Protein AF-A0AAV8ZJM1-F1 (afdb_monomer)

Secondary structure (DSSP, 8-state):
--HHHHHHHHHHS----S----TTTT-EEEETTEEEEEEEEEEE-SSEEEEEEEETTT--EEEEEEEEESSHHHHHHHHHT--S-EEEEE-TTS-EEEEEEEE--TT-BHHHHHHH-SSPPPHHHHHHHHHHHHHHHHHHHTSSSPPB-S---GGGEEEETTEEEE---TT-B---B---TT--HHHHHHHHHHHHHHS-GGG--HHHH-GGG---BSTHHHHHHHHHHHHHHHHSS-TTTT--HHHHHTT-------GGGGGGHHHHHHHS-SSGGGSPPHHHHHHHHHHHHHHHT--TTS---------------S---------PPPPPPPPPPP--------PPPPPPPP------------------------------SSTTHHHHHHHHHHHTTT--S-----EEEETTEEEEEPPB-GGGGGT-S-BHHHHHHHHHHHSTTT-EEEEE-SSS--SS--TT-EEEE-GGGS-TT-SS--HHHHHHHHHHHHHHHHH-TT-EEEEEE-

Sequence (514 aa):
MSDLFKSAFEYFSGPTNGQSDNSFVGQIVEISNVKLRIKRVIAEGGFAVVFAAQDINAGKDYALKRLLAADEEAKNNIMKEITSFIDKAQTTHGQSEFLLVTDLCPGGSLVEILQARTTALDADTITRIFYQTCKAVSHLHSQDPPIIHRDLKIENLLISGDSIKLCDFGSATVDIFRPDLSWSANQHSTLEENMARFTTPMYRAPEMVDTWNNYYVGAPVDIWALGCILYMLCYMKHPFEDSAKLRIINANYTLPADPRYSCFHDIIKGCLQANPEQRLTISGVLERIAAIAESNGYNLRAPLVFQHKISEPDSNYLDGNCNNGVKAPPPRPAPPPQESTRQLMPQRPAPPPQRPSVPPPQQKQPDVKQSGLFSSLKGGAGSFLKNLKDTSTKVMATMQQSIARTDLDINYITSRIIVMPFPSEGFESTYKTNHIEDVRLFLDSRHPNFKYSVYNLSRKPYHAKFGQARIVDCSFAYPEHFKAPLLNSLYQLCEDIFQYLAGDSRNTVVIHCT

Solvent-accessible surface area (backbone atoms only — not comparable to full-atom values): 31329 Å² total; per-residue (Å²): 137,69,62,67,69,46,56,65,38,52,75,60,39,68,86,84,65,79,85,73,81,55,83,64,48,72,38,76,47,75,40,86,90,44,47,29,36,27,69,40,81,74,47,65,51,99,59,37,40,30,25,38,25,28,30,74,86,79,66,50,62,26,29,36,39,40,35,65,20,85,47,72,63,51,41,52,44,55,60,70,49,63,86,59,60,59,38,78,48,78,45,99,81,78,31,43,35,38,38,42,50,44,79,50,45,88,59,39,37,48,47,60,55,59,68,74,44,93,65,80,68,53,56,61,58,46,49,36,52,52,50,42,50,49,51,54,50,44,55,34,53,68,38,90,75,39,40,29,50,61,48,58,50,58,74,34,30,29,20,45,78,49,40,66,41,82,54,76,52,70,42,41,41,69,78,67,46,71,48,51,96,83,59,49,74,66,56,47,50,53,50,40,52,53,40,62,73,51,32,56,74,62,47,52,29,26,44,53,76,46,52,85,80,37,48,63,41,48,64,53,41,44,36,25,14,49,18,41,41,55,44,24,60,68,65,79,42,60,69,44,74,84,48,47,64,69,37,45,48,64,46,59,62,82,81,78,93,47,77,81,50,53,86,49,48,65,55,36,53,31,19,48,36,48,55,59,89,71,26,47,50,66,66,57,48,51,51,53,53,49,49,54,27,61,78,70,72,44,63,73,84,54,70,51,84,71,91,77,82,76,78,74,77,82,86,82,81,85,89,84,83,86,83,90,82,91,85,85,83,86,86,79,87,84,83,86,88,88,88,87,82,88,84,90,87,86,86,88,88,83,87,88,88,90,84,88,90,92,86,90,86,81,90,82,87,86,88,87,87,87,86,89,82,90,87,80,89,85,88,82,89,90,86,83,78,72,76,61,60,64,59,52,53,54,54,51,62,58,49,67,72,72,59,80,82,76,79,62,70,71,42,69,83,44,101,43,33,36,40,29,62,59,55,26,64,74,87,48,38,83,83,41,70,36,34,45,68,58,53,43,54,51,48,54,71,74,31,63,90,50,32,36,35,39,36,31,64,22,91,63,83,79,90,73,78,64,82,85,37,51,73,44,78,40,47,84,27,42,56,97,89,48,96,62,60,43,69,70,44,52,52,54,50,51,51,52,53,49,52,52,45,68,75,34,91,73,32,28,40,35,37,26,33,114

Nearest PDB structures (foldseek):
  4c57-assembly2_B  TM=9.225E-01  e=9.868E-35  Homo sapiens
  5y80-assembly1_A  TM=9.257E-01  e=1.413E-33  Homo sapiens
  7lvi-assembly1_A  TM=9.154E-01  e=4.359E-24  Mus musculus
  7lvh-assembly1_A  TM=8.501E-01  e=4.477E-23  Mus musculus
  4bid-assembly1_A  TM=7.355E-01  e=4.555E-14  Homo sapiens

pLDDT: mean 74.38, std 23.96, range [25.48, 98.81]

Organism: NCBI:txid1586634

Mean predicted aligned error: 19.4 Å

Radius of gyration: 32.31 Å; Cα contacts (8 Å, |Δi|>4): 661; chains: 1; bounding box: 84×74×90 Å

Foldseek 3Di:
DQVLLVVVVCVFPPDCPDDPPPVQAQDWDAFPNFTWHFHAWQGDGPFWTWTWIAGPVPRAIKIKIKGKAPDVVSVVLVVVLDDATWDWDQDPVRIIIIIGIGHDAPQAAPVVLVSVDPDADFPLLLLLQLLLVLVQLVVQCPDVLRKAQLADDSRQWGHHFQGTDGDDSSLIDSDKDQDDPPDDPVNQVVQLVNSVVRYDLLLAALCSLGVPVRAMDDNLSVLSSSLQRSLCSGPVDGQRNVSPSVCRLCLPGDDDPDPSCPLCVVSSVLSSDNHSVSHDDSVRSSVSSVVVCVVVVRDSPDGNDRPDPPPDDDPPDDDDDDDDDDDDDDDDDDDDDDDDDDDDDDDDDDDDDDDDDDDDDDDDDDDDDDDDDDDDDDDDPDDDPPVVVPVVVVVVVVVVVVPDDADAAWDPPDPFEIEHADADDDPRVVPDRHHPVVVLVVCCVVQPPLLEEEEEPACDDDPDDSPPHHYHDLNVQDDPPDPGGDPVSVVVVVVVVVVSCVVDVSRHYYYHYD

Structure (mmCIF, N/CA/C/O backbone):
data_AF-A0AAV8ZJM1-F1
#
_entry.id   AF-A0AAV8ZJM1-F1
#
loop_
_atom_site.group_PDB
_atom_site.id
_atom_site.type_symbol
_atom_site.label_atom_id
_atom_site.label_alt_id
_atom_site.label_comp_id
_atom_site.label_asym_id
_atom_site.label_entity_id
_atom_site.label_seq_id
_atom_site.pdbx_PDB_ins_code
_atom_site.Cartn_x
_atom_site.Cartn_y
_atom_site.Cartn_z
_atom_site.occupancy
_atom_site.B_iso_or_equiv
_atom_site.auth_seq_id
_atom_site.auth_comp_id
_atom_site.auth_asym_id
_atom_site.auth_atom_id
_atom_site.pdbx_PDB_model_num
ATOM 1 N N . MET A 1 1 ? -0.855 -24.191 7.235 1.00 34.00 1 MET A N 1
ATOM 2 C CA . MET A 1 1 ? -1.980 -23.259 6.992 1.00 34.00 1 MET A CA 1
ATOM 3 C C . MET A 1 1 ? -2.151 -22.228 8.112 1.00 34.00 1 MET A C 1
ATOM 5 O O . MET A 1 1 ? -2.658 -21.165 7.813 1.00 34.00 1 MET A O 1
ATOM 9 N N . SER A 1 2 ? -1.662 -22.467 9.338 1.00 31.88 2 SER A N 1
ATOM 10 C CA . SER A 1 2 ? -1.652 -21.501 10.459 1.00 31.88 2 SER A CA 1
ATOM 11 C C . SER A 1 2 ? -0.334 -20.734 10.653 1.00 31.88 2 SER A C 1
ATOM 13 O O . SER A 1 2 ? -0.327 -19.666 11.250 1.00 31.88 2 SER A O 1
ATOM 15 N N . ASP A 1 3 ? 0.788 -21.281 10.177 1.00 30.39 3 ASP A N 1
ATOM 16 C CA . ASP A 1 3 ? 2.115 -20.848 10.650 1.00 30.39 3 ASP A CA 1
ATOM 17 C C . ASP A 1 3 ? 2.702 -19.659 9.871 1.00 30.39 3 ASP A C 1
ATOM 19 O O . ASP A 1 3 ? 3.534 -18.934 10.403 1.00 30.39 3 ASP A O 1
ATOM 23 N N . LEU A 1 4 ? 2.238 -19.427 8.636 1.00 38.56 4 LEU A N 1
ATOM 24 C CA . LEU A 1 4 ? 2.743 -18.365 7.752 1.00 38.56 4 LEU A CA 1
ATOM 25 C C . LEU A 1 4 ? 2.136 -16.991 8.086 1.00 38.56 4 LEU A C 1
ATOM 27 O O . LEU A 1 4 ? 2.845 -15.990 8.118 1.00 38.56 4 LEU A O 1
ATOM 31 N N . PHE A 1 5 ? 0.839 -16.955 8.422 1.00 34.16 5 PHE A N 1
ATOM 32 C CA . PHE A 1 5 ? 0.202 -15.757 8.983 1.00 34.16 5 PHE A CA 1
ATOM 33 C C . PHE A 1 5 ? 0.750 -15.433 10.375 1.00 34.16 5 PHE A C 1
ATOM 35 O O . PHE A 1 5 ? 0.855 -14.265 10.722 1.00 34.16 5 PHE A O 1
ATOM 42 N N . LYS A 1 6 ? 1.181 -16.454 11.129 1.00 34.25 6 LYS A N 1
ATOM 43 C CA . LYS A 1 6 ? 1.856 -16.284 12.419 1.00 34.25 6 LYS A CA 1
ATOM 44 C C . LYS A 1 6 ? 3.238 -15.647 12.298 1.00 34.25 6 LYS A C 1
ATOM 46 O O . LYS A 1 6 ? 3.551 -14.808 13.123 1.00 34.25 6 LYS A O 1
ATOM 51 N N . SER A 1 7 ? 4.053 -15.997 11.299 1.00 33.69 7 SER A N 1
ATOM 52 C CA . SER A 1 7 ? 5.444 -15.514 11.222 1.00 33.69 7 SER A CA 1
ATOM 53 C C . SER A 1 7 ? 5.584 -14.069 10.738 1.00 33.69 7 SER A C 1
ATOM 55 O O . SER A 1 7 ? 6.484 -13.369 11.188 1.00 33.69 7 SER A O 1
ATOM 57 N N . ALA A 1 8 ? 4.707 -13.609 9.837 1.00 33.50 8 ALA A N 1
ATOM 58 C CA . ALA A 1 8 ? 4.671 -12.199 9.438 1.00 33.50 8 ALA A CA 1
ATOM 59 C C . ALA A 1 8 ? 4.071 -11.319 10.550 1.00 33.50 8 ALA A C 1
ATOM 61 O O . ALA A 1 8 ? 4.536 -10.203 10.765 1.00 33.50 8 ALA A O 1
ATOM 62 N N . PHE A 1 9 ? 3.103 -11.850 11.310 1.00 36.97 9 PHE A N 1
ATOM 63 C CA . PHE A 1 9 ? 2.565 -11.176 12.490 1.00 36.97 9 PHE A CA 1
ATOM 64 C C . PHE A 1 9 ? 3.510 -11.211 13.687 1.00 36.97 9 PHE A C 1
ATOM 66 O O . PHE A 1 9 ? 3.604 -10.194 14.336 1.00 36.97 9 PHE A O 1
ATOM 73 N N . GLU A 1 10 ? 4.265 -12.275 13.973 1.00 33.91 10 GLU A N 1
ATOM 74 C CA . GLU A 1 10 ? 5.232 -12.290 15.094 1.00 33.91 10 GLU A CA 1
ATOM 75 C C . GLU A 1 10 ? 6.335 -11.224 14.943 1.00 33.91 10 GLU A C 1
ATOM 77 O O . GLU A 1 10 ? 6.946 -10.814 15.928 1.00 33.91 10 GLU A O 1
ATOM 82 N N . TYR A 1 11 ? 6.562 -10.735 13.719 1.00 35.41 11 TYR A N 1
ATOM 83 C CA . TYR A 1 11 ? 7.463 -9.615 13.447 1.00 35.41 11 TYR A CA 1
ATOM 84 C C . TYR A 1 11 ? 6.861 -8.244 13.819 1.00 35.41 11 TYR A C 1
ATOM 86 O O . TYR A 1 11 ? 7.596 -7.347 14.225 1.00 35.41 11 TYR A O 1
ATOM 94 N N . PHE A 1 12 ? 5.535 -8.078 13.721 1.00 34.66 12 PHE A N 1
ATOM 95 C CA . PHE A 1 12 ? 4.816 -6.827 14.033 1.00 34.66 12 PHE A CA 1
ATOM 96 C C . PHE A 1 12 ? 4.006 -6.874 15.338 1.00 34.66 12 PHE A C 1
ATOM 98 O O . PHE A 1 12 ? 3.600 -5.847 15.868 1.00 34.66 12 PHE A O 1
ATOM 105 N N . SER A 1 13 ? 3.783 -8.065 15.870 1.00 34.31 13 SER A N 1
ATOM 106 C CA . SER A 1 13 ? 3.042 -8.397 17.074 1.00 34.31 13 SER A CA 1
ATOM 107 C C . SER A 1 13 ? 3.959 -9.295 17.888 1.00 34.31 13 SER A C 1
ATOM 109 O O . SER A 1 13 ? 4.077 -10.489 17.622 1.00 34.31 13 SER A O 1
ATOM 111 N N . GLY A 1 14 ? 4.648 -8.713 18.870 1.00 30.02 14 GLY A N 1
ATOM 112 C CA . GLY A 1 14 ? 5.391 -9.499 19.852 1.00 30.02 14 GLY A CA 1
ATOM 113 C C . GLY A 1 14 ? 4.501 -10.583 20.485 1.00 30.02 14 GLY A C 1
ATOM 114 O O . GLY A 1 14 ? 3.272 -10.507 20.400 1.00 30.02 14 GLY A O 1
ATOM 115 N N . PRO A 1 15 ? 5.090 -11.612 21.117 1.00 28.20 15 PRO A N 1
ATOM 116 C CA . PRO A 1 15 ? 4.329 -12.738 21.639 1.00 28.20 15 PRO A CA 1
ATOM 117 C C . PRO A 1 15 ? 3.251 -12.237 22.604 1.00 28.20 15 PRO A C 1
ATOM 119 O O . PRO A 1 15 ? 3.562 -11.703 23.669 1.00 28.20 15 PRO A O 1
ATOM 122 N N . THR A 1 16 ? 1.982 -12.439 22.242 1.00 39.50 16 THR A N 1
ATOM 123 C CA . THR A 1 16 ? 0.837 -12.234 23.130 1.00 39.50 16 THR A CA 1
ATOM 124 C C . THR A 1 16 ? 0.866 -13.313 24.210 1.00 39.50 16 THR A C 1
ATOM 126 O O . THR A 1 16 ? 0.174 -14.330 24.125 1.00 39.50 16 THR A O 1
ATOM 129 N N . ASN A 1 17 ? 1.705 -13.116 25.223 1.00 30.73 17 ASN A N 1
ATOM 130 C CA . ASN A 1 17 ? 1.462 -13.712 26.525 1.00 30.73 17 ASN A CA 1
ATOM 131 C C . ASN A 1 17 ? 0.299 -12.947 27.159 1.00 30.73 17 ASN A C 1
ATOM 133 O O . ASN A 1 17 ? 0.269 -11.720 27.142 1.00 30.73 17 ASN A O 1
ATOM 137 N N . GLY A 1 18 ? -0.693 -13.699 27.635 1.00 33.59 18 GLY A N 1
ATOM 138 C CA . GLY A 1 18 ? -1.957 -13.168 28.125 1.00 33.59 18 GLY A CA 1
ATOM 139 C C . GLY A 1 18 ? -1.804 -12.072 29.178 1.00 33.59 18 GLY A C 1
ATOM 140 O O . GLY A 1 18 ? -0.872 -12.090 29.976 1.00 33.59 18 GLY A O 1
ATOM 141 N N . GLN A 1 19 ? -2.776 -11.156 29.170 1.00 37.12 19 GLN A N 1
ATOM 142 C CA . GLN A 1 19 ? -3.042 -10.192 30.240 1.00 37.12 19 GLN A CA 1
ATOM 143 C C . GLN A 1 19 ? -1.797 -9.435 30.728 1.00 37.12 19 GLN A C 1
ATOM 145 O O . GLN A 1 19 ? -1.427 -9.495 31.897 1.00 37.12 19 GLN A O 1
ATOM 150 N N . SER A 1 20 ? -1.180 -8.644 29.853 1.00 36.66 20 SER A N 1
ATOM 151 C CA . SER A 1 20 ? -0.597 -7.394 30.330 1.00 36.66 20 SER A CA 1
ATOM 152 C C . SER A 1 20 ? -1.750 -6.408 30.494 1.00 36.66 20 SER A C 1
ATOM 154 O O . SER A 1 20 ? -2.249 -5.878 29.500 1.00 36.66 20 SER A O 1
ATOM 156 N N . ASP A 1 21 ? -2.211 -6.195 31.728 1.00 47.78 21 ASP A N 1
ATOM 157 C CA . ASP A 1 21 ? -3.043 -5.040 32.070 1.00 47.78 21 ASP A CA 1
ATOM 158 C C . ASP A 1 21 ? -2.250 -3.784 31.690 1.00 47.78 21 ASP A C 1
ATOM 160 O O . ASP A 1 21 ? -1.415 -3.285 32.448 1.00 47.78 21 ASP A O 1
ATOM 164 N N . ASN A 1 22 ? -2.435 -3.315 30.455 1.00 70.38 22 ASN A N 1
ATOM 165 C CA . ASN A 1 22 ? -1.884 -2.051 30.008 1.00 70.38 22 ASN A CA 1
ATOM 166 C C . ASN A 1 22 ? -2.498 -0.998 30.933 1.00 70.38 22 ASN A C 1
ATOM 168 O O . ASN A 1 22 ? -3.718 -0.846 30.955 1.00 70.38 22 ASN A O 1
ATOM 172 N N . SER A 1 23 ? -1.669 -0.319 31.731 1.00 75.50 23 SER A N 1
ATOM 173 C CA . SER A 1 23 ? -2.111 0.541 32.841 1.00 75.50 23 SER A CA 1
ATOM 174 C C . SER A 1 23 ? -3.063 1.661 32.414 1.00 75.50 23 SER A C 1
ATOM 176 O O . SER A 1 23 ? -3.724 2.263 33.258 1.00 75.50 23 SER A O 1
ATOM 178 N N . PHE A 1 24 ? -3.131 1.931 31.110 1.00 81.31 24 PHE A N 1
ATOM 179 C CA . PHE A 1 24 ? -4.028 2.884 30.472 1.00 81.31 24 PHE A CA 1
ATOM 180 C C . PHE A 1 24 ? -5.482 2.388 30.353 1.00 81.31 24 PHE A C 1
ATOM 182 O O . PHE A 1 24 ? -6.406 3.195 30.288 1.00 81.31 24 PHE A O 1
ATOM 189 N N . VAL A 1 25 ? -5.711 1.072 30.329 1.00 88.25 25 VAL A N 1
ATOM 190 C CA . VAL A 1 25 ? -7.052 0.474 30.268 1.00 88.25 25 VAL A CA 1
ATOM 191 C C . VAL A 1 25 ? -7.798 0.732 31.580 1.00 88.25 25 VAL A C 1
ATOM 193 O O . VAL A 1 25 ? -7.237 0.631 32.666 1.00 88.25 25 VAL A O 1
ATOM 196 N N . GLY A 1 26 ? -9.073 1.107 31.481 1.00 87.38 26 GLY A N 1
ATOM 197 C CA . GLY A 1 26 ? -9.910 1.507 32.614 1.00 87.38 26 GLY A CA 1
ATOM 198 C C . GLY A 1 26 ? -9.792 2.985 32.998 1.00 87.38 26 GLY A C 1
ATOM 199 O O . GLY A 1 26 ? -10.671 3.494 33.696 1.00 87.38 26 GLY A O 1
ATOM 200 N N . GLN A 1 27 ? -8.770 3.700 32.514 1.00 91.88 27 GLN A N 1
ATOM 201 C CA . GLN A 1 27 ? -8.639 5.139 32.743 1.00 91.88 27 GLN A CA 1
ATOM 202 C C . GLN A 1 27 ? -9.687 5.938 31.956 1.00 91.88 27 GLN A C 1
ATOM 204 O O . GLN A 1 27 ? -10.254 5.467 30.964 1.00 91.88 27 GLN A O 1
ATOM 209 N N . ILE A 1 28 ? -9.941 7.167 32.409 1.00 91.25 28 ILE A N 1
ATOM 210 C CA . ILE A 1 28 ? -10.735 8.158 31.680 1.00 91.25 28 ILE A CA 1
ATOM 211 C C . ILE A 1 28 ? -9.786 9.256 31.223 1.00 91.25 28 ILE A C 1
ATOM 213 O O . ILE A 1 28 ? -9.104 9.860 32.047 1.00 91.25 28 ILE A O 1
ATOM 217 N N . VAL A 1 29 ? -9.774 9.513 29.921 1.00 89.56 29 VAL A N 1
ATOM 218 C CA . VAL A 1 29 ? -8.977 10.570 29.303 1.00 89.56 29 VAL A CA 1
ATOM 219 C C . VAL A 1 29 ? -9.915 11.630 28.748 1.00 89.56 29 VAL A C 1
ATOM 221 O O . VAL A 1 29 ? -10.954 11.303 28.177 1.00 89.56 29 VAL A O 1
ATOM 224 N N . GLU A 1 30 ? -9.577 12.900 28.934 1.00 87.62 30 GLU A N 1
ATOM 225 C CA . GLU A 1 30 ? -10.371 14.025 28.449 1.00 87.62 30 GLU A CA 1
ATOM 226 C C . GLU A 1 30 ? -9.674 14.663 27.247 1.00 87.62 30 GLU A C 1
ATOM 228 O O . GLU A 1 30 ? -8.572 15.174 27.379 1.00 87.62 30 GLU A O 1
ATOM 233 N N . ILE A 1 31 ? -10.303 14.611 26.070 1.00 83.56 31 ILE A N 1
ATOM 234 C CA . ILE A 1 31 ? -9.736 15.120 24.814 1.00 83.56 31 ILE A CA 1
ATOM 235 C C . ILE A 1 31 ? -10.746 16.068 24.183 1.00 83.56 31 ILE A C 1
ATOM 237 O O . ILE A 1 31 ? -11.837 15.643 23.810 1.00 83.56 31 ILE A O 1
ATOM 241 N N . SER A 1 32 ? -10.391 17.351 24.042 1.00 74.44 32 SER A N 1
ATOM 242 C CA . SER A 1 32 ? -11.240 18.362 23.385 1.00 74.44 32 SER A CA 1
ATOM 243 C C . SER A 1 32 ? -12.704 18.358 23.878 1.00 74.44 32 SER A C 1
ATOM 245 O O . SER A 1 32 ? -13.636 18.483 23.085 1.00 74.44 32 SER A O 1
ATOM 247 N N . ASN A 1 33 ? -12.897 18.212 25.198 1.00 78.06 33 ASN A N 1
ATOM 248 C CA . ASN A 1 33 ? -14.181 18.121 25.922 1.00 78.06 33 ASN A CA 1
ATOM 249 C C . ASN A 1 33 ? -14.937 16.780 25.829 1.00 78.06 33 ASN A C 1
ATOM 251 O O . ASN A 1 33 ? -16.060 16.676 26.327 1.00 78.06 33 ASN A O 1
ATOM 255 N N . VAL A 1 34 ? -14.346 15.739 25.237 1.00 84.38 34 VAL A N 1
ATOM 256 C CA . VAL A 1 34 ? -14.895 14.375 25.256 1.00 84.38 34 VAL A CA 1
ATOM 257 C C . VAL A 1 34 ? -14.176 13.561 26.325 1.00 84.38 34 VAL A C 1
ATOM 259 O O . VAL A 1 34 ? -12.951 13.452 26.309 1.00 84.38 34 VAL A O 1
ATOM 262 N N . LYS A 1 35 ? -14.934 12.964 27.250 1.00 91.62 35 LYS A N 1
ATOM 263 C CA . LYS A 1 35 ? -14.393 12.071 28.281 1.00 91.62 35 LYS A CA 1
ATOM 264 C C . LYS A 1 35 ? -14.492 10.628 27.812 1.00 91.62 35 LYS A C 1
ATOM 266 O O . LYS A 1 35 ? -15.578 10.057 27.742 1.00 91.62 35 LYS A O 1
ATOM 271 N N . LEU A 1 36 ? -13.347 10.047 27.496 1.00 93.38 36 LEU A N 1
ATOM 272 C CA . LEU A 1 36 ? -13.219 8.722 26.918 1.00 93.38 36 LEU A CA 1
ATOM 273 C C . LEU A 1 36 ? -12.750 7.726 27.976 1.00 93.38 36 LEU A C 1
ATOM 275 O O . LEU A 1 36 ? -11.645 7.841 28.499 1.00 93.38 36 LEU A O 1
ATOM 279 N N . ARG A 1 37 ? -13.572 6.715 28.268 1.00 95.00 37 ARG A N 1
ATOM 280 C CA . ARG A 1 37 ? -13.158 5.548 29.052 1.00 95.00 37 ARG A CA 1
ATOM 281 C C . ARG A 1 37 ? -12.417 4.569 28.150 1.00 95.00 37 ARG A C 1
ATOM 283 O O . ARG A 1 37 ? -12.996 4.068 27.187 1.00 95.00 37 ARG A O 1
ATOM 290 N N . ILE A 1 38 ? -11.173 4.253 28.487 1.00 94.88 38 ILE A N 1
ATOM 291 C CA . ILE A 1 38 ? -10.357 3.287 27.749 1.00 94.88 38 ILE A CA 1
ATOM 292 C C . ILE A 1 38 ? -10.841 1.872 28.079 1.00 94.88 38 ILE A C 1
ATOM 294 O O . ILE A 1 38 ? -10.762 1.440 29.226 1.00 94.88 38 ILE A O 1
ATOM 298 N N . LYS A 1 39 ? -11.366 1.148 27.087 1.00 93.56 39 LYS A N 1
ATOM 299 C CA . LYS A 1 39 ? -11.963 -0.185 27.270 1.00 93.56 39 LYS A CA 1
ATOM 300 C C . LYS A 1 39 ? -10.941 -1.309 27.151 1.00 93.56 39 LYS A C 1
ATOM 302 O O . LYS A 1 39 ? -10.907 -2.192 27.997 1.00 93.56 39 LYS A O 1
ATOM 307 N N . ARG A 1 40 ? -10.151 -1.313 26.075 1.00 92.50 40 ARG A N 1
ATOM 308 C CA . ARG A 1 40 ? -9.170 -2.370 25.779 1.00 92.50 40 ARG A CA 1
ATOM 309 C C . ARG A 1 40 ? -8.159 -1.908 24.743 1.00 92.50 40 ARG A C 1
ATOM 311 O O . ARG A 1 40 ? -8.445 -1.005 23.963 1.00 92.50 40 ARG A O 1
ATOM 318 N N . VAL A 1 41 ? -7.020 -2.581 24.685 1.00 91.50 41 VAL A N 1
ATOM 319 C CA . VAL A 1 41 ? -6.078 -2.469 23.567 1.00 91.50 41 VAL A CA 1
ATOM 320 C C . VAL A 1 41 ? -6.686 -3.142 22.323 1.00 91.50 41 VAL A C 1
ATOM 322 O O . VAL A 1 41 ? -7.351 -4.176 22.432 1.00 91.50 41 VAL A O 1
ATOM 325 N N . ILE A 1 42 ? -6.515 -2.529 21.150 1.00 88.75 42 ILE A N 1
ATOM 326 C CA . ILE A 1 42 ? -6.877 -3.099 19.839 1.00 88.75 42 ILE A CA 1
ATOM 327 C C . ILE A 1 42 ? -5.614 -3.464 19.054 1.00 88.75 42 ILE A C 1
ATOM 329 O O . ILE A 1 42 ? -5.586 -4.517 18.429 1.00 88.75 42 ILE A O 1
ATOM 333 N N . ALA A 1 43 ? -4.580 -2.619 19.094 1.00 84.06 43 ALA A N 1
ATOM 334 C CA . ALA A 1 43 ? -3.319 -2.862 18.400 1.00 84.06 43 ALA A CA 1
ATOM 335 C C . ALA A 1 43 ? -2.140 -2.242 19.159 1.00 84.06 43 ALA A C 1
ATOM 337 O O . ALA A 1 43 ? -2.275 -1.178 19.763 1.00 84.06 43 ALA A O 1
ATOM 338 N N . GLU A 1 44 ? -0.979 -2.886 19.087 1.00 79.94 44 GLU A N 1
ATOM 339 C CA . GLU A 1 44 ? 0.288 -2.385 19.624 1.00 79.94 44 GLU A CA 1
ATOM 340 C C . GLU A 1 44 ? 1.337 -2.412 18.516 1.00 79.94 44 GLU A C 1
ATOM 342 O O . GLU A 1 44 ? 1.497 -3.415 17.825 1.00 79.94 44 GLU A O 1
ATOM 347 N N . GLY A 1 45 ? 2.038 -1.297 18.341 1.00 70.06 45 GLY A N 1
ATOM 348 C CA . GLY A 1 45 ? 3.185 -1.169 17.453 1.00 70.06 45 GLY A CA 1
ATOM 349 C C . GLY A 1 45 ? 4.345 -0.489 18.173 1.00 70.06 45 GLY A C 1
ATOM 350 O O . GLY A 1 45 ? 4.199 0.017 19.284 1.00 70.06 45 GLY A O 1
ATOM 351 N N . GLY A 1 46 ? 5.513 -0.439 17.529 1.00 66.69 46 GLY A N 1
ATOM 352 C CA . GLY A 1 46 ? 6.739 0.066 18.164 1.00 66.69 46 GLY A CA 1
ATOM 353 C C . GLY A 1 46 ? 6.672 1.520 18.654 1.00 66.69 46 GLY A C 1
ATOM 354 O O . GLY A 1 46 ? 7.369 1.872 19.600 1.00 66.69 46 GLY A O 1
ATOM 355 N N . PHE A 1 47 ? 5.822 2.354 18.046 1.00 69.00 47 PHE A N 1
ATOM 356 C CA . PHE A 1 47 ? 5.723 3.792 18.342 1.00 69.00 47 PHE A CA 1
ATOM 357 C C . PHE A 1 47 ? 4.316 4.248 18.750 1.00 69.00 47 PHE A C 1
ATOM 359 O O . PHE A 1 47 ? 4.115 5.418 19.081 1.00 69.00 47 PHE A O 1
ATOM 366 N N . ALA A 1 48 ? 3.335 3.342 18.709 1.00 82.19 48 ALA A N 1
ATOM 367 C CA . ALA A 1 48 ? 1.942 3.669 18.967 1.00 82.19 48 ALA A CA 1
ATOM 368 C C . ALA A 1 48 ? 1.189 2.495 19.588 1.00 82.19 48 ALA A C 1
ATOM 370 O O . ALA A 1 48 ? 1.403 1.341 19.220 1.00 82.19 48 ALA A O 1
ATOM 371 N N . VAL A 1 49 ? 0.240 2.808 20.465 1.00 88.25 49 VAL A N 1
ATOM 372 C CA . VAL A 1 49 ? -0.749 1.846 20.962 1.00 88.25 49 VAL A CA 1
ATOM 373 C C . VAL A 1 49 ? -2.138 2.365 20.632 1.00 88.25 49 VAL A C 1
ATOM 375 O O . VAL A 1 49 ? -2.442 3.530 20.880 1.00 88.25 49 VAL A O 1
ATOM 378 N N . VAL A 1 50 ? -2.986 1.514 20.065 1.00 90.94 50 VAL A N 1
ATOM 379 C CA . VAL A 1 50 ? -4.366 1.844 19.703 1.00 90.94 50 VAL A CA 1
ATOM 380 C C . VAL A 1 50 ? -5.317 1.160 20.671 1.00 90.94 50 VAL A C 1
ATOM 382 O O . VAL A 1 50 ? -5.262 -0.055 20.861 1.00 90.94 50 VAL A O 1
ATOM 385 N N . PHE A 1 51 ? -6.228 1.934 21.251 1.00 93.06 51 PHE A N 1
ATOM 386 C CA . PHE A 1 51 ? -7.225 1.472 22.208 1.00 93.06 51 PHE A CA 1
ATOM 387 C C . PHE A 1 51 ? -8.644 1.629 21.663 1.00 93.06 51 PHE A C 1
ATOM 389 O O . PHE A 1 51 ? -8.948 2.588 20.958 1.00 93.06 51 PHE A O 1
ATOM 396 N N . ALA A 1 52 ? -9.542 0.729 22.062 1.00 93.50 52 ALA A N 1
ATOM 397 C CA . ALA A 1 52 ? -10.975 0.982 22.027 1.00 93.50 52 ALA A CA 1
ATOM 398 C C . ALA A 1 52 ? -11.311 1.890 23.208 1.00 93.50 52 ALA A C 1
ATOM 400 O O . ALA A 1 52 ? -10.974 1.562 24.350 1.00 93.50 52 ALA A O 1
ATOM 401 N N . ALA A 1 53 ? -11.994 2.997 22.957 1.00 94.62 53 ALA A N 1
ATOM 402 C CA . ALA A 1 53 ? -12.437 3.922 23.988 1.00 94.62 53 ALA A CA 1
ATOM 403 C C . ALA A 1 53 ? -13.915 4.269 23.797 1.00 94.62 53 ALA A C 1
ATOM 405 O O . ALA A 1 53 ? -14.415 4.226 22.681 1.00 94.62 53 ALA A O 1
ATOM 406 N N . GLN A 1 54 ? -14.622 4.607 24.871 1.00 95.19 54 GLN A N 1
ATOM 407 C CA . GLN A 1 54 ? -16.037 4.978 24.815 1.00 95.19 54 GLN A CA 1
ATOM 408 C C . GLN A 1 54 ? -16.258 6.337 25.456 1.00 95.19 54 GLN A C 1
ATOM 410 O O . GLN A 1 54 ? -15.817 6.567 26.582 1.00 95.19 54 GLN A O 1
ATOM 415 N N . ASP A 1 55 ? -16.978 7.211 24.765 1.00 94.44 55 ASP A N 1
ATOM 416 C CA . ASP A 1 55 ? -17.484 8.446 25.353 1.00 94.44 55 ASP A CA 1
ATOM 417 C C . ASP A 1 55 ? -18.467 8.112 26.477 1.00 94.44 55 ASP A C 1
ATOM 419 O O . ASP A 1 55 ? -19.493 7.469 26.254 1.00 94.44 55 ASP A O 1
ATOM 423 N N . ILE A 1 56 ? -18.148 8.541 27.697 1.00 93.12 56 ILE A N 1
ATOM 424 C CA . ILE A 1 56 ? -18.960 8.252 28.883 1.00 93.12 56 ILE A CA 1
ATOM 425 C C . ILE A 1 56 ? -20.317 8.963 28.869 1.00 93.12 56 ILE A C 1
ATOM 427 O O . ILE A 1 56 ? -21.230 8.517 29.557 1.00 93.12 56 ILE A O 1
ATOM 431 N N . ASN A 1 57 ? -20.443 10.061 28.120 1.00 91.56 57 ASN A N 1
ATOM 432 C CA . ASN A 1 57 ? -21.664 10.854 28.047 1.00 91.56 57 ASN A CA 1
ATOM 433 C C . ASN A 1 57 ? -22.557 10.360 26.906 1.00 91.56 57 ASN A C 1
ATOM 435 O O . ASN A 1 57 ? -23.747 10.135 27.105 1.00 91.56 57 ASN A O 1
ATOM 439 N N . ALA A 1 58 ? -21.983 10.187 25.712 1.00 91.31 58 ALA A N 1
ATOM 440 C CA . ALA A 1 58 ? -22.736 9.797 24.520 1.00 91.31 58 ALA A CA 1
ATOM 441 C C . ALA A 1 58 ? -22.850 8.275 24.325 1.00 91.31 58 ALA A C 1
ATOM 443 O O . ALA A 1 58 ? -23.651 7.820 23.513 1.00 91.31 58 ALA A O 1
ATOM 444 N N . GLY A 1 59 ? -22.018 7.477 25.002 1.00 91.44 59 GLY A N 1
ATOM 445 C CA . GLY A 1 59 ? -21.937 6.024 24.820 1.00 91.44 59 GLY A CA 1
ATOM 446 C C . GLY A 1 59 ? -21.291 5.576 23.501 1.00 91.44 59 GLY A C 1
ATOM 447 O O . GLY A 1 59 ? -21.173 4.371 23.271 1.00 91.44 59 GLY A O 1
ATOM 448 N N . LYS A 1 60 ? -20.861 6.510 22.641 1.00 92.50 60 LYS A N 1
ATOM 449 C CA . LYS A 1 60 ? -20.241 6.224 21.340 1.00 92.50 60 LYS A CA 1
ATOM 450 C C . LYS A 1 60 ? -18.823 5.671 21.511 1.00 92.50 60 LYS A C 1
ATOM 452 O O . LYS A 1 60 ? -18.034 6.213 22.284 1.00 92.50 60 LYS A O 1
ATOM 457 N N . ASP A 1 61 ? -18.506 4.623 20.755 1.00 92.81 61 ASP A N 1
ATOM 458 C CA . ASP A 1 61 ? -17.174 4.022 20.718 1.00 92.81 61 ASP A CA 1
ATOM 459 C C . ASP A 1 61 ? -16.248 4.702 19.692 1.00 92.81 61 ASP A C 1
ATOM 461 O O . ASP A 1 61 ? -16.664 5.105 18.603 1.00 92.81 61 ASP A O 1
ATOM 465 N N . TYR A 1 62 ? -14.970 4.783 20.051 1.00 92.88 62 TYR A N 1
ATOM 466 C CA . TYR A 1 62 ? -13.878 5.413 19.320 1.00 92.88 62 TYR A CA 1
ATOM 467 C C . TYR A 1 62 ? -12.627 4.528 19.336 1.00 92.88 62 TYR A C 1
ATOM 469 O O . TYR A 1 62 ? -12.442 3.689 20.221 1.00 92.88 62 TYR A O 1
ATOM 477 N N . ALA A 1 63 ? -11.749 4.742 18.362 1.00 92.25 63 AL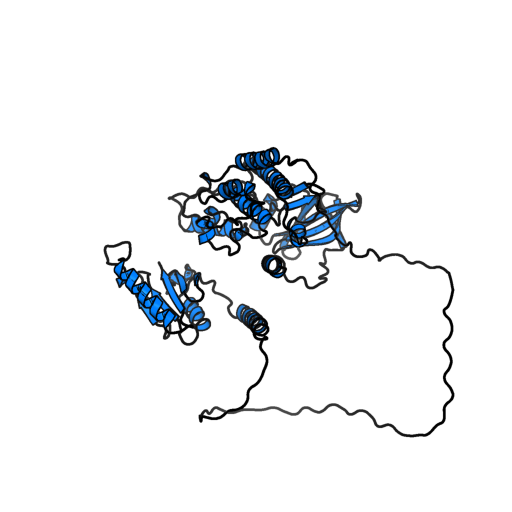A A N 1
ATOM 478 C CA . ALA A 1 63 ? -10.374 4.272 18.392 1.00 92.25 63 ALA A CA 1
ATOM 479 C C . ALA A 1 63 ? -9.464 5.423 18.846 1.00 92.25 63 ALA A C 1
ATOM 481 O O . ALA A 1 63 ? -9.475 6.506 18.258 1.00 92.25 63 ALA A O 1
ATOM 482 N N . LEU A 1 64 ? -8.683 5.186 19.899 1.00 91.00 64 LEU A N 1
ATOM 483 C CA . LEU A 1 64 ? -7.722 6.131 20.458 1.00 91.00 64 LEU A CA 1
ATOM 484 C C . LEU A 1 64 ? -6.302 5.648 20.160 1.00 91.00 64 LEU A C 1
ATOM 486 O O . LEU A 1 64 ? -5.852 4.672 20.757 1.00 91.00 64 LEU A O 1
ATOM 490 N N . LYS A 1 65 ? -5.587 6.334 19.269 1.00 89.06 65 LYS A N 1
ATOM 491 C CA . LYS A 1 65 ? -4.174 6.069 18.970 1.00 89.06 65 LYS A CA 1
ATOM 492 C C . LYS A 1 65 ? -3.306 6.949 19.870 1.00 89.06 65 LYS A C 1
ATOM 494 O O . LYS A 1 65 ? -3.347 8.173 19.784 1.00 89.06 65 LYS A O 1
ATOM 499 N N . ARG A 1 66 ? -2.540 6.313 20.750 1.00 87.19 66 ARG A N 1
ATOM 500 C CA . ARG A 1 66 ? -1.574 6.939 21.654 1.00 87.19 66 ARG A CA 1
ATOM 501 C C . ARG A 1 66 ? -0.190 6.878 21.025 1.00 87.19 66 ARG A C 1
ATOM 503 O O . ARG A 1 66 ? 0.301 5.787 20.748 1.00 87.19 66 ARG A O 1
ATOM 510 N N . LEU A 1 67 ? 0.418 8.038 20.819 1.00 84.38 67 LEU A N 1
ATOM 511 C CA . LEU A 1 67 ? 1.692 8.231 20.132 1.00 84.38 67 LEU A CA 1
ATOM 512 C C . LEU A 1 67 ? 2.704 8.868 21.085 1.00 84.38 67 LEU A C 1
ATOM 514 O O . LEU A 1 67 ? 2.393 9.847 21.767 1.00 84.38 67 LEU A O 1
ATOM 518 N N . LEU A 1 68 ? 3.922 8.327 21.110 1.00 80.81 68 LEU A N 1
ATOM 519 C CA . LEU A 1 68 ? 5.025 8.859 21.909 1.00 80.81 68 LEU A CA 1
ATOM 520 C C . LEU A 1 68 ? 6.080 9.470 20.986 1.00 80.81 68 LEU A C 1
ATOM 522 O O . LEU A 1 68 ? 6.667 8.781 20.155 1.00 80.81 68 LEU A O 1
ATOM 526 N N . ALA A 1 69 ? 6.336 10.766 21.146 1.00 77.31 69 ALA A N 1
ATOM 527 C CA . ALA A 1 69 ? 7.385 11.477 20.431 1.00 77.31 69 ALA A CA 1
ATOM 528 C C . ALA A 1 69 ? 8.633 11.595 21.313 1.00 77.31 69 ALA A C 1
ATOM 530 O O . ALA A 1 69 ? 8.619 12.275 22.345 1.00 77.31 69 ALA A O 1
ATOM 531 N N . ALA A 1 70 ? 9.712 10.936 20.889 1.00 74.56 70 ALA A N 1
ATOM 532 C CA . ALA A 1 70 ? 11.007 10.988 21.567 1.00 74.56 70 ALA A CA 1
ATOM 533 C C . ALA A 1 70 ? 11.823 12.246 21.214 1.00 74.56 70 ALA A C 1
ATOM 535 O O . ALA A 1 70 ? 12.650 12.674 22.015 1.00 74.56 70 ALA A O 1
ATOM 536 N N . ASP A 1 71 ? 11.580 12.839 20.042 1.00 75.94 71 ASP A N 1
ATOM 537 C CA . ASP A 1 71 ? 12.292 14.007 19.523 1.00 75.94 71 ASP A CA 1
ATOM 538 C C . ASP A 1 71 ? 11.355 14.951 18.735 1.00 75.94 71 ASP A C 1
ATOM 540 O O . ASP A 1 71 ? 10.169 14.672 18.520 1.00 75.94 71 ASP A O 1
ATOM 544 N N . GLU A 1 72 ? 11.883 16.110 18.326 1.00 77.38 72 GLU A N 1
ATOM 545 C CA . GLU A 1 72 ? 11.131 17.108 17.551 1.00 77.38 72 GLU A CA 1
ATOM 546 C C . GLU A 1 72 ? 10.781 16.626 16.130 1.00 77.38 72 GLU A C 1
ATOM 548 O O . GLU A 1 72 ? 9.797 17.091 15.556 1.00 77.38 72 GLU A O 1
ATOM 553 N N . GLU A 1 73 ? 11.523 15.674 15.558 1.00 76.12 73 GLU A N 1
ATOM 554 C CA . GLU A 1 73 ? 11.219 15.111 14.237 1.00 76.12 73 GLU A CA 1
ATOM 555 C C . GLU A 1 73 ? 9.974 14.214 14.301 1.00 76.12 73 GLU A C 1
ATOM 557 O O . GLU A 1 73 ? 9.021 14.414 13.549 1.00 76.12 73 GLU A O 1
ATOM 562 N N . ALA A 1 74 ? 9.937 13.274 15.249 1.00 71.62 74 ALA A N 1
ATOM 563 C CA . ALA A 1 74 ? 8.796 12.411 15.529 1.00 71.62 74 ALA A CA 1
ATOM 564 C C . ALA A 1 74 ? 7.553 13.238 15.858 1.00 71.62 74 ALA A C 1
ATOM 566 O O . ALA A 1 74 ? 6.465 12.960 15.359 1.00 71.62 74 ALA A O 1
ATOM 567 N N . LYS A 1 75 ? 7.728 14.309 16.635 1.00 75.38 75 LYS A N 1
ATOM 568 C CA . LYS A 1 75 ? 6.675 15.282 16.917 1.00 75.38 75 LYS A CA 1
ATOM 569 C C . LYS A 1 75 ? 6.146 15.934 15.640 1.00 75.38 75 LYS A C 1
ATOM 571 O O . LYS A 1 75 ? 4.936 15.967 15.450 1.00 75.38 75 LYS A O 1
ATOM 576 N N . ASN A 1 76 ? 7.014 16.424 14.755 1.00 74.44 76 ASN A N 1
ATOM 577 C CA . ASN A 1 76 ? 6.589 17.032 13.491 1.00 74.44 76 ASN A CA 1
ATOM 578 C C . ASN A 1 76 ? 5.886 16.026 12.567 1.00 74.44 76 ASN A C 1
ATOM 580 O O . ASN A 1 76 ? 4.909 16.388 11.917 1.00 74.44 76 ASN A O 1
ATOM 584 N N . ASN A 1 77 ? 6.333 14.770 12.540 1.00 72.75 77 ASN A N 1
ATOM 585 C CA . ASN A 1 77 ? 5.692 13.707 11.763 1.00 72.75 77 ASN A CA 1
ATOM 586 C C . ASN A 1 77 ? 4.294 13.382 12.299 1.00 72.75 77 ASN A C 1
ATOM 588 O O . ASN A 1 77 ? 3.342 13.347 11.526 1.00 72.75 77 ASN A O 1
ATOM 592 N N . ILE A 1 78 ? 4.147 13.256 13.622 1.00 73.50 78 ILE A N 1
ATOM 593 C CA . ILE A 1 78 ? 2.834 13.095 14.258 1.00 73.50 78 ILE A CA 1
ATOM 594 C C . ILE A 1 78 ? 1.944 14.293 13.934 1.00 73.50 78 ILE A C 1
ATOM 596 O O . ILE A 1 78 ? 0.784 14.098 13.602 1.00 73.50 78 ILE A O 1
ATOM 600 N N . MET A 1 79 ? 2.489 15.518 13.960 1.00 70.62 79 MET A N 1
ATOM 601 C CA . MET A 1 79 ? 1.740 16.733 13.630 1.00 70.62 79 MET A CA 1
ATOM 602 C C . MET A 1 79 ? 1.229 16.778 12.182 1.00 70.62 79 MET A C 1
ATOM 604 O O . MET A 1 79 ? 0.205 17.410 11.931 1.00 70.62 79 MET A O 1
ATOM 608 N N . LYS A 1 80 ? 1.898 16.097 11.242 1.00 67.19 80 LYS A N 1
ATOM 609 C CA . LYS A 1 80 ? 1.438 15.960 9.849 1.00 67.19 80 LYS A CA 1
ATOM 610 C C . LYS A 1 80 ? 0.277 14.968 9.692 1.00 67.19 80 LYS A C 1
ATOM 612 O O . LYS A 1 80 ? -0.513 15.127 8.771 1.00 67.19 80 LYS A O 1
ATOM 617 N N . GLU A 1 81 ? 0.143 13.986 10.586 1.00 68.06 81 GLU A N 1
ATOM 618 C CA . GLU A 1 81 ? -0.949 12.990 10.583 1.00 68.06 81 GLU A CA 1
ATOM 619 C C . GLU A 1 81 ? -2.292 13.582 11.084 1.00 68.06 81 GLU A C 1
ATOM 621 O O . GLU A 1 81 ? -3.342 12.943 11.023 1.00 68.06 81 GLU A O 1
ATOM 626 N N . ILE A 1 82 ? -2.285 14.817 11.595 1.00 63.22 82 ILE A N 1
ATOM 627 C CA . ILE A 1 82 ? -3.391 15.386 12.369 1.00 63.22 82 ILE A CA 1
ATOM 628 C C . ILE A 1 82 ? -4.494 15.960 11.481 1.00 63.22 82 ILE A C 1
ATOM 630 O O . ILE A 1 82 ? -4.353 17.036 10.903 1.00 63.22 82 ILE A O 1
ATOM 634 N N . THR A 1 83 ? -5.661 15.318 11.508 1.00 54.72 83 THR A N 1
ATOM 635 C CA . THR A 1 83 ? -6.928 15.914 11.040 1.00 54.72 83 THR A CA 1
ATOM 636 C C . THR A 1 83 ? -8.068 15.834 12.064 1.00 54.72 83 THR A C 1
ATOM 638 O O . THR A 1 83 ? -9.152 16.348 11.800 1.00 54.72 83 THR A O 1
ATOM 641 N N . SER A 1 84 ? -7.853 15.199 13.224 1.00 59.84 84 SER A N 1
ATOM 642 C CA . SER A 1 84 ? -8.897 14.896 14.223 1.00 59.84 84 SER A CA 1
ATOM 643 C C . SER A 1 84 ? -8.568 15.452 15.616 1.00 59.84 84 SER A C 1
ATOM 645 O O . SER A 1 84 ? -7.500 16.025 15.823 1.00 59.84 84 SER A O 1
ATOM 647 N N . PHE A 1 85 ? -9.493 15.294 16.576 1.00 60.19 85 PHE A N 1
ATOM 648 C CA . PHE A 1 85 ? -9.338 15.761 17.960 1.00 60.19 85 PHE A CA 1
ATOM 649 C C . PHE A 1 85 ? -8.064 15.218 18.602 1.00 60.19 85 PHE A C 1
ATOM 651 O O . PHE A 1 85 ? -7.865 13.999 18.649 1.00 60.19 85 PHE A O 1
ATOM 658 N N . ILE A 1 86 ? -7.238 16.131 19.115 1.00 67.69 86 ILE A N 1
ATOM 659 C CA . ILE A 1 86 ? -5.977 15.798 19.768 1.00 67.69 86 ILE A CA 1
ATOM 660 C C . ILE A 1 86 ? -5.877 16.472 21.115 1.00 67.69 86 ILE A C 1
ATOM 662 O O . ILE A 1 86 ? -6.257 17.630 21.280 1.00 67.69 86 ILE A O 1
ATOM 666 N N . ASP A 1 87 ? -5.321 15.717 22.054 1.00 63.81 87 ASP A N 1
ATOM 667 C CA . ASP A 1 87 ? -4.757 16.257 23.275 1.00 63.81 87 ASP A CA 1
ATOM 668 C C . ASP A 1 87 ? -3.247 16.003 23.298 1.00 63.81 87 ASP A C 1
ATOM 670 O O . ASP A 1 87 ? -2.758 14.980 22.797 1.00 63.81 87 ASP A O 1
ATOM 674 N N . LYS A 1 88 ? -2.512 16.973 23.840 1.00 68.00 88 LYS A N 1
ATOM 675 C CA . LYS A 1 88 ? -1.056 16.949 23.939 1.00 68.00 88 LYS A CA 1
ATOM 676 C C . LYS A 1 88 ? -0.669 17.034 25.405 1.00 68.00 88 LYS A C 1
ATOM 678 O O . LYS A 1 88 ? -0.803 18.088 26.025 1.00 68.00 88 LYS A O 1
ATOM 683 N N . ALA A 1 89 ? -0.083 15.959 25.914 1.00 62.91 89 ALA A N 1
ATOM 684 C CA . ALA A 1 89 ? 0.447 15.904 27.267 1.00 62.91 89 ALA A CA 1
ATOM 685 C C . ALA A 1 89 ? 1.983 15.857 27.248 1.00 62.91 89 ALA A C 1
ATOM 687 O O . ALA A 1 89 ? 2.608 15.326 26.327 1.00 62.91 89 ALA A O 1
ATOM 688 N N . GLN A 1 90 ? 2.619 16.435 28.269 1.00 57.94 90 GLN A N 1
ATOM 689 C CA . GLN A 1 90 ? 4.037 16.192 28.535 1.00 57.94 90 GLN A CA 1
ATOM 690 C C . GLN A 1 90 ? 4.164 15.026 29.509 1.00 57.94 90 GLN A C 1
ATOM 692 O O . GLN A 1 90 ? 3.562 15.040 30.582 1.00 57.94 90 GLN A O 1
ATOM 697 N N . THR A 1 91 ? 4.965 14.028 29.146 1.00 62.00 91 THR A N 1
ATOM 698 C CA . THR A 1 91 ? 5.278 12.922 30.056 1.00 62.00 91 THR A CA 1
ATOM 699 C C . THR A 1 91 ? 6.356 13.336 31.060 1.00 62.00 91 THR A C 1
ATOM 701 O O . THR A 1 91 ? 7.169 14.229 30.809 1.00 62.00 91 THR A O 1
ATOM 704 N N . THR A 1 92 ? 6.422 12.629 32.189 1.00 53.78 92 THR A N 1
ATOM 705 C CA . THR A 1 92 ? 7.417 12.836 33.258 1.00 53.78 92 THR A CA 1
ATOM 706 C C . THR A 1 92 ? 8.871 12.642 32.812 1.00 53.78 92 THR A C 1
ATOM 708 O O . THR A 1 92 ? 9.783 13.045 33.528 1.00 53.78 92 THR A O 1
ATOM 711 N N . HIS A 1 93 ? 9.101 12.050 31.636 1.00 57.88 93 HIS A N 1
ATOM 712 C CA . HIS A 1 93 ? 10.425 11.751 31.082 1.00 57.88 93 HIS A CA 1
ATOM 713 C C . HIS A 1 93 ? 10.844 12.688 29.935 1.00 57.88 93 HIS A C 1
ATOM 715 O O . HIS A 1 93 ? 11.798 12.390 29.223 1.00 57.88 93 HIS A O 1
ATOM 721 N N . GLY A 1 94 ? 10.147 13.813 29.733 1.00 62.75 94 GLY A N 1
ATOM 722 C CA . GLY A 1 94 ? 10.481 14.791 28.688 1.00 62.75 94 GLY A CA 1
ATOM 723 C C . GLY A 1 94 ? 10.048 14.394 27.271 1.00 62.75 94 GLY A C 1
ATOM 724 O O . GLY A 1 94 ? 10.286 15.150 26.333 1.00 62.75 94 GLY A O 1
ATOM 725 N N . GLN A 1 95 ? 9.377 13.250 27.104 1.00 67.88 95 GLN A N 1
ATOM 726 C CA . GLN A 1 95 ? 8.746 12.857 25.842 1.00 67.88 95 GLN A CA 1
ATOM 727 C C . GLN A 1 95 ? 7.388 13.552 25.694 1.00 67.88 95 GLN A C 1
ATOM 729 O O . GLN A 1 95 ? 6.652 13.708 26.678 1.00 67.88 95 GLN A O 1
ATOM 734 N N . SER A 1 96 ? 7.047 13.960 24.470 1.00 76.94 96 SER A N 1
ATOM 735 C CA . SER A 1 96 ? 5.714 14.498 24.168 1.00 76.94 96 SER A CA 1
ATOM 736 C C . SER A 1 96 ? 4.763 13.356 23.829 1.00 76.94 96 SER A C 1
ATOM 738 O O . SER A 1 96 ? 5.091 12.488 23.025 1.00 76.94 96 SER A O 1
ATOM 740 N N . GLU A 1 97 ? 3.580 13.370 24.426 1.00 82.50 97 GLU A N 1
ATOM 741 C CA . GLU A 1 97 ? 2.521 12.400 24.180 1.00 82.50 97 GLU A CA 1
ATOM 742 C C . GLU A 1 97 ? 1.409 13.041 23.351 1.00 82.50 97 GLU A C 1
ATOM 744 O O . GLU A 1 97 ? 0.988 14.170 23.619 1.00 82.50 97 GLU A O 1
ATOM 749 N N . PHE A 1 98 ? 0.941 12.304 22.345 1.00 83.94 98 PHE A N 1
ATOM 750 C CA . PHE A 1 98 ? -0.149 12.705 21.466 1.00 83.94 98 PHE A CA 1
ATOM 751 C C . PHE A 1 98 ? -1.240 11.643 21.466 1.00 83.94 98 PHE A C 1
ATOM 753 O O . PHE A 1 98 ? -0.967 10.444 21.381 1.00 83.94 98 PHE A O 1
ATOM 760 N N . LEU A 1 99 ? -2.486 12.098 21.534 1.00 86.12 99 LEU A N 1
ATOM 761 C CA . LEU A 1 99 ? -3.664 11.245 21.544 1.00 86.12 99 LEU A CA 1
ATOM 762 C C . LEU A 1 99 ? -4.556 11.583 20.356 1.00 86.12 99 LEU A C 1
ATOM 764 O O . LEU A 1 99 ? -5.131 12.663 20.324 1.00 86.12 99 LEU A O 1
ATOM 768 N N . LEU A 1 100 ? -4.682 10.668 19.396 1.00 86.38 100 LEU A N 1
ATOM 769 C CA . LEU A 1 100 ? -5.508 10.836 18.202 1.00 86.38 100 LEU A CA 1
ATOM 770 C C . LEU A 1 100 ? -6.798 10.021 18.332 1.00 86.38 100 LEU A C 1
ATOM 772 O O . LEU A 1 100 ? -6.757 8.793 18.440 1.00 86.38 100 LEU A O 1
ATOM 776 N N . VAL A 1 101 ? -7.945 10.701 18.291 1.00 87.75 101 VAL A N 1
ATOM 777 C CA . VAL A 1 101 ? -9.272 10.069 18.356 1.00 87.75 101 VAL A CA 1
ATOM 778 C C . VAL A 1 101 ? -9.866 9.932 16.957 1.00 87.75 101 VAL A C 1
ATOM 780 O O . VAL A 1 101 ? -9.967 10.908 16.215 1.00 87.75 101 VAL A O 1
ATOM 783 N N . THR A 1 102 ? -10.306 8.724 16.606 1.00 89.12 102 THR A N 1
ATOM 784 C CA . THR A 1 102 ? -10.999 8.414 15.344 1.00 89.12 102 THR A CA 1
ATOM 785 C C . THR A 1 102 ? -12.210 7.517 15.594 1.00 89.12 102 THR A C 1
ATOM 787 O O . THR A 1 102 ? -12.353 6.939 16.674 1.00 89.12 102 THR A O 1
ATOM 790 N N . ASP A 1 103 ? -13.112 7.403 14.620 1.00 90.06 103 ASP A N 1
ATOM 791 C CA . ASP A 1 103 ? -14.243 6.478 14.724 1.00 90.06 103 ASP A CA 1
ATOM 792 C C . ASP A 1 103 ? -13.755 5.023 14.816 1.00 90.06 103 ASP A C 1
ATOM 794 O O . ASP A 1 103 ? -12.904 4.585 14.037 1.00 90.06 103 ASP A O 1
ATOM 798 N N . LEU A 1 104 ? -14.329 4.248 15.741 1.00 91.12 104 LEU A N 1
ATOM 799 C CA . LEU A 1 104 ? -14.043 2.819 15.827 1.00 91.12 104 LEU A CA 1
ATOM 800 C C . LEU A 1 104 ? -14.668 2.080 14.635 1.00 91.12 104 LEU A C 1
ATOM 802 O O . LEU A 1 104 ? -15.851 2.246 14.339 1.00 91.12 104 LEU A O 1
ATOM 806 N N . CYS A 1 105 ? -13.891 1.213 13.986 1.00 91.75 105 CYS A N 1
ATOM 807 C CA . CYS A 1 105 ? -14.387 0.281 12.975 1.00 91.75 105 CYS A CA 1
ATOM 808 C C . CYS A 1 105 ? -14.701 -1.075 13.636 1.00 91.75 105 CYS A C 1
ATOM 810 O O . CYS A 1 105 ? -13.775 -1.836 13.919 1.00 91.75 105 CYS A O 1
ATOM 812 N N . PRO A 1 106 ? -15.980 -1.398 13.920 1.00 87.00 106 PRO A N 1
ATOM 813 C CA . PRO A 1 106 ? -16.333 -2.580 14.711 1.00 87.00 106 PRO A CA 1
ATOM 814 C C . PRO A 1 106 ? -16.069 -3.907 13.988 1.00 87.00 106 PRO A C 1
ATOM 816 O O . PRO A 1 106 ? -15.965 -4.937 14.645 1.00 87.00 106 PRO A O 1
ATOM 819 N N . GLY A 1 107 ? -15.932 -3.893 12.658 1.00 85.94 107 GLY A N 1
ATOM 820 C CA . GLY A 1 107 ? -15.583 -5.074 11.868 1.00 85.94 107 GLY A CA 1
ATOM 821 C C . GLY A 1 107 ? -14.099 -5.451 11.919 1.00 85.94 107 GLY A C 1
ATOM 822 O O . GLY A 1 107 ? -13.721 -6.424 11.272 1.00 85.94 107 GLY A O 1
ATOM 823 N N . GLY A 1 108 ? -13.270 -4.712 12.666 1.00 89.31 108 GLY A N 1
ATOM 824 C CA . GLY A 1 108 ? -11.840 -4.991 12.804 1.00 89.31 108 GLY A CA 1
ATOM 825 C C . GLY A 1 108 ? -11.055 -4.764 11.512 1.00 89.31 108 GLY A C 1
ATOM 826 O O . GLY A 1 108 ? -11.519 -4.075 10.594 1.00 89.31 108 GLY A O 1
ATOM 827 N N . SER A 1 109 ? -9.848 -5.325 11.452 1.00 90.44 109 SER A N 1
ATOM 828 C CA . SER A 1 109 ? -9.031 -5.303 10.237 1.00 90.44 109 SER A CA 1
ATOM 829 C C . SER A 1 109 ? -9.493 -6.361 9.230 1.00 90.44 109 SER A C 1
ATOM 831 O O . SER A 1 109 ? -9.945 -7.451 9.587 1.00 90.44 109 SER A O 1
ATOM 833 N N . LEU A 1 110 ? -9.331 -6.082 7.936 1.00 90.56 110 LEU A N 1
ATOM 834 C CA . LEU A 1 110 ? -9.608 -7.053 6.876 1.00 90.56 110 LEU A CA 1
ATOM 835 C C . LEU A 1 110 ? -8.755 -8.320 7.031 1.00 90.56 110 LEU A C 1
ATOM 837 O O . LEU A 1 110 ? -9.188 -9.418 6.682 1.00 90.56 110 LEU A O 1
ATOM 841 N N . VAL A 1 111 ? -7.555 -8.178 7.589 1.00 89.25 111 VAL A N 1
ATOM 842 C CA . VAL A 1 111 ? -6.645 -9.292 7.849 1.00 89.25 111 VAL A CA 1
ATOM 843 C C . VAL A 1 111 ? -7.222 -10.283 8.849 1.00 89.25 111 VAL A C 1
ATOM 845 O O . VAL A 1 111 ? -7.169 -11.482 8.582 1.00 89.25 111 VAL A O 1
ATOM 848 N N . GLU A 1 112 ? -7.819 -9.817 9.948 1.00 87.50 112 GLU A N 1
ATOM 849 C CA . GLU A 1 112 ? -8.487 -10.696 10.921 1.00 87.50 112 GLU A CA 1
ATOM 850 C C . GLU A 1 112 ? -9.554 -11.559 10.241 1.00 87.50 112 GLU A C 1
ATOM 852 O O . GLU A 1 112 ? -9.644 -12.765 10.481 1.00 87.50 112 GLU A O 1
ATOM 857 N N . ILE A 1 113 ? -10.320 -10.964 9.323 1.00 84.38 113 ILE A N 1
ATOM 858 C CA . ILE A 1 113 ? -11.344 -11.688 8.566 1.00 84.38 113 ILE A CA 1
ATOM 859 C C . ILE A 1 113 ? -10.706 -12.721 7.649 1.00 84.38 113 ILE A C 1
ATOM 861 O O . ILE A 1 113 ? -11.142 -13.869 7.615 1.00 84.38 113 ILE A O 1
ATOM 865 N N . LEU A 1 114 ? -9.672 -12.342 6.905 1.00 86.06 114 LEU A N 1
ATOM 866 C CA . LEU A 1 114 ? -8.977 -13.257 6.006 1.00 86.06 114 LEU A CA 1
ATOM 867 C C . LEU A 1 114 ? -8.334 -14.434 6.751 1.00 86.06 114 LEU A C 1
ATOM 869 O O . LEU A 1 114 ? -8.376 -15.556 6.253 1.00 86.06 114 LEU A O 1
ATOM 873 N N . GLN A 1 115 ? -7.803 -14.205 7.952 1.00 84.81 115 GLN A N 1
ATOM 874 C CA . GLN A 1 115 ? -7.222 -15.243 8.807 1.00 84.81 115 GLN A CA 1
ATOM 875 C C . GLN A 1 115 ? -8.275 -16.184 9.403 1.00 84.81 115 GLN A C 1
ATOM 877 O O . GLN A 1 115 ? -8.028 -17.383 9.531 1.00 84.81 115 GLN A O 1
ATOM 882 N N . ALA A 1 116 ? -9.454 -15.664 9.753 1.00 83.94 116 ALA A N 1
ATOM 883 C CA . ALA A 1 116 ? -10.554 -16.467 10.285 1.00 83.94 116 ALA A CA 1
ATOM 884 C C . ALA A 1 116 ? -11.205 -17.375 9.224 1.00 83.94 116 ALA A C 1
ATOM 886 O O . ALA A 1 116 ? -11.962 -18.293 9.556 1.00 83.94 116 ALA A O 1
ATOM 887 N N . ARG A 1 117 ? -10.931 -17.136 7.937 1.00 82.12 117 ARG A N 1
ATOM 888 C CA . ARG A 1 117 ? -11.514 -17.895 6.832 1.00 82.12 117 ARG A CA 1
ATOM 889 C C . ARG A 1 117 ? -10.724 -19.157 6.518 1.00 82.12 117 ARG A C 1
ATOM 891 O O . ARG A 1 117 ? -9.504 -19.171 6.414 1.00 82.12 117 ARG A O 1
ATOM 898 N N . THR A 1 118 ? -11.467 -20.220 6.237 1.00 74.69 118 THR A N 1
ATOM 899 C CA . THR A 1 118 ? -10.940 -21.468 5.665 1.00 74.69 118 THR A CA 1
ATOM 900 C C . THR A 1 118 ? -11.022 -21.496 4.139 1.00 74.69 118 THR A C 1
ATOM 902 O O . THR A 1 118 ? -10.451 -22.380 3.504 1.00 74.69 118 THR A O 1
ATOM 905 N N . THR A 1 119 ? -11.738 -20.540 3.542 1.00 80.94 119 THR A N 1
ATOM 906 C CA . THR A 1 119 ? -11.994 -20.451 2.103 1.00 80.94 119 THR A CA 1
ATOM 907 C C . THR A 1 119 ? -11.522 -19.114 1.546 1.00 80.94 119 THR A C 1
ATOM 909 O O . THR A 1 119 ? -11.679 -18.063 2.177 1.00 80.94 119 THR A O 1
ATOM 912 N N . ALA A 1 120 ? -10.965 -19.160 0.336 1.00 85.94 120 ALA A N 1
ATOM 913 C CA . ALA A 1 120 ? -10.587 -17.963 -0.402 1.00 85.94 120 ALA A CA 1
ATOM 914 C C . ALA A 1 120 ? -11.811 -17.067 -0.671 1.00 85.94 120 ALA A C 1
ATOM 916 O O . ALA A 1 120 ? -12.954 -17.538 -0.662 1.00 85.94 120 ALA A O 1
ATOM 917 N N . LEU A 1 121 ? -11.576 -15.773 -0.886 1.00 90.88 121 LEU A N 1
ATOM 918 C CA . LEU A 1 121 ? -12.635 -14.842 -1.265 1.00 90.88 121 LEU A CA 1
ATOM 919 C C . LEU A 1 121 ? -13.107 -15.123 -2.696 1.00 90.88 121 LEU A C 1
ATOM 921 O O . LEU A 1 121 ? -12.310 -15.472 -3.570 1.00 90.88 121 LEU A O 1
ATOM 925 N N . ASP A 1 122 ? -14.404 -14.964 -2.940 1.00 92.88 122 ASP A N 1
ATOM 926 C CA . ASP A 1 122 ? -14.943 -14.928 -4.296 1.00 92.88 122 ASP A CA 1
ATOM 927 C C . ASP A 1 122 ? -14.568 -13.615 -5.006 1.00 92.88 122 ASP A C 1
ATOM 929 O O . ASP A 1 122 ? -14.272 -12.597 -4.374 1.00 92.88 122 ASP A O 1
ATOM 933 N N . ALA A 1 123 ? -14.570 -13.651 -6.341 1.00 95.62 123 ALA A N 1
ATOM 934 C CA . ALA A 1 123 ? -14.178 -12.512 -7.166 1.00 95.62 123 ALA A CA 1
ATOM 935 C C . ALA A 1 123 ? -15.068 -11.278 -6.934 1.00 95.62 123 ALA A C 1
ATOM 937 O O . ALA A 1 123 ? -14.564 -10.163 -6.920 1.00 95.62 123 ALA A O 1
ATOM 938 N N . ASP A 1 124 ? -16.363 -11.463 -6.684 1.00 95.12 124 ASP A N 1
ATOM 939 C CA . ASP A 1 124 ? -17.306 -10.375 -6.407 1.00 95.12 124 ASP A CA 1
ATOM 940 C C . ASP A 1 124 ? -16.931 -9.599 -5.127 1.00 95.12 124 ASP A C 1
ATOM 942 O O . ASP A 1 124 ? -16.814 -8.370 -5.118 1.00 95.12 124 ASP A O 1
ATOM 946 N N . THR A 1 125 ? -16.628 -10.321 -4.050 1.00 94.06 125 THR A N 1
ATOM 947 C CA . THR A 1 125 ? -16.174 -9.749 -2.779 1.00 94.06 125 THR A CA 1
ATOM 948 C C . THR A 1 125 ? -14.820 -9.061 -2.922 1.00 94.06 125 THR A C 1
ATOM 950 O O . THR A 1 125 ? -14.665 -7.942 -2.432 1.00 94.06 125 THR A O 1
ATOM 953 N N . ILE A 1 126 ? -13.865 -9.670 -3.638 1.00 96.12 126 ILE A N 1
ATOM 954 C CA . ILE A 1 126 ? -12.572 -9.035 -3.949 1.00 96.12 126 ILE A CA 1
ATOM 955 C C . ILE A 1 126 ? -12.794 -7.731 -4.720 1.00 96.12 126 ILE A C 1
ATOM 957 O O . ILE A 1 126 ? -12.235 -6.702 -4.345 1.00 96.12 126 ILE A O 1
ATOM 961 N N . THR A 1 127 ? -13.647 -7.751 -5.747 1.00 97.38 127 THR A N 1
ATOM 962 C CA . THR A 1 127 ? -13.971 -6.580 -6.566 1.00 97.38 127 THR A CA 1
ATOM 963 C C . THR A 1 127 ? -14.535 -5.443 -5.723 1.00 97.38 127 THR A C 1
ATOM 965 O O . THR A 1 127 ? -14.075 -4.309 -5.852 1.00 97.38 127 THR A O 1
ATOM 968 N N . ARG A 1 128 ? -15.474 -5.722 -4.812 1.00 95.44 128 ARG A N 1
ATOM 969 C CA . ARG A 1 128 ? -16.031 -4.701 -3.911 1.00 95.44 128 ARG A CA 1
ATOM 970 C C . ARG A 1 128 ? -15.001 -4.138 -2.934 1.00 95.44 128 ARG A C 1
ATOM 972 O O . ARG A 1 128 ? -14.929 -2.918 -2.795 1.00 95.44 128 ARG A O 1
ATOM 979 N N . ILE A 1 129 ? -14.223 -4.998 -2.269 1.00 96.00 129 ILE A N 1
ATOM 980 C CA . ILE A 1 129 ? -13.166 -4.571 -1.335 1.00 96.00 129 ILE A CA 1
ATOM 981 C C . ILE A 1 129 ? -12.187 -3.661 -2.073 1.00 96.00 129 ILE A C 1
ATOM 983 O O . ILE A 1 129 ? -11.972 -2.517 -1.675 1.00 96.00 129 ILE A O 1
ATOM 987 N N . PHE A 1 130 ? -11.645 -4.153 -3.186 1.00 97.94 130 PHE A N 1
ATOM 988 C CA . PHE A 1 130 ? -10.616 -3.457 -3.940 1.00 97.94 130 PHE A CA 1
ATOM 989 C C . PHE A 1 130 ? -11.133 -2.147 -4.540 1.00 97.94 130 PHE A C 1
ATOM 991 O O . PHE A 1 130 ? -10.458 -1.128 -4.444 1.00 97.94 130 PHE A O 1
ATOM 998 N N . TYR A 1 131 ? -12.361 -2.124 -5.069 1.00 97.50 131 TYR A N 1
ATOM 999 C CA . TYR A 1 131 ? -12.987 -0.898 -5.567 1.00 97.50 131 TYR A CA 1
ATOM 1000 C C . TYR A 1 131 ? -13.109 0.179 -4.481 1.00 97.50 131 TYR A C 1
ATOM 1002 O O . TYR A 1 131 ? -12.773 1.339 -4.724 1.00 97.50 131 TYR A O 1
ATOM 1010 N N . GLN A 1 132 ? -13.558 -0.185 -3.274 1.00 96.31 132 GLN A N 1
ATOM 1011 C CA . GLN A 1 132 ? -13.667 0.763 -2.162 1.00 96.31 132 GLN A CA 1
ATOM 1012 C C . GLN A 1 132 ? -12.291 1.276 -1.715 1.00 96.31 132 GLN A C 1
ATOM 1014 O O . GLN A 1 132 ? -12.134 2.483 -1.516 1.00 96.31 132 GLN A O 1
ATOM 1019 N N . THR A 1 133 ? -11.277 0.406 -1.657 1.00 97.94 133 THR A N 1
ATOM 1020 C CA . THR A 1 133 ? -9.888 0.810 -1.397 1.00 97.94 133 THR A CA 1
ATOM 1021 C C . THR A 1 133 ? -9.375 1.777 -2.467 1.00 97.94 133 THR A C 1
ATOM 1023 O O . THR A 1 133 ? -8.869 2.848 -2.135 1.00 97.94 133 THR A O 1
ATOM 1026 N N . CYS A 1 134 ? -9.566 1.472 -3.755 1.00 98.25 134 CYS A N 1
ATOM 1027 C CA . CYS A 1 134 ? -9.165 2.353 -4.852 1.00 98.25 134 CYS A CA 1
ATOM 1028 C C . CYS A 1 134 ? -9.886 3.704 -4.811 1.00 98.25 134 CYS A C 1
ATOM 1030 O O . CYS A 1 134 ? -9.278 4.724 -5.121 1.00 98.25 134 CYS A O 1
ATOM 1032 N N . LYS A 1 135 ? -11.157 3.750 -4.394 1.00 97.12 135 LYS A N 1
ATOM 1033 C CA . LYS A 1 135 ? -11.869 5.019 -4.194 1.00 97.12 135 LYS A CA 1
ATOM 1034 C C . LYS A 1 135 ? -11.247 5.870 -3.089 1.00 97.12 135 LYS A C 1
ATOM 1036 O O . LYS A 1 135 ? -11.144 7.081 -3.269 1.00 97.12 135 LYS A O 1
ATOM 1041 N N . ALA A 1 136 ? -10.837 5.262 -1.975 1.00 96.19 136 ALA A N 1
ATOM 1042 C CA . ALA A 1 136 ? -10.148 5.977 -0.903 1.00 96.19 136 ALA A CA 1
ATOM 1043 C C . ALA A 1 136 ? -8.810 6.551 -1.396 1.00 96.19 136 ALA A C 1
ATOM 1045 O O . ALA A 1 136 ? -8.552 7.737 -1.220 1.00 96.19 136 ALA A O 1
ATOM 1046 N N . VAL A 1 137 ? -8.008 5.751 -2.106 1.00 98.00 137 VAL A N 1
ATOM 1047 C CA . VAL A 1 137 ? -6.733 6.207 -2.690 1.00 98.00 137 VAL A CA 1
ATOM 1048 C C . VAL A 1 137 ? -6.950 7.296 -3.743 1.00 98.00 137 VAL A C 1
ATOM 1050 O O . VAL A 1 137 ? -6.259 8.308 -3.734 1.00 98.00 137 VAL A O 1
ATOM 1053 N N . SER A 1 138 ? -7.961 7.150 -4.603 1.00 98.06 138 SER A N 1
ATOM 1054 C CA . SER A 1 138 ? -8.320 8.171 -5.593 1.00 98.06 138 SER A CA 1
ATOM 1055 C C . SER A 1 138 ? -8.680 9.499 -4.944 1.00 98.06 138 SER A C 1
ATOM 1057 O O . SER A 1 138 ? -8.374 10.539 -5.516 1.00 98.06 138 SER A O 1
ATOM 1059 N N . HIS A 1 139 ? -9.327 9.469 -3.777 1.00 96.56 139 HIS A N 1
ATOM 1060 C CA . HIS A 1 139 ? -9.629 10.675 -3.021 1.00 96.56 139 HIS A CA 1
ATOM 1061 C C . HIS A 1 139 ? -8.358 11.336 -2.474 1.00 96.56 139 HIS A C 1
ATOM 1063 O O . HIS A 1 139 ? -8.239 12.553 -2.555 1.00 96.56 139 HIS A O 1
ATOM 1069 N N . LEU A 1 140 ? -7.389 10.567 -1.966 1.00 95.25 140 LEU A N 1
ATOM 1070 C CA . LEU A 1 140 ? -6.099 11.113 -1.517 1.00 95.25 140 LEU A CA 1
ATOM 1071 C C . LEU A 1 140 ? -5.322 11.752 -2.674 1.00 95.25 140 LEU A C 1
ATOM 1073 O O . LEU A 1 140 ? -4.841 12.879 -2.570 1.00 95.25 140 LEU A O 1
ATOM 1077 N N . HIS A 1 141 ? -5.262 11.058 -3.811 1.00 96.69 141 HIS A N 1
ATOM 1078 C CA . HIS A 1 141 ? -4.545 11.525 -4.999 1.00 96.69 141 HIS A CA 1
ATOM 1079 C C . HIS A 1 141 ? -5.228 12.720 -5.680 1.00 96.69 141 HIS A C 1
ATOM 1081 O O . HIS A 1 141 ? -4.576 13.415 -6.452 1.00 96.69 141 HIS A O 1
ATOM 1087 N N . SER A 1 142 ? -6.514 12.974 -5.405 1.00 96.00 142 SER A N 1
ATOM 1088 C CA . SER A 1 142 ? -7.249 14.131 -5.937 1.00 96.00 142 SER A CA 1
ATOM 1089 C C . SER A 1 142 ? -7.143 15.394 -5.079 1.00 96.00 142 SER A C 1
ATOM 1091 O O . SER A 1 142 ? -7.758 16.398 -5.431 1.00 96.00 142 SER A O 1
ATOM 1093 N N . GLN A 1 143 ? -6.464 15.341 -3.931 1.00 94.38 143 GLN A N 1
ATOM 1094 C CA . GLN A 1 143 ? -6.228 16.533 -3.113 1.00 94.38 143 GLN A CA 1
ATOM 1095 C C . GLN A 1 143 ? -5.252 17.492 -3.811 1.00 94.38 143 GLN A C 1
ATOM 1097 O O . GLN A 1 143 ? -4.537 17.095 -4.733 1.00 94.38 143 GLN A O 1
ATOM 1102 N N . ASP A 1 144 ? -5.216 18.749 -3.364 1.00 90.31 144 ASP A N 1
ATOM 1103 C CA . ASP A 1 144 ? -4.279 19.760 -3.858 1.00 90.31 144 ASP A CA 1
ATOM 1104 C C . ASP A 1 144 ? -3.463 20.355 -2.691 1.00 90.31 144 ASP A C 1
ATOM 1106 O O . ASP A 1 144 ? -4.020 21.112 -1.888 1.00 90.31 144 ASP A O 1
ATOM 1110 N N . PRO A 1 145 ? -2.169 20.002 -2.548 1.00 92.62 145 PRO A N 1
ATOM 1111 C CA . PRO A 1 145 ? -1.420 19.040 -3.370 1.00 92.62 145 PRO A CA 1
ATOM 1112 C C . PRO A 1 145 ? -1.851 17.570 -3.134 1.00 92.62 145 PRO A C 1
ATOM 1114 O O . PRO A 1 145 ? -2.398 17.259 -2.072 1.00 92.62 145 PRO A O 1
ATOM 1117 N N . PRO A 1 146 ? -1.582 16.643 -4.083 1.00 94.31 146 PRO A N 1
ATOM 1118 C CA . PRO A 1 146 ? -1.922 15.226 -3.932 1.00 94.31 146 PRO A CA 1
ATOM 1119 C C . PRO A 1 146 ? -1.293 14.593 -2.689 1.00 94.31 146 PRO A C 1
ATOM 1121 O O . PRO A 1 146 ? -0.095 14.745 -2.446 1.00 94.31 146 PRO A O 1
ATOM 1124 N N . ILE A 1 147 ? -2.087 13.828 -1.937 1.00 94.44 147 ILE A N 1
ATOM 1125 C CA . ILE A 1 147 ? -1.619 13.093 -0.758 1.00 94.44 147 ILE A CA 1
ATOM 1126 C C . ILE A 1 147 ? -1.245 11.672 -1.174 1.00 94.44 147 ILE A C 1
ATOM 1128 O O . ILE A 1 147 ? -2.071 10.937 -1.708 1.00 94.44 147 ILE A O 1
ATOM 1132 N N . ILE A 1 148 ? -0.013 11.269 -0.887 1.00 95.81 148 ILE A N 1
ATOM 1133 C CA . ILE A 1 148 ? 0.518 9.923 -1.105 1.00 95.81 148 ILE A CA 1
ATOM 1134 C C . ILE A 1 148 ? 0.465 9.188 0.230 1.00 95.81 148 ILE A C 1
ATOM 1136 O O . ILE A 1 148 ? 1.027 9.669 1.213 1.00 95.81 148 ILE A O 1
ATOM 1140 N N . HIS A 1 149 ? -0.177 8.024 0.284 1.00 95.25 149 HIS A N 1
ATOM 1141 C CA . HIS A 1 149 ? -0.322 7.277 1.534 1.00 95.25 149 HIS A CA 1
ATOM 1142 C C . HIS A 1 149 ? 1.003 6.637 1.983 1.00 95.25 149 HIS A C 1
ATOM 1144 O O . HIS A 1 149 ? 1.310 6.624 3.174 1.00 95.25 149 HIS A O 1
ATOM 1150 N N . ARG A 1 150 ? 1.802 6.121 1.035 1.00 93.62 150 ARG A N 1
ATOM 1151 C CA . ARG A 1 150 ? 3.127 5.475 1.205 1.00 93.62 150 ARG A CA 1
ATOM 1152 C C . ARG A 1 150 ? 3.175 4.181 2.022 1.00 93.62 150 ARG A C 1
ATOM 1154 O O . ARG A 1 150 ? 4.119 3.419 1.848 1.00 93.62 150 ARG A O 1
ATOM 1161 N N . ASP A 1 151 ? 2.182 3.901 2.860 1.00 93.19 151 ASP A N 1
ATOM 1162 C CA . ASP A 1 151 ? 2.082 2.635 3.605 1.00 93.19 151 ASP A CA 1
ATOM 1163 C C . ASP A 1 151 ? 0.742 1.921 3.359 1.00 93.19 151 ASP A C 1
ATOM 1165 O O . ASP A 1 151 ? 0.042 1.506 4.281 1.00 93.19 151 ASP A O 1
ATOM 1169 N N . LEU A 1 152 ? 0.320 1.836 2.092 1.00 96.62 152 LEU A N 1
ATOM 1170 C CA . LEU A 1 152 ? -0.835 1.010 1.733 1.00 96.62 152 LEU A CA 1
ATOM 1171 C C . LEU A 1 152 ? -0.487 -0.465 1.907 1.00 96.62 152 LEU A C 1
ATOM 1173 O O . LEU A 1 152 ? 0.432 -0.984 1.276 1.00 96.62 152 LEU A O 1
ATOM 1177 N N . LYS A 1 153 ? -1.273 -1.143 2.734 1.00 94.12 153 LYS A N 1
ATOM 1178 C CA . LYS A 1 153 ? -1.154 -2.570 3.012 1.00 94.12 153 LYS A CA 1
ATOM 1179 C C . LYS A 1 153 ? -2.490 -3.118 3.489 1.00 94.12 153 LYS A C 1
ATOM 1181 O O . LYS A 1 153 ? -3.376 -2.351 3.873 1.00 94.12 153 LYS A O 1
ATOM 1186 N N . ILE A 1 154 ? -2.658 -4.434 3.447 1.00 93.00 154 ILE A N 1
ATOM 1187 C CA . ILE A 1 154 ? -3.939 -5.060 3.788 1.00 93.00 154 ILE A CA 1
ATOM 1188 C C . ILE A 1 154 ? -4.328 -4.851 5.261 1.00 93.00 154 ILE A C 1
ATOM 1190 O O . ILE A 1 154 ? -5.510 -4.792 5.588 1.00 93.00 154 ILE A O 1
ATOM 1194 N N . GLU A 1 155 ? -3.333 -4.685 6.132 1.00 90.44 155 GLU A N 1
ATOM 1195 C CA . GLU A 1 155 ? -3.466 -4.413 7.563 1.00 90.44 155 GLU A CA 1
ATOM 1196 C C . GLU A 1 155 ? -4.113 -3.046 7.823 1.00 90.44 155 GLU A C 1
ATOM 1198 O O . GLU A 1 155 ? -4.814 -2.879 8.817 1.00 90.44 155 GLU A O 1
ATOM 1203 N N . ASN A 1 156 ? -3.940 -2.097 6.897 1.00 94.19 156 ASN A N 1
ATOM 1204 C CA . ASN A 1 156 ? -4.486 -0.742 6.988 1.00 94.19 156 ASN A CA 1
ATOM 1205 C C . ASN A 1 156 ? -5.910 -0.629 6.404 1.00 94.19 156 ASN A C 1
ATOM 1207 O O . ASN A 1 156 ? -6.445 0.471 6.263 1.00 94.19 156 ASN A O 1
ATOM 1211 N N . LEU A 1 157 ? -6.544 -1.755 6.054 1.00 94.88 157 LEU A N 1
ATOM 1212 C CA . LEU A 1 157 ? -7.932 -1.809 5.595 1.00 94.88 157 LEU A CA 1
ATOM 1213 C C . LEU A 1 157 ? -8.835 -2.279 6.737 1.00 94.88 157 LEU A C 1
ATOM 1215 O O . LEU A 1 157 ? -8.786 -3.438 7.148 1.00 94.88 157 LEU A O 1
ATOM 1219 N N . LEU A 1 158 ? -9.682 -1.382 7.232 1.00 92.81 158 LEU A N 1
ATOM 1220 C CA . LEU A 1 158 ? -10.640 -1.642 8.301 1.00 92.81 158 LEU A CA 1
ATOM 1221 C C . LEU A 1 158 ? -12.049 -1.839 7.756 1.00 92.81 158 LEU A C 1
ATOM 1223 O O . LEU A 1 158 ? -12.412 -1.307 6.705 1.00 92.81 158 LEU A O 1
ATOM 1227 N N . ILE A 1 159 ? -12.868 -2.559 8.516 1.00 90.50 159 ILE A N 1
ATOM 1228 C CA . ILE A 1 159 ? -14.253 -2.856 8.159 1.00 90.50 159 ILE A CA 1
ATOM 1229 C C . ILE A 1 159 ? -15.192 -2.084 9.080 1.00 90.50 159 ILE A C 1
ATOM 1231 O O . ILE A 1 159 ? -15.200 -2.246 10.303 1.00 90.50 159 ILE A O 1
ATOM 1235 N N . SER A 1 160 ? -16.009 -1.228 8.477 1.00 85.62 160 SER A N 1
ATOM 1236 C CA . SER A 1 160 ? -16.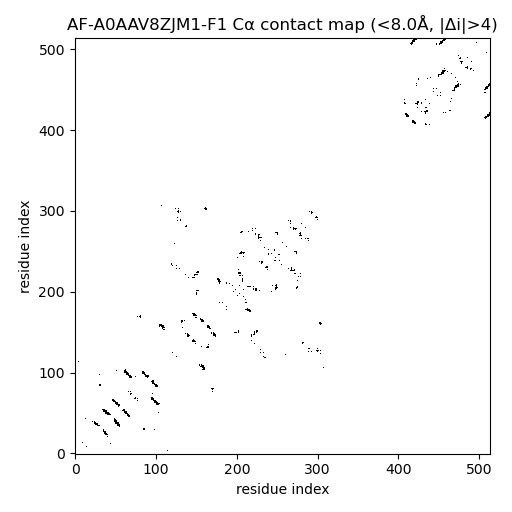995 -0.406 9.170 1.00 85.62 160 SER A CA 1
ATOM 1237 C C . SER A 1 160 ? -18.372 -0.684 8.586 1.00 85.62 160 SER A C 1
ATOM 1239 O O . SER A 1 160 ? -18.705 -0.206 7.497 1.00 85.62 160 SER A O 1
ATOM 1241 N N . GLY A 1 161 ? -19.139 -1.513 9.302 1.00 81.50 161 GLY A N 1
ATOM 1242 C CA . GLY A 1 161 ? -20.374 -2.096 8.786 1.00 81.50 161 GLY A CA 1
ATOM 1243 C C . GLY A 1 161 ? -20.085 -2.833 7.484 1.00 81.50 161 GLY A C 1
ATOM 1244 O O . GLY A 1 161 ? -19.302 -3.777 7.458 1.00 81.50 161 GLY A O 1
ATOM 1245 N N . ASP A 1 162 ? -20.643 -2.308 6.403 1.00 80.19 162 ASP A N 1
ATOM 1246 C CA . ASP A 1 162 ? -20.583 -2.921 5.082 1.00 80.19 162 ASP A CA 1
ATOM 1247 C C . ASP A 1 162 ? -19.533 -2.288 4.149 1.00 80.19 162 ASP A C 1
ATOM 1249 O O . ASP A 1 162 ? -19.569 -2.487 2.929 1.00 80.19 162 ASP A O 1
ATOM 1253 N N . SER A 1 163 ? -18.621 -1.482 4.704 1.00 87.81 163 SER A N 1
ATOM 1254 C CA . SER A 1 163 ? -17.652 -0.684 3.947 1.00 87.81 163 SER A CA 1
ATOM 1255 C C . SER A 1 163 ? -16.205 -0.890 4.394 1.00 87.81 163 SER A C 1
ATOM 1257 O O . SER A 1 163 ? -15.936 -1.176 5.562 1.00 87.81 163 SER A O 1
ATOM 1259 N N . ILE A 1 164 ? -15.274 -0.698 3.457 1.00 92.69 164 ILE A N 1
ATOM 1260 C CA . ILE A 1 164 ? -13.838 -0.616 3.722 1.00 92.69 164 ILE A CA 1
ATOM 1261 C C . ILE A 1 164 ? -13.464 0.831 4.018 1.00 92.69 164 ILE A C 1
ATOM 1263 O O . ILE A 1 164 ? -13.800 1.746 3.262 1.00 92.69 164 ILE A O 1
ATOM 1267 N N . LYS A 1 165 ? -12.719 1.028 5.102 1.00 92.00 165 LYS A N 1
ATOM 1268 C CA . LYS A 1 165 ? -12.084 2.297 5.450 1.00 92.00 165 LYS A CA 1
ATOM 1269 C C . LYS A 1 165 ? -10.576 2.110 5.495 1.00 92.00 165 LYS A C 1
ATOM 1271 O O . LYS A 1 165 ? -10.085 1.142 6.063 1.00 92.00 165 LYS A O 1
ATOM 1276 N N . LEU A 1 166 ? -9.859 3.050 4.896 1.00 93.19 166 LEU A N 1
ATOM 1277 C CA . LEU A 1 166 ? -8.409 3.128 5.002 1.00 93.19 166 LEU A CA 1
ATOM 1278 C C . LEU A 1 166 ? -8.038 3.801 6.328 1.00 93.19 166 LEU A C 1
ATOM 1280 O O . LEU A 1 166 ? -8.674 4.788 6.711 1.00 93.19 166 LEU A O 1
ATOM 1284 N N . CYS A 1 167 ? -7.036 3.271 7.020 1.00 90.31 167 CYS A N 1
ATOM 1285 C CA . CYS A 1 167 ? -6.488 3.858 8.238 1.00 90.31 167 CYS A CA 1
ATOM 1286 C C . CYS A 1 167 ? -4.968 4.039 8.150 1.00 90.31 167 CYS A C 1
ATOM 1288 O O . CYS A 1 167 ? -4.334 3.557 7.220 1.00 90.31 167 CYS A O 1
ATOM 1290 N N . ASP A 1 168 ? -4.415 4.675 9.184 1.00 86.38 168 ASP A N 1
ATOM 1291 C CA . ASP A 1 168 ? -2.980 4.887 9.406 1.00 86.38 168 ASP A CA 1
ATOM 1292 C C . ASP A 1 168 ? -2.288 5.790 8.372 1.00 86.38 168 ASP A C 1
ATOM 1294 O O . ASP A 1 168 ? -1.587 5.351 7.465 1.00 86.38 168 ASP A O 1
ATOM 1298 N N . PHE A 1 169 ? -2.458 7.099 8.565 1.00 86.75 169 PHE A N 1
ATOM 1299 C CA . PHE A 1 169 ? -1.879 8.139 7.712 1.00 86.75 169 PHE A CA 1
ATOM 1300 C C . PHE A 1 169 ? -0.522 8.644 8.229 1.00 86.75 169 PHE A C 1
ATOM 1302 O O . PHE A 1 169 ? -0.020 9.649 7.731 1.00 86.75 169 PHE A O 1
ATOM 1309 N N . GLY A 1 170 ? 0.095 7.969 9.207 1.00 83.31 170 GLY A N 1
ATOM 1310 C CA . GLY A 1 170 ? 1.356 8.410 9.824 1.00 83.31 170 GLY A CA 1
ATOM 1311 C C . GLY A 1 170 ? 2.545 8.455 8.865 1.00 83.31 170 GLY A C 1
ATOM 1312 O O . GLY A 1 170 ? 3.498 9.202 9.083 1.00 83.31 170 GLY A O 1
ATOM 1313 N N . SER A 1 171 ? 2.463 7.705 7.767 1.00 87.50 171 SER A N 1
ATOM 1314 C CA . SER A 1 171 ? 3.444 7.735 6.681 1.00 87.50 171 SER A CA 1
ATOM 1315 C C . SER A 1 171 ? 3.015 8.594 5.496 1.00 87.50 171 SER A C 1
ATOM 1317 O O . SER A 1 171 ? 3.803 8.754 4.561 1.00 87.50 171 SER A O 1
ATOM 1319 N N . ALA A 1 172 ? 1.810 9.163 5.502 1.00 90.50 172 ALA A N 1
ATOM 1320 C CA . ALA A 1 172 ? 1.319 9.937 4.373 1.00 90.50 172 ALA A CA 1
ATOM 1321 C C . ALA A 1 172 ? 2.164 11.203 4.153 1.00 90.50 172 ALA A C 1
ATOM 1323 O O . ALA A 1 172 ? 2.747 11.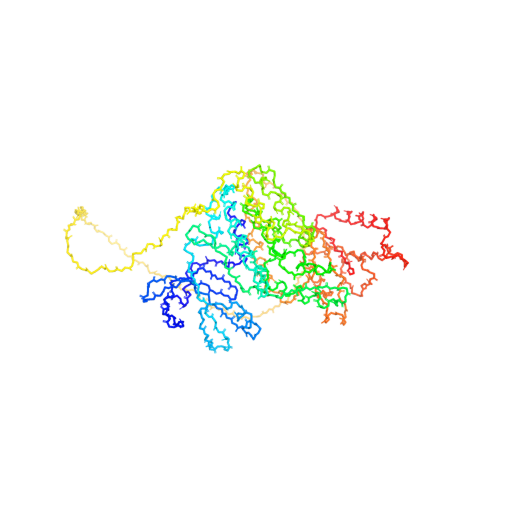766 5.081 1.00 90.50 172 ALA A O 1
ATOM 1324 N N . THR A 1 173 ? 2.275 11.643 2.903 1.00 90.12 173 THR A N 1
ATOM 1325 C CA . THR A 1 173 ? 3.013 12.860 2.553 1.00 90.12 173 THR A CA 1
ATOM 1326 C C . THR A 1 173 ? 2.452 13.526 1.305 1.00 90.12 173 THR A C 1
ATOM 1328 O O . THR A 1 173 ? 1.782 12.891 0.497 1.00 90.12 173 THR A O 1
ATOM 1331 N N . VAL A 1 174 ? 2.774 14.803 1.137 1.00 91.69 174 VAL A N 1
ATOM 1332 C CA . VAL A 1 174 ? 2.600 15.560 -0.112 1.00 91.69 174 VAL A CA 1
ATOM 1333 C C . VAL A 1 174 ? 3.935 15.752 -0.846 1.00 91.69 174 VAL A C 1
ATOM 1335 O O . VAL A 1 174 ? 3.975 16.310 -1.941 1.00 91.69 174 VAL A O 1
ATOM 1338 N N . ASP A 1 175 ? 5.036 15.296 -0.238 1.00 91.06 175 ASP A N 1
ATOM 1339 C CA . ASP A 1 175 ? 6.384 15.416 -0.781 1.00 91.06 175 ASP A CA 1
ATOM 1340 C C . ASP A 1 175 ? 6.568 14.465 -1.969 1.00 91.06 175 ASP A C 1
ATOM 1342 O O . ASP A 1 175 ? 6.269 13.270 -1.895 1.00 91.06 175 ASP A O 1
ATOM 1346 N N . ILE A 1 176 ? 7.110 14.999 -3.062 1.00 93.31 176 ILE A N 1
ATOM 1347 C CA . ILE A 1 176 ? 7.467 14.242 -4.263 1.00 93.31 176 ILE A CA 1
ATOM 1348 C C . ILE A 1 176 ? 8.975 14.350 -4.447 1.00 93.31 176 ILE A C 1
ATOM 1350 O O . ILE A 1 176 ? 9.533 15.447 -4.400 1.00 93.31 176 ILE A O 1
ATOM 1354 N N . PHE A 1 177 ? 9.627 13.222 -4.717 1.00 93.50 177 PHE A N 1
ATOM 1355 C CA . PHE A 1 177 ? 11.064 13.180 -4.968 1.00 93.50 177 PHE A CA 1
ATOM 1356 C C . PHE A 1 177 ? 11.321 12.921 -6.447 1.00 93.50 177 PHE A C 1
ATOM 1358 O O . PHE A 1 177 ? 10.696 12.058 -7.063 1.00 93.50 177 PHE A O 1
ATOM 1365 N N . ARG A 1 178 ? 12.248 13.680 -7.028 1.00 93.25 178 ARG A N 1
ATOM 1366 C CA . ARG A 1 178 ? 12.688 13.532 -8.418 1.00 93.25 178 ARG A CA 1
ATOM 1367 C C . ARG A 1 178 ? 14.208 13.393 -8.423 1.00 93.25 178 ARG A C 1
ATOM 1369 O O . ARG A 1 178 ? 14.885 14.401 -8.625 1.00 93.25 178 ARG A O 1
ATOM 1376 N N . PRO A 1 179 ? 14.739 12.198 -8.111 1.00 89.50 179 PRO A N 1
ATOM 1377 C CA . PRO A 1 179 ? 16.158 11.943 -8.276 1.00 89.50 179 PRO A CA 1
ATOM 1378 C C . PRO A 1 179 ? 16.539 12.154 -9.740 1.00 89.50 179 PRO A C 1
ATOM 1380 O O . PRO A 1 179 ? 15.769 11.833 -10.645 1.00 89.50 179 PRO A O 1
ATOM 1383 N N . ASP A 1 180 ? 17.705 12.737 -9.969 1.00 89.62 180 ASP A N 1
ATOM 1384 C CA . ASP A 1 180 ? 18.241 12.967 -11.302 1.00 89.62 180 ASP A CA 1
ATOM 1385 C C . ASP A 1 180 ? 19.751 12.708 -11.315 1.00 89.62 180 ASP A C 1
ATOM 1387 O O . ASP A 1 180 ? 20.369 12.443 -10.287 1.00 89.62 180 ASP A O 1
ATOM 1391 N N . LEU A 1 181 ? 20.369 12.812 -12.492 1.00 86.00 181 LEU A N 1
ATOM 1392 C CA . LEU A 1 181 ? 21.799 12.541 -12.670 1.00 86.00 181 LEU A CA 1
ATOM 1393 C C . LEU A 1 181 ? 22.726 13.483 -11.876 1.00 86.00 181 LEU A C 1
ATOM 1395 O O . LEU A 1 181 ? 23.929 13.233 -11.826 1.00 86.00 181 LEU A O 1
ATOM 1399 N N . SER A 1 182 ? 22.206 14.572 -11.302 1.00 89.12 182 SER A N 1
ATOM 1400 C CA . SER A 1 182 ? 22.968 15.491 -10.452 1.00 89.12 182 SER A CA 1
ATOM 1401 C C . SER A 1 182 ? 22.983 15.081 -8.978 1.00 89.12 182 SER A C 1
ATOM 1403 O O . SER A 1 182 ? 23.775 15.629 -8.208 1.00 89.12 182 SER A O 1
ATOM 1405 N N . TRP A 1 183 ? 22.145 14.120 -8.576 1.00 85.88 183 TRP A N 1
ATOM 1406 C CA . TRP A 1 183 ? 22.109 13.636 -7.203 1.00 85.88 183 TRP A CA 1
ATOM 1407 C C . TRP A 1 183 ? 23.404 12.908 -6.838 1.00 85.88 183 TRP A C 1
ATOM 1409 O O . TRP A 1 183 ? 23.907 12.032 -7.539 1.00 85.88 183 TRP A O 1
ATOM 1419 N N . SER A 1 184 ? 23.956 13.280 -5.689 1.00 84.69 184 SER A N 1
ATOM 1420 C CA . SER A 1 184 ? 25.077 12.580 -5.074 1.00 84.69 184 SER A CA 1
ATOM 1421 C C . SER A 1 184 ? 24.634 11.249 -4.467 1.00 84.69 184 SER A C 1
ATOM 1423 O O . SER A 1 184 ? 23.480 11.082 -4.068 1.00 84.69 184 SER A O 1
ATOM 1425 N N . ALA A 1 185 ? 25.585 10.328 -4.290 1.00 78.25 185 ALA A N 1
ATOM 1426 C CA . ALA A 1 185 ? 25.346 9.062 -3.594 1.00 78.25 185 ALA A CA 1
ATOM 1427 C C . ALA A 1 185 ? 24.703 9.264 -2.208 1.00 78.25 185 ALA A C 1
ATOM 1429 O O . ALA A 1 185 ? 23.793 8.530 -1.847 1.00 78.25 185 ALA A O 1
ATOM 1430 N N . ASN A 1 186 ? 25.106 10.305 -1.466 1.00 78.50 186 ASN A N 1
ATOM 1431 C CA . ASN A 1 186 ? 24.498 10.624 -0.171 1.00 78.50 186 ASN A CA 1
ATOM 1432 C C . ASN A 1 186 ? 23.016 10.995 -0.286 1.00 78.50 186 ASN A C 1
ATOM 1434 O O . ASN A 1 186 ? 22.236 10.600 0.570 1.00 78.50 186 ASN A O 1
ATOM 1438 N N . GLN A 1 187 ? 22.612 11.738 -1.321 1.00 82.62 187 GLN A N 1
ATOM 1439 C CA . GLN A 1 187 ? 21.202 12.098 -1.511 1.00 82.62 187 GLN A CA 1
ATOM 1440 C C . GLN A 1 187 ? 20.348 10.865 -1.819 1.00 82.62 187 GLN A C 1
ATOM 1442 O O . GLN A 1 187 ? 19.252 10.739 -1.273 1.00 82.62 187 GLN A O 1
ATOM 1447 N N . HIS A 1 188 ? 20.873 9.936 -2.625 1.00 82.69 188 HIS A N 1
ATOM 1448 C CA . HIS A 1 188 ? 20.250 8.630 -2.851 1.00 82.69 188 HIS A CA 1
ATOM 1449 C C . HIS A 1 188 ? 20.113 7.843 -1.541 1.00 82.69 188 HIS A C 1
ATOM 1451 O O . HIS A 1 188 ? 19.001 7.462 -1.179 1.00 82.69 188 HIS A O 1
ATOM 1457 N N . SER A 1 189 ? 21.197 7.696 -0.771 1.00 80.88 189 SER A N 1
ATOM 1458 C CA . SER A 1 189 ? 21.171 6.987 0.516 1.00 80.88 189 SER A CA 1
ATOM 1459 C C . SER A 1 189 ? 20.187 7.603 1.512 1.00 80.88 189 SER A C 1
ATOM 1461 O O . SER A 1 189 ? 19.408 6.885 2.129 1.00 80.88 189 SER A O 1
ATOM 1463 N N . THR A 1 190 ? 20.155 8.933 1.642 1.00 84.31 190 THR A N 1
ATOM 1464 C CA . THR A 1 190 ? 19.207 9.621 2.533 1.00 84.31 190 THR A CA 1
ATOM 1465 C C . THR A 1 190 ? 17.755 9.387 2.115 1.00 84.31 190 THR A C 1
ATOM 1467 O O . THR A 1 190 ? 16.888 9.212 2.973 1.00 84.31 190 THR A O 1
ATOM 1470 N N . LEU A 1 191 ? 17.463 9.367 0.809 1.00 87.00 191 LEU A N 1
ATOM 1471 C CA . LEU A 1 191 ? 16.120 9.057 0.325 1.00 87.00 191 LEU A CA 1
ATOM 1472 C C . LEU A 1 191 ? 15.746 7.599 0.622 1.00 87.00 191 LEU A C 1
ATOM 1474 O O . LEU A 1 191 ? 14.650 7.349 1.120 1.00 87.00 191 LEU A O 1
ATOM 1478 N N . GLU A 1 192 ? 16.650 6.652 0.377 1.00 86.19 192 GLU A N 1
ATOM 1479 C CA . GLU A 1 192 ? 16.436 5.229 0.670 1.00 86.19 192 GLU A CA 1
ATOM 1480 C C . GLU A 1 192 ? 16.228 4.973 2.169 1.00 86.19 192 GLU A C 1
ATOM 1482 O O . GLU A 1 192 ? 15.317 4.234 2.542 1.00 86.19 192 GLU A O 1
ATOM 1487 N N . GLU A 1 193 ? 16.994 5.632 3.041 1.00 83.50 193 GLU A N 1
ATOM 1488 C CA . GLU A 1 193 ? 16.807 5.593 4.496 1.00 83.50 193 GLU A CA 1
ATOM 1489 C C . GLU A 1 193 ? 15.449 6.172 4.916 1.00 83.50 193 GLU A C 1
ATOM 1491 O O . GLU A 1 193 ? 14.748 5.582 5.744 1.00 83.50 193 GLU A O 1
ATOM 1496 N N . ASN A 1 194 ? 15.029 7.290 4.309 1.00 83.19 194 ASN A N 1
ATOM 1497 C CA . ASN A 1 194 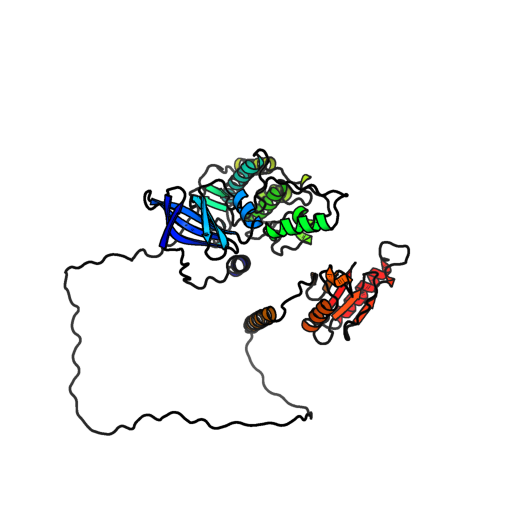? 13.703 7.862 4.542 1.00 83.19 194 ASN A CA 1
ATOM 1498 C C . ASN A 1 194 ? 12.602 6.869 4.143 1.00 83.19 194 ASN A C 1
ATOM 1500 O O . ASN A 1 194 ? 11.706 6.588 4.941 1.00 83.19 194 ASN A O 1
ATOM 1504 N N . MET A 1 195 ? 12.696 6.276 2.948 1.00 86.81 195 MET A N 1
ATOM 1505 C CA . MET A 1 195 ? 11.747 5.253 2.505 1.00 86.81 195 MET A CA 1
ATOM 1506 C C . MET A 1 195 ? 11.759 4.055 3.458 1.00 86.81 195 MET A C 1
ATOM 1508 O O . MET A 1 195 ? 10.697 3.558 3.834 1.00 86.81 195 MET A O 1
ATOM 1512 N N . ALA A 1 196 ? 12.934 3.619 3.913 1.00 82.19 196 ALA A N 1
ATOM 1513 C CA . ALA A 1 196 ? 13.073 2.483 4.811 1.00 82.19 196 ALA A CA 1
ATOM 1514 C C . ALA A 1 196 ? 12.415 2.700 6.183 1.00 82.19 196 ALA A C 1
ATOM 1516 O O . ALA A 1 196 ? 11.901 1.740 6.759 1.00 82.19 196 ALA A O 1
ATOM 1517 N N . ARG A 1 197 ? 12.399 3.943 6.680 1.00 78.88 197 ARG A N 1
ATOM 1518 C CA . ARG A 1 197 ? 11.839 4.316 7.987 1.00 78.88 197 ARG A CA 1
ATOM 1519 C C . ARG A 1 197 ? 10.310 4.360 8.009 1.00 78.88 197 ARG A C 1
ATOM 1521 O O . ARG A 1 197 ? 9.721 4.027 9.032 1.00 78.88 197 ARG A O 1
ATOM 1528 N N . PHE A 1 198 ? 9.673 4.768 6.910 1.00 76.94 198 PHE A N 1
ATOM 1529 C CA . PHE A 1 198 ? 8.233 5.079 6.881 1.00 76.94 198 PHE A CA 1
ATOM 1530 C C . PHE A 1 198 ? 7.382 4.105 6.057 1.00 76.94 198 PHE A C 1
ATOM 1532 O O . PHE A 1 198 ? 6.186 4.329 5.8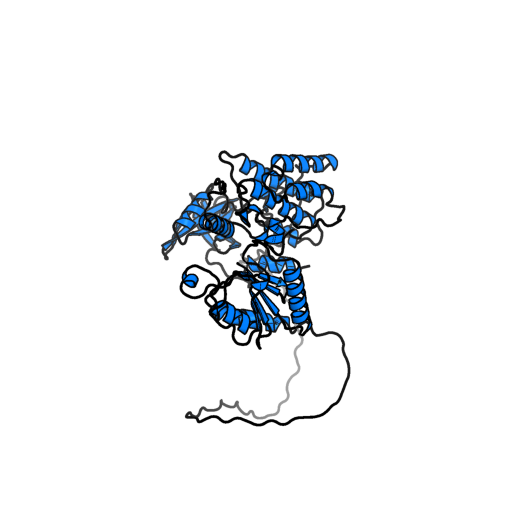96 1.00 76.94 198 PHE A O 1
ATOM 1539 N N . THR A 1 199 ? 7.957 3.037 5.507 1.00 82.88 199 THR A N 1
ATOM 1540 C CA . THR A 1 199 ? 7.217 2.112 4.633 1.00 82.88 199 THR A CA 1
ATOM 1541 C C . THR A 1 199 ? 7.453 0.657 5.008 1.00 82.88 199 THR A C 1
ATOM 1543 O O . THR A 1 199 ? 8.544 0.275 5.444 1.00 82.88 199 THR A O 1
ATOM 1546 N N . THR A 1 200 ? 6.449 -0.184 4.775 1.00 84.50 200 THR A N 1
ATOM 1547 C CA . THR A 1 200 ? 6.546 -1.633 4.981 1.00 84.50 200 THR A CA 1
ATOM 1548 C C . THR A 1 200 ? 7.372 -2.296 3.856 1.00 84.50 200 THR A C 1
ATOM 1550 O O . THR A 1 200 ? 6.970 -2.202 2.695 1.00 84.50 200 THR A O 1
ATOM 1553 N N . PRO A 1 201 ? 8.491 -3.008 4.147 1.00 85.56 201 PRO A N 1
ATOM 1554 C CA . PRO A 1 201 ? 9.445 -3.494 3.138 1.00 85.56 201 PRO A CA 1
ATOM 1555 C C . PRO A 1 201 ? 8.844 -4.237 1.943 1.00 85.56 201 PRO A C 1
ATOM 1557 O O . PRO A 1 201 ? 9.187 -3.932 0.804 1.00 85.56 201 PRO A O 1
ATOM 1560 N N . MET A 1 202 ? 7.927 -5.175 2.187 1.00 88.69 202 MET A N 1
ATOM 1561 C CA . MET A 1 202 ? 7.337 -5.994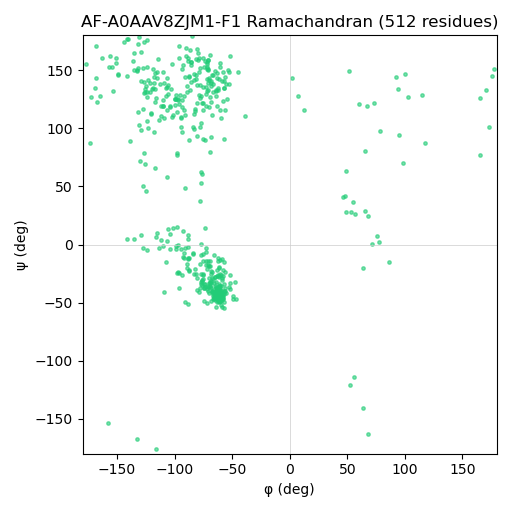 1.124 1.00 88.69 202 MET A CA 1
ATOM 1562 C C . MET A 1 202 ? 6.428 -5.195 0.174 1.00 88.69 202 MET A C 1
ATOM 1564 O O . MET A 1 202 ? 6.319 -5.557 -0.991 1.00 88.69 202 MET A O 1
ATOM 1568 N N . TYR A 1 203 ? 5.841 -4.080 0.621 1.00 93.38 203 TYR A N 1
ATOM 1569 C CA . TYR A 1 203 ? 4.966 -3.230 -0.200 1.00 93.38 203 TYR A CA 1
ATOM 1570 C C . TYR A 1 203 ? 5.711 -2.104 -0.930 1.00 93.38 203 TYR A C 1
ATOM 1572 O O . TYR A 1 203 ? 5.091 -1.373 -1.702 1.00 93.38 203 TYR A O 1
ATOM 1580 N N . ARG A 1 204 ? 7.026 -1.953 -0.717 1.00 94.62 204 ARG A N 1
ATOM 1581 C CA . ARG A 1 204 ? 7.815 -0.893 -1.357 1.00 94.62 204 ARG A CA 1
ATOM 1582 C C . ARG A 1 204 ? 7.808 -1.047 -2.871 1.00 94.62 204 ARG A C 1
ATOM 1584 O O . ARG A 1 204 ? 8.056 -2.132 -3.399 1.00 94.62 204 ARG A O 1
ATOM 1591 N N . ALA A 1 205 ? 7.559 0.065 -3.551 1.00 96.69 205 ALA A N 1
ATOM 1592 C CA . ALA A 1 205 ? 7.682 0.148 -4.995 1.00 96.69 205 ALA A CA 1
ATOM 1593 C C . ALA A 1 205 ? 9.166 0.130 -5.421 1.00 96.69 205 ALA A C 1
ATOM 1595 O O . ALA A 1 205 ? 10.030 0.519 -4.633 1.00 96.69 205 ALA A O 1
ATOM 1596 N N . PRO A 1 206 ? 9.489 -0.294 -6.653 1.00 96.12 206 PRO A N 1
ATOM 1597 C CA . PRO A 1 206 ? 10.858 -0.354 -7.172 1.00 96.12 206 PRO A CA 1
ATOM 1598 C C . PRO A 1 206 ? 11.672 0.929 -6.968 1.00 96.12 206 PRO A C 1
ATOM 1600 O O . PRO A 1 206 ? 12.797 0.860 -6.492 1.00 96.12 206 PRO A O 1
ATOM 1603 N N . GLU A 1 207 ? 11.086 2.093 -7.234 1.00 95.75 207 GLU A N 1
ATOM 1604 C CA . GLU A 1 207 ? 11.700 3.418 -7.076 1.00 95.75 207 GLU A CA 1
ATOM 1605 C C . GLU A 1 207 ? 11.930 3.835 -5.613 1.00 95.75 207 GLU A C 1
ATOM 1607 O O . GLU A 1 207 ? 12.666 4.780 -5.351 1.00 95.75 207 GLU A O 1
ATOM 1612 N N . MET A 1 208 ? 11.313 3.138 -4.651 1.00 93.50 208 MET A N 1
ATOM 1613 C CA . MET A 1 208 ? 11.599 3.296 -3.219 1.00 93.50 208 MET A CA 1
ATOM 1614 C C . MET A 1 208 ? 12.728 2.371 -2.748 1.00 93.50 208 MET A C 1
ATOM 1616 O O . MET A 1 208 ? 13.280 2.584 -1.671 1.00 93.50 208 MET A O 1
ATOM 1620 N N . VAL A 1 209 ? 13.016 1.305 -3.506 1.00 90.56 209 VAL A N 1
ATOM 1621 C CA . VAL A 1 209 ? 14.044 0.302 -3.184 1.00 90.56 209 VAL A CA 1
ATOM 1622 C C . VAL A 1 209 ? 15.362 0.606 -3.888 1.00 90.56 209 VAL A C 1
ATOM 1624 O O . VAL A 1 209 ? 16.416 0.363 -3.308 1.00 90.56 209 VAL A O 1
ATOM 1627 N N . ASP A 1 210 ? 15.291 1.098 -5.122 1.00 89.00 210 ASP A N 1
ATOM 1628 C CA . ASP A 1 210 ? 16.429 1.492 -5.944 1.00 89.00 210 ASP A CA 1
ATOM 1629 C C . ASP A 1 210 ? 16.187 2.890 -6.514 1.00 89.00 210 ASP A C 1
ATOM 1631 O O . ASP A 1 210 ? 15.430 3.084 -7.473 1.00 89.00 210 ASP A O 1
ATOM 1635 N N . THR A 1 211 ? 16.849 3.872 -5.908 1.00 88.38 211 THR A N 1
ATOM 1636 C CA . THR A 1 211 ? 16.720 5.274 -6.309 1.00 88.38 211 THR A CA 1
ATOM 1637 C C . THR A 1 211 ? 17.639 5.649 -7.477 1.00 88.38 211 THR A C 1
ATOM 1639 O O . THR A 1 211 ? 17.489 6.732 -8.041 1.00 88.38 211 THR A O 1
ATOM 1642 N N . TRP A 1 212 ? 18.550 4.764 -7.899 1.00 86.50 212 TRP A N 1
ATOM 1643 C CA . TRP A 1 212 ? 19.574 5.044 -8.915 1.00 86.50 212 TRP A CA 1
ATOM 1644 C C . TRP A 1 212 ? 19.050 5.012 -10.351 1.00 86.50 212 TRP A C 1
ATOM 1646 O O . TRP A 1 212 ? 19.678 5.564 -11.255 1.00 86.50 212 TRP A O 1
ATOM 1656 N N . ASN A 1 213 ? 17.869 4.427 -10.572 1.00 85.75 213 ASN A N 1
ATOM 1657 C CA . ASN A 1 213 ? 17.174 4.514 -11.860 1.00 85.75 213 ASN A CA 1
ATOM 1658 C C . ASN A 1 213 ? 16.570 5.904 -12.123 1.00 85.75 213 ASN A C 1
ATOM 1660 O O . ASN A 1 213 ? 16.016 6.127 -13.198 1.00 85.75 213 ASN A O 1
ATOM 1664 N N . ASN A 1 214 ? 16.674 6.837 -11.166 1.00 86.75 214 ASN A N 1
ATOM 1665 C CA . ASN A 1 214 ? 16.184 8.215 -11.274 1.00 86.75 214 ASN A CA 1
ATOM 1666 C C . ASN A 1 214 ? 14.688 8.321 -11.596 1.00 86.75 214 ASN A C 1
ATOM 1668 O O . ASN A 1 214 ? 14.215 9.299 -12.176 1.00 86.75 214 ASN A O 1
ATOM 1672 N N . TYR A 1 215 ? 13.925 7.298 -11.215 1.00 93.94 215 TYR A N 1
ATOM 1673 C CA . TYR A 1 215 ? 12.478 7.355 -11.280 1.00 93.94 215 TYR A CA 1
ATOM 1674 C C . TYR A 1 215 ? 11.946 8.296 -10.207 1.00 93.94 215 TYR A C 1
ATOM 1676 O O . TYR A 1 215 ? 12.444 8.335 -9.081 1.00 93.94 215 TYR A O 1
ATOM 1684 N N . TYR A 1 216 ? 10.902 9.046 -10.554 1.00 93.31 216 TYR A N 1
ATOM 1685 C CA . TYR A 1 216 ? 10.241 9.897 -9.580 1.00 93.31 216 TYR A CA 1
ATOM 1686 C C . TYR A 1 216 ? 9.517 9.044 -8.532 1.00 93.31 216 TYR A C 1
ATOM 1688 O O . TYR A 1 216 ? 8.849 8.064 -8.861 1.00 93.31 216 TYR A O 1
ATOM 1696 N N . VAL A 1 217 ? 9.608 9.459 -7.272 1.00 95.56 217 VAL A N 1
ATOM 1697 C CA . VAL A 1 217 ? 8.895 8.849 -6.148 1.00 95.56 217 VAL A CA 1
ATOM 1698 C C . VAL A 1 217 ? 7.714 9.752 -5.813 1.00 95.56 217 VAL A C 1
ATOM 1700 O O . VAL A 1 217 ? 7.888 10.87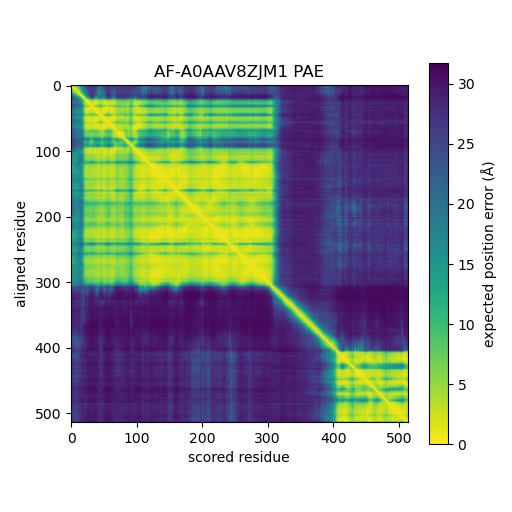5 -5.337 1.00 95.56 217 VAL A O 1
ATOM 1703 N N . GLY A 1 218 ? 6.506 9.278 -6.113 1.00 95.94 218 GLY A N 1
ATOM 1704 C CA . GLY A 1 218 ? 5.262 10.033 -5.956 1.00 95.94 218 GLY A CA 1
ATOM 1705 C C . GLY A 1 218 ? 4.043 9.115 -5.851 1.00 95.94 218 GLY A C 1
ATOM 1706 O O . GLY A 1 218 ? 4.173 7.949 -5.501 1.00 95.94 218 GLY A O 1
ATOM 1707 N N . ALA A 1 219 ? 2.860 9.602 -6.234 1.00 97.38 219 ALA A N 1
ATOM 1708 C CA . ALA A 1 219 ? 1.600 8.843 -6.190 1.00 97.38 219 ALA A CA 1
ATOM 1709 C C . ALA A 1 219 ? 1.620 7.402 -6.778 1.00 97.38 219 ALA A C 1
ATOM 1711 O O . ALA A 1 219 ? 0.916 6.549 -6.233 1.00 97.38 219 ALA A O 1
ATOM 1712 N N . PRO A 1 220 ? 2.408 7.050 -7.823 1.00 98.25 220 PRO A N 1
ATOM 1713 C CA . PRO A 1 220 ? 2.459 5.672 -8.335 1.00 98.25 220 PRO A CA 1
ATOM 1714 C C . PRO A 1 220 ? 2.964 4.613 -7.357 1.00 98.25 220 PRO A C 1
ATOM 1716 O O . PRO A 1 220 ? 2.790 3.421 -7.625 1.00 98.25 220 PRO A O 1
ATOM 1719 N N . VAL A 1 221 ? 3.591 5.007 -6.247 1.00 98.06 221 VAL A N 1
ATOM 1720 C CA . VAL A 1 221 ? 4.017 4.063 -5.203 1.00 98.06 221 VAL A CA 1
ATOM 1721 C C . VAL A 1 221 ? 2.805 3.399 -4.546 1.00 98.06 221 VAL A C 1
ATOM 1723 O O . VAL A 1 221 ? 2.814 2.198 -4.284 1.00 98.06 221 VAL A O 1
ATOM 1726 N N . ASP A 1 222 ? 1.710 4.148 -4.388 1.00 98.56 222 ASP A N 1
ATOM 1727 C CA . ASP A 1 222 ? 0.445 3.630 -3.872 1.00 98.56 222 ASP A CA 1
ATOM 1728 C C . ASP A 1 222 ? -0.212 2.677 -4.885 1.00 98.56 222 ASP A C 1
ATOM 1730 O O . ASP A 1 222 ? -0.845 1.696 -4.500 1.00 98.56 222 ASP A O 1
ATOM 1734 N N . ILE A 1 223 ? -0.028 2.911 -6.191 1.00 98.81 223 ILE A N 1
ATOM 1735 C CA . ILE A 1 223 ? -0.537 2.016 -7.242 1.00 98.81 223 ILE A CA 1
ATOM 1736 C C . ILE A 1 223 ? 0.173 0.662 -7.200 1.00 98.81 223 ILE A C 1
ATOM 1738 O O . ILE A 1 223 ? -0.480 -0.378 -7.302 1.00 98.81 223 ILE A O 1
ATOM 1742 N N . TRP A 1 224 ? 1.494 0.659 -7.013 1.00 98.69 224 TRP A N 1
ATOM 1743 C CA . TRP A 1 224 ? 2.249 -0.576 -6.809 1.00 98.69 224 TRP A CA 1
ATOM 1744 C C . TRP A 1 224 ? 1.707 -1.358 -5.606 1.00 98.69 224 TRP A C 1
ATOM 1746 O O . TRP A 1 224 ? 1.370 -2.539 -5.728 1.00 98.69 224 TRP A O 1
ATOM 1756 N N . ALA A 1 225 ? 1.529 -0.680 -4.469 1.00 98.44 225 ALA A N 1
ATOM 1757 C CA . ALA A 1 225 ? 0.986 -1.286 -3.259 1.00 98.44 225 ALA A CA 1
ATOM 1758 C C . ALA A 1 225 ? -0.445 -1.829 -3.452 1.00 98.44 225 ALA A C 1
ATOM 1760 O O . ALA A 1 225 ? -0.751 -2.928 -2.988 1.00 98.44 225 ALA A O 1
ATOM 1761 N N . LEU A 1 226 ? -1.306 -1.138 -4.211 1.00 98.81 226 LEU A N 1
ATOM 1762 C CA . LEU A 1 226 ? -2.619 -1.658 -4.616 1.00 98.81 226 LEU A CA 1
ATOM 1763 C C . LEU A 1 226 ? -2.502 -2.952 -5.437 1.00 98.81 226 LEU A C 1
ATOM 1765 O O . LEU A 1 226 ? -3.292 -3.873 -5.237 1.00 98.81 226 LEU A O 1
ATOM 1769 N N . GLY A 1 227 ? -1.507 -3.056 -6.322 1.00 98.69 227 GLY A N 1
ATOM 1770 C CA . GLY A 1 227 ? -1.197 -4.295 -7.041 1.00 98.69 227 GLY A CA 1
ATOM 1771 C C . GLY A 1 227 ? -0.859 -5.452 -6.097 1.00 98.69 227 GLY A C 1
ATOM 1772 O O . GLY A 1 227 ? -1.392 -6.553 -6.258 1.00 98.69 227 GLY A O 1
ATOM 1773 N N . CYS A 1 228 ? -0.044 -5.190 -5.070 1.00 98.31 228 CYS A N 1
ATOM 1774 C CA . CYS A 1 228 ? 0.270 -6.162 -4.020 1.00 98.31 228 CYS A CA 1
ATOM 1775 C C . CYS A 1 228 ? -0.975 -6.579 -3.222 1.00 98.31 228 CYS A C 1
ATOM 1777 O O . CYS A 1 228 ? -1.190 -7.774 -3.012 1.00 98.31 228 CYS A O 1
ATOM 1779 N N . ILE A 1 229 ? -1.828 -5.623 -2.833 1.00 98.12 229 ILE A N 1
ATOM 1780 C CA . ILE A 1 229 ? -3.081 -5.891 -2.109 1.00 98.12 229 ILE A CA 1
ATOM 1781 C C . ILE A 1 229 ? -4.022 -6.754 -2.955 1.00 98.12 229 ILE A C 1
ATOM 1783 O O . ILE A 1 229 ? -4.522 -7.764 -2.464 1.00 98.12 229 ILE A O 1
ATOM 1787 N N . LEU A 1 230 ? -4.249 -6.411 -4.228 1.00 98.44 230 LEU A N 1
ATOM 1788 C CA . LEU A 1 230 ? -5.129 -7.192 -5.104 1.00 98.44 230 LEU A CA 1
ATOM 1789 C C . LEU A 1 230 ? -4.611 -8.620 -5.290 1.00 98.44 230 LEU A C 1
ATOM 1791 O O . LEU A 1 230 ? -5.384 -9.576 -5.216 1.00 98.44 230 LEU A O 1
ATOM 1795 N N . TYR A 1 231 ? -3.298 -8.774 -5.474 1.00 97.50 231 TYR A N 1
ATOM 1796 C CA . TYR A 1 231 ? -2.660 -10.085 -5.533 1.00 97.50 231 TYR A CA 1
ATOM 1797 C C . TYR A 1 231 ? -2.905 -10.878 -4.237 1.00 97.50 231 TYR A C 1
ATOM 1799 O O . TYR A 1 231 ? -3.303 -12.043 -4.291 1.00 97.50 231 TYR A O 1
ATOM 1807 N N . MET A 1 232 ? -2.736 -10.250 -3.071 1.00 94.81 232 MET A N 1
ATOM 1808 C CA . MET A 1 232 ? -2.987 -10.891 -1.778 1.00 94.81 232 MET A CA 1
ATOM 1809 C C . MET A 1 232 ? -4.445 -11.294 -1.577 1.00 94.81 232 MET A C 1
ATOM 1811 O O . MET A 1 232 ? -4.696 -12.392 -1.087 1.00 94.81 232 MET A O 1
ATOM 1815 N N . LEU A 1 233 ? -5.402 -10.457 -1.981 1.00 95.69 233 LEU A N 1
ATOM 1816 C CA . LEU A 1 233 ? -6.828 -10.783 -1.905 1.00 95.69 233 LEU A CA 1
ATOM 1817 C C . LEU A 1 233 ? -7.179 -12.016 -2.749 1.00 95.69 233 LEU A C 1
ATOM 1819 O O . LEU A 1 233 ? -8.016 -12.819 -2.339 1.00 95.69 233 LEU A O 1
ATOM 1823 N N . CYS A 1 234 ? -6.519 -12.186 -3.898 1.00 95.25 234 CYS A N 1
ATOM 1824 C CA . CYS A 1 234 ? -6.712 -13.343 -4.771 1.00 95.25 234 CYS A CA 1
ATOM 1825 C C . CYS A 1 234 ? -6.052 -14.609 -4.205 1.00 95.25 234 CYS A C 1
ATOM 1827 O O . CYS A 1 234 ? -6.662 -15.675 -4.166 1.00 95.25 234 CYS A O 1
ATOM 1829 N N . TYR A 1 235 ? -4.791 -14.518 -3.779 1.00 92.12 235 TYR A N 1
ATOM 1830 C CA . TYR A 1 235 ? -3.954 -15.706 -3.569 1.00 92.12 235 TYR A CA 1
ATOM 1831 C C . TYR A 1 235 ? -3.566 -15.969 -2.117 1.00 92.12 235 TYR A C 1
ATOM 1833 O O . TYR A 1 235 ? -2.906 -16.975 -1.849 1.00 92.12 235 TYR A O 1
ATOM 1841 N N . MET A 1 236 ? -3.955 -15.094 -1.184 1.00 88.69 236 MET A N 1
ATOM 1842 C CA . MET A 1 236 ? -3.592 -15.168 0.239 1.00 88.69 236 MET A CA 1
ATOM 1843 C C . MET A 1 236 ? -2.075 -15.269 0.465 1.00 88.69 236 MET A C 1
ATOM 1845 O O . MET A 1 236 ? -1.610 -15.862 1.437 1.00 88.69 236 MET A O 1
ATOM 1849 N N . LYS A 1 237 ? -1.314 -14.715 -0.480 1.00 88.75 237 LYS A N 1
ATOM 1850 C CA . LYS A 1 237 ? 0.146 -14.695 -0.541 1.00 88.75 237 LYS A CA 1
ATOM 1851 C C . LYS A 1 237 ? 0.589 -13.350 -1.064 1.00 88.75 237 LYS A C 1
ATOM 1853 O O . LYS A 1 237 ? -0.079 -12.801 -1.936 1.00 88.75 237 LYS A O 1
ATOM 1858 N N . HIS A 1 238 ? 1.707 -12.837 -0.577 1.00 92.25 238 HIS A N 1
ATOM 1859 C CA . HIS A 1 238 ? 2.256 -11.591 -1.103 1.00 92.25 238 HIS A CA 1
ATOM 1860 C C . HIS A 1 238 ? 3.082 -11.883 -2.376 1.00 92.25 238 HIS A C 1
ATOM 1862 O O . HIS A 1 238 ? 3.779 -12.900 -2.436 1.00 92.25 238 HIS A O 1
ATOM 1868 N N . PRO A 1 239 ? 3.041 -11.040 -3.428 1.00 93.75 239 PRO A N 1
ATOM 1869 C CA . PRO A 1 239 ? 3.816 -11.305 -4.646 1.00 93.75 239 PRO A CA 1
ATOM 1870 C C . PRO A 1 239 ? 5.331 -11.340 -4.382 1.00 93.75 239 PRO A C 1
ATOM 1872 O O . PRO A 1 239 ? 6.058 -12.061 -5.065 1.00 93.75 239 PRO A O 1
ATOM 1875 N N . PHE A 1 240 ? 5.799 -10.629 -3.353 1.00 92.94 240 PHE A N 1
ATOM 1876 C CA . PHE A 1 240 ? 7.205 -10.496 -2.942 1.00 92.94 240 PHE A CA 1
ATOM 1877 C C . PHE A 1 240 ? 7.414 -10.825 -1.446 1.00 92.94 240 PHE A C 1
ATOM 1879 O O . PHE A 1 240 ? 7.937 -10.005 -0.703 1.00 92.94 240 PHE A O 1
ATOM 1886 N N . GLU A 1 241 ? 6.912 -11.969 -0.956 1.00 78.62 241 GLU A N 1
ATOM 1887 C CA . GLU A 1 241 ? 6.981 -12.365 0.477 1.00 78.62 241 GLU A CA 1
ATOM 1888 C C . GLU A 1 241 ? 8.391 -12.330 1.081 1.00 78.62 241 GLU A C 1
ATOM 1890 O O . GLU A 1 241 ? 8.567 -11.951 2.234 1.00 78.62 241 GLU A O 1
ATOM 1895 N N . ASP A 1 242 ? 9.400 -12.695 0.296 1.00 76.81 242 ASP A N 1
ATOM 1896 C CA . ASP A 1 242 ? 10.805 -12.689 0.698 1.00 76.81 242 ASP A CA 1
ATOM 1897 C C . ASP A 1 242 ? 11.401 -11.277 0.798 1.00 76.81 242 ASP A C 1
ATOM 1899 O O . ASP A 1 242 ? 12.542 -11.127 1.228 1.00 76.81 242 ASP A O 1
ATOM 1903 N N . SER A 1 243 ? 10.651 -10.241 0.394 1.00 70.50 243 SER A N 1
ATOM 1904 C CA . SER A 1 243 ? 11.117 -8.850 0.288 1.00 70.50 243 SER A CA 1
ATOM 1905 C C . SER A 1 243 ? 12.451 -8.732 -0.457 1.00 70.50 243 SER A C 1
ATOM 1907 O O . SER A 1 243 ? 13.246 -7.821 -0.214 1.00 70.50 243 SER A O 1
ATOM 1909 N N . ALA A 1 244 ? 12.721 -9.675 -1.366 1.00 78.00 244 ALA A N 1
ATOM 1910 C CA . ALA A 1 244 ? 13.973 -9.724 -2.091 1.00 78.00 244 ALA A CA 1
ATOM 1911 C C . ALA A 1 244 ? 14.042 -8.516 -3.027 1.00 78.00 244 ALA A C 1
ATOM 1913 O O . ALA A 1 244 ? 13.301 -8.447 -4.012 1.00 78.00 244 ALA A O 1
ATOM 1914 N N . LYS A 1 245 ? 14.958 -7.579 -2.735 1.00 82.06 245 LYS A N 1
ATOM 1915 C CA . LYS A 1 245 ? 15.122 -6.319 -3.481 1.00 82.06 245 LYS A CA 1
ATOM 1916 C C . LYS A 1 245 ? 15.137 -6.546 -4.994 1.00 82.06 245 LYS A C 1
ATOM 1918 O O . LYS A 1 245 ? 14.389 -5.903 -5.718 1.00 82.06 245 LYS A O 1
ATOM 1923 N N . LEU A 1 246 ? 15.902 -7.535 -5.466 1.00 83.81 246 LEU A N 1
ATOM 1924 C CA . LEU A 1 246 ? 15.997 -7.868 -6.892 1.00 83.81 246 LEU A CA 1
ATOM 1925 C C . LEU A 1 246 ? 14.668 -8.310 -7.511 1.00 83.81 246 LEU A C 1
ATOM 1927 O O . LEU A 1 246 ? 14.424 -8.028 -8.681 1.00 83.81 246 LEU A O 1
ATOM 1931 N N . ARG A 1 247 ? 13.804 -9.006 -6.766 1.00 89.75 247 ARG A N 1
ATOM 1932 C CA . ARG A 1 247 ? 12.487 -9.388 -7.283 1.00 89.75 247 ARG A CA 1
ATOM 1933 C C . ARG A 1 247 ? 11.570 -8.181 -7.402 1.00 89.75 247 ARG A C 1
ATOM 1935 O O . ARG A 1 247 ? 10.862 -8.084 -8.396 1.00 89.75 247 ARG A O 1
ATOM 1942 N N . ILE A 1 248 ? 11.616 -7.273 -6.430 1.00 92.06 248 ILE A N 1
ATOM 1943 C CA . ILE A 1 248 ? 10.839 -6.030 -6.451 1.00 92.06 248 ILE A CA 1
ATOM 1944 C C . ILE A 1 248 ? 11.303 -5.150 -7.618 1.00 92.06 248 ILE A C 1
ATOM 1946 O O . ILE A 1 248 ? 10.494 -4.834 -8.483 1.00 92.06 248 ILE A O 1
ATOM 1950 N N . ILE A 1 249 ? 12.606 -4.851 -7.711 1.00 91.56 249 ILE A N 1
ATOM 1951 C CA . ILE A 1 249 ? 13.192 -3.984 -8.752 1.00 91.56 249 ILE A CA 1
ATOM 1952 C C . ILE A 1 249 ? 12.866 -4.490 -10.164 1.00 91.56 249 ILE A C 1
ATOM 1954 O O . ILE A 1 249 ? 12.524 -3.706 -11.044 1.00 91.56 249 ILE A O 1
ATOM 1958 N N . ASN A 1 250 ? 12.910 -5.809 -10.374 1.00 91.12 250 ASN A N 1
ATOM 1959 C CA . ASN A 1 250 ? 12.607 -6.416 -11.672 1.00 91.12 250 ASN A CA 1
ATOM 1960 C C . ASN A 1 250 ? 11.117 -6.741 -11.877 1.00 91.12 250 ASN A C 1
ATOM 1962 O O . ASN A 1 250 ? 10.778 -7.385 -12.868 1.00 91.12 250 ASN A O 1
ATOM 1966 N N . ALA A 1 251 ? 10.238 -6.376 -10.934 1.00 94.94 251 ALA A N 1
ATOM 1967 C CA . ALA A 1 251 ? 8.830 -6.780 -10.907 1.00 94.94 251 ALA A CA 1
ATOM 1968 C C . ALA A 1 251 ? 8.628 -8.287 -11.175 1.00 94.94 251 ALA A C 1
ATOM 1970 O O . ALA A 1 251 ? 7.718 -8.713 -11.885 1.00 94.94 251 ALA A O 1
ATOM 1971 N N . ASN A 1 252 ? 9.499 -9.116 -10.599 1.00 94.12 252 ASN A N 1
ATOM 1972 C CA . ASN A 1 252 ? 9.535 -10.553 -10.828 1.00 94.12 252 ASN A CA 1
ATOM 1973 C C . ASN A 1 252 ? 8.601 -11.291 -9.857 1.00 94.12 252 ASN A C 1
ATOM 1975 O O . ASN A 1 252 ? 9.003 -11.709 -8.764 1.00 94.12 252 ASN A O 1
ATOM 1979 N N . TYR A 1 253 ? 7.350 -11.467 -10.269 1.00 94.88 253 TYR A N 1
ATOM 1980 C CA . TYR A 1 253 ? 6.334 -12.277 -9.596 1.00 94.88 253 TYR A CA 1
ATOM 1981 C C . TYR A 1 253 ? 5.675 -13.241 -10.588 1.00 94.88 253 TYR A C 1
ATOM 1983 O O . TYR A 1 253 ? 5.816 -13.116 -11.803 1.00 94.88 253 TYR A O 1
ATOM 1991 N N . THR A 1 254 ? 4.950 -14.229 -10.067 1.00 94.31 254 THR A N 1
ATOM 1992 C CA . THR A 1 254 ? 4.217 -15.199 -10.890 1.00 94.31 254 THR A CA 1
ATOM 1993 C C . THR A 1 254 ? 2.735 -15.078 -10.601 1.00 94.31 254 THR A C 1
ATOM 1995 O O . THR A 1 254 ? 2.349 -14.911 -9.451 1.00 94.31 254 THR A O 1
ATOM 1998 N N . LEU A 1 255 ? 1.900 -15.143 -11.635 1.00 94.62 255 LEU A N 1
ATOM 1999 C CA . LEU A 1 255 ? 0.453 -15.221 -11.471 1.00 94.62 255 LEU A CA 1
ATOM 2000 C C . LEU A 1 255 ? 0.042 -16.694 -11.484 1.00 94.62 255 LEU A C 1
ATOM 2002 O O . LEU A 1 255 ? 0.261 -17.366 -12.496 1.00 94.62 255 LEU A O 1
ATOM 2006 N N . PRO A 1 256 ? -0.546 -17.217 -10.396 1.00 92.75 256 PRO A N 1
ATOM 2007 C CA . PRO A 1 256 ? -1.115 -18.554 -10.405 1.00 92.75 256 PRO A CA 1
ATOM 2008 C C . PRO A 1 256 ? -2.175 -18.706 -11.502 1.00 92.75 256 PRO A C 1
ATOM 2010 O O . PRO A 1 256 ? -2.991 -17.810 -11.728 1.00 92.75 256 PRO A O 1
ATOM 2013 N N . ALA A 1 257 ? -2.197 -19.869 -12.156 1.00 87.19 257 ALA A N 1
ATOM 2014 C CA . ALA A 1 257 ? -3.199 -20.226 -13.160 1.00 87.19 257 ALA A CA 1
ATOM 2015 C C . ALA A 1 257 ? -4.533 -20.635 -12.504 1.00 87.19 257 ALA A C 1
ATOM 2017 O O . ALA A 1 257 ? -5.046 -21.725 -12.745 1.00 87.19 257 ALA A O 1
ATOM 2018 N N . ASP A 1 258 ? -5.066 -19.782 -11.628 1.00 90.62 258 ASP A N 1
ATOM 2019 C CA . ASP A 1 258 ? -6.380 -19.952 -11.015 1.00 90.62 258 ASP A CA 1
ATOM 2020 C C . ASP A 1 258 ? -7.431 -19.182 -11.833 1.00 90.62 258 ASP A C 1
ATOM 2022 O O . ASP A 1 258 ? -7.433 -17.944 -11.811 1.00 90.62 258 ASP A O 1
ATOM 2026 N N . PRO A 1 259 ? -8.336 -19.870 -12.557 1.00 90.69 259 PRO A N 1
ATOM 2027 C CA . PRO A 1 259 ? -9.319 -19.212 -13.415 1.00 90.69 259 PRO A CA 1
ATOM 2028 C C . PRO A 1 259 ? -10.222 -18.236 -12.660 1.00 90.69 259 PRO A C 1
ATOM 2030 O O . PRO A 1 259 ? -10.669 -17.254 -13.254 1.00 90.69 259 PRO A O 1
ATOM 2033 N N . ARG A 1 260 ? -10.442 -18.459 -11.353 1.00 92.38 260 ARG A N 1
ATOM 2034 C CA . ARG A 1 260 ? -11.304 -17.625 -10.498 1.00 92.38 260 ARG A CA 1
ATOM 2035 C C . ARG A 1 260 ? -10.851 -16.170 -10.435 1.00 92.38 260 ARG A C 1
ATOM 2037 O O . ARG A 1 260 ? -11.681 -15.290 -10.243 1.00 92.38 260 ARG A O 1
ATOM 2044 N N . TYR A 1 261 ? -9.550 -15.930 -10.594 1.00 96.00 261 TYR A N 1
ATOM 2045 C CA . TYR A 1 261 ? -8.931 -14.613 -10.431 1.00 96.00 261 TYR A CA 1
ATOM 2046 C C . TYR A 1 261 ? -8.310 -14.078 -11.723 1.00 96.00 261 TYR A C 1
ATOM 2048 O O . TYR A 1 261 ? -7.675 -13.025 -11.716 1.00 96.00 261 TYR A O 1
ATOM 2056 N N . SER A 1 262 ? -8.510 -14.781 -12.843 1.00 95.38 262 SER A N 1
ATOM 2057 C CA . SER A 1 262 ? -7.987 -14.394 -14.159 1.00 95.38 262 SER A CA 1
ATOM 2058 C C . SER A 1 262 ? -8.445 -13.000 -14.602 1.00 95.38 262 SER A C 1
ATOM 2060 O O . SER A 1 262 ? -7.659 -12.258 -15.186 1.00 95.38 262 SER A O 1
ATOM 2062 N N . CYS A 1 263 ? -9.666 -12.592 -14.238 1.00 96.12 263 CYS A N 1
ATOM 2063 C CA . CYS A 1 263 ? -10.192 -11.254 -14.520 1.00 96.12 263 CYS A CA 1
ATOM 2064 C C . CYS A 1 263 ? -9.362 -10.122 -13.885 1.00 96.12 263 CYS A C 1
ATOM 2066 O O . CYS A 1 263 ? -9.343 -9.015 -14.413 1.00 96.12 263 CYS A O 1
ATOM 2068 N N . PHE A 1 264 ? -8.631 -10.388 -12.798 1.00 98.31 264 PHE A N 1
ATOM 2069 C CA . PHE A 1 264 ? -7.799 -9.396 -12.112 1.00 98.31 264 PHE A CA 1
ATOM 2070 C C . PHE A 1 264 ? -6.379 -9.293 -12.671 1.00 98.31 264 PHE A C 1
ATOM 2072 O O . PHE A 1 264 ? -5.655 -8.359 -12.324 1.00 98.31 264 PHE A O 1
ATOM 2079 N N . HIS A 1 265 ? -5.952 -10.231 -13.524 1.00 97.81 265 HIS A N 1
ATOM 2080 C CA . HIS A 1 265 ? -4.556 -10.334 -13.966 1.00 97.81 265 HIS A CA 1
ATOM 2081 C C . HIS A 1 265 ? -4.068 -9.072 -14.670 1.00 97.81 265 HIS A C 1
ATOM 2083 O O . HIS A 1 265 ? -2.942 -8.648 -14.423 1.00 97.81 265 HIS A O 1
ATOM 2089 N N . ASP A 1 266 ? -4.901 -8.446 -15.497 1.00 97.81 266 ASP A N 1
ATOM 2090 C CA . ASP A 1 266 ? -4.517 -7.232 -16.222 1.00 97.81 266 ASP A CA 1
ATOM 2091 C C . ASP A 1 266 ? -4.373 -6.021 -15.297 1.00 97.81 266 ASP A C 1
ATOM 2093 O O . ASP A 1 266 ? -3.492 -5.188 -15.509 1.00 97.81 266 ASP A O 1
ATOM 2097 N N . ILE A 1 267 ? -5.179 -5.945 -14.233 1.00 98.69 267 ILE A N 1
ATOM 2098 C CA . ILE A 1 267 ? -5.032 -4.909 -13.203 1.00 98.69 267 ILE A CA 1
ATOM 2099 C C . ILE A 1 267 ? -3.744 -5.148 -12.416 1.00 98.69 267 ILE A C 1
ATOM 2101 O O . ILE A 1 267 ? -2.944 -4.229 -12.277 1.00 98.69 267 ILE A O 1
ATOM 2105 N N . ILE A 1 268 ? -3.497 -6.383 -11.960 1.00 98.69 268 ILE A N 1
ATOM 2106 C CA . ILE A 1 268 ? -2.273 -6.727 -11.218 1.00 98.69 268 ILE A CA 1
ATOM 2107 C C . ILE A 1 268 ? -1.031 -6.402 -12.059 1.00 98.69 268 ILE A C 1
ATOM 2109 O O . ILE A 1 268 ? -0.123 -5.733 -11.571 1.00 98.69 268 ILE A O 1
ATOM 2113 N N . LYS A 1 269 ? -1.010 -6.802 -13.337 1.00 98.50 269 LYS A N 1
ATOM 2114 C CA . LYS A 1 269 ? 0.086 -6.485 -14.265 1.00 98.50 269 LYS A CA 1
ATOM 2115 C C . LYS A 1 269 ? 0.248 -4.992 -14.486 1.00 98.50 269 LYS A C 1
ATOM 2117 O O . LYS A 1 269 ? 1.377 -4.518 -14.522 1.00 98.50 269 LYS A O 1
ATOM 2122 N N . GLY A 1 270 ? -0.850 -4.259 -14.640 1.00 98.56 270 GLY A N 1
ATOM 2123 C CA . GLY A 1 270 ? -0.815 -2.814 -14.826 1.00 98.56 270 GLY A CA 1
ATOM 2124 C C . GLY A 1 270 ? -0.346 -2.049 -13.584 1.00 98.56 270 GLY A C 1
ATOM 2125 O O . GLY A 1 270 ? 0.297 -1.014 -13.720 1.00 98.56 270 GLY A O 1
ATOM 2126 N N . CYS A 1 271 ? -0.621 -2.553 -12.379 1.00 98.75 271 CYS A N 1
ATOM 2127 C CA . CYS A 1 271 ? -0.141 -1.958 -11.131 1.00 98.75 271 CYS A CA 1
ATOM 2128 C C . CYS A 1 271 ? 1.325 -2.309 -10.835 1.00 98.75 271 CYS A C 1
ATOM 2130 O O . CYS A 1 271 ? 2.092 -1.451 -10.406 1.00 98.75 271 CYS A O 1
ATOM 2132 N N . LEU A 1 272 ? 1.731 -3.559 -11.077 1.00 98.44 272 LEU A N 1
ATOM 2133 C CA . LEU A 1 272 ? 3.068 -4.077 -10.768 1.00 98.44 272 LEU A CA 1
ATOM 2134 C C . LEU A 1 272 ? 4.047 -3.908 -11.944 1.00 98.44 272 LEU A C 1
ATOM 2136 O O . LEU A 1 272 ? 4.726 -4.856 -12.336 1.00 98.44 272 LEU A O 1
ATOM 2140 N N . GLN A 1 273 ? 4.111 -2.705 -12.523 1.00 98.25 273 GLN A N 1
ATOM 2141 C CA . GLN A 1 273 ? 5.142 -2.335 -13.503 1.00 98.25 273 GLN A CA 1
ATOM 2142 C C . GLN A 1 273 ? 6.367 -1.756 -12.796 1.00 98.25 273 GLN A C 1
ATOM 2144 O O . GLN A 1 273 ? 6.226 -0.925 -11.900 1.00 98.25 273 GLN A O 1
ATOM 2149 N N . ALA A 1 274 ? 7.572 -2.157 -13.213 1.00 96.19 274 ALA A N 1
ATOM 2150 C CA . ALA A 1 274 ? 8.804 -1.669 -12.594 1.00 96.19 274 ALA A CA 1
ATOM 2151 C C . ALA A 1 274 ? 8.948 -0.143 -12.740 1.00 96.19 274 ALA A C 1
ATOM 2153 O O . ALA A 1 274 ? 9.127 0.565 -11.752 1.00 96.19 274 ALA A O 1
ATOM 2154 N N . ASN A 1 275 ? 8.769 0.367 -13.962 1.00 96.75 275 ASN A N 1
ATOM 2155 C CA . ASN A 1 275 ? 8.759 1.800 -14.243 1.00 96.75 275 ASN A CA 1
ATOM 2156 C C . ASN A 1 275 ? 7.420 2.432 -13.787 1.00 96.75 275 ASN A C 1
ATOM 2158 O O . ASN A 1 275 ? 6.370 2.020 -14.297 1.00 96.75 275 ASN A O 1
ATOM 2162 N N . PRO A 1 276 ? 7.426 3.435 -12.882 1.00 97.31 276 PRO A N 1
ATOM 2163 C CA . PRO A 1 276 ? 6.205 4.089 -12.405 1.00 97.31 276 PRO A CA 1
ATOM 2164 C C . PRO A 1 276 ? 5.397 4.795 -13.499 1.00 97.31 276 PRO A C 1
ATOM 2166 O O . PRO A 1 276 ? 4.177 4.857 -13.387 1.00 97.31 276 PRO A O 1
ATOM 2169 N N . GLU A 1 277 ? 6.026 5.269 -14.576 1.00 96.06 277 GLU A N 1
ATOM 2170 C CA . GLU A 1 277 ? 5.331 5.930 -15.693 1.00 96.06 277 GLU A CA 1
ATOM 2171 C C . GLU A 1 277 ? 4.518 4.956 -16.556 1.00 96.06 277 GLU A C 1
ATOM 2173 O O . GLU A 1 277 ? 3.602 5.367 -17.264 1.00 96.06 277 GLU A O 1
ATOM 2178 N N . GLN A 1 278 ? 4.847 3.662 -16.505 1.00 97.31 278 GLN A N 1
ATOM 2179 C CA . GLN A 1 278 ? 4.117 2.607 -17.213 1.00 97.31 278 GLN A CA 1
ATOM 2180 C C . GLN A 1 278 ? 3.010 1.986 -16.349 1.00 97.31 278 GLN A C 1
ATOM 2182 O O . GLN A 1 278 ? 2.238 1.161 -16.843 1.00 97.31 278 GLN A O 1
ATOM 2187 N N . ARG A 1 279 ? 2.924 2.347 -15.059 1.00 98.06 279 ARG A N 1
ATOM 2188 C CA . ARG A 1 279 ? 1.851 1.868 -14.180 1.00 98.06 279 ARG A CA 1
ATOM 2189 C C . ARG A 1 279 ? 0.525 2.506 -14.556 1.00 98.06 279 ARG A C 1
ATOM 2191 O O . ARG A 1 279 ? 0.457 3.642 -15.020 1.00 98.06 279 ARG A O 1
ATOM 2198 N N . LEU A 1 280 ? -0.554 1.777 -14.289 1.00 98.38 280 LEU A N 1
ATOM 2199 C CA . LEU A 1 280 ? -1.897 2.343 -14.355 1.00 98.38 280 LEU A CA 1
ATOM 2200 C C . LEU A 1 280 ? -2.010 3.568 -13.438 1.00 98.38 280 LEU A C 1
ATOM 2202 O O . LEU A 1 280 ? -1.476 3.598 -12.335 1.00 98.38 280 LEU A O 1
ATOM 2206 N N . THR A 1 281 ? -2.775 4.567 -13.861 1.00 97.88 281 THR A N 1
ATOM 2207 C CA . THR A 1 281 ? -3.222 5.621 -12.946 1.00 97.88 281 THR A CA 1
ATOM 2208 C C . THR A 1 281 ? -4.333 5.083 -12.045 1.00 97.88 281 THR A C 1
ATOM 2210 O O . THR A 1 281 ? -5.005 4.110 -12.399 1.00 97.88 281 THR A O 1
ATOM 2213 N N . ILE A 1 282 ? -4.596 5.736 -10.908 1.00 98.31 282 ILE A N 1
ATOM 2214 C CA . ILE A 1 282 ? -5.703 5.332 -10.027 1.00 98.31 282 ILE A CA 1
ATOM 2215 C C . ILE A 1 282 ? -7.053 5.312 -10.763 1.00 98.31 282 ILE A C 1
ATOM 2217 O O . ILE A 1 282 ? -7.848 4.390 -10.576 1.00 98.31 282 ILE A O 1
ATOM 2221 N N . SER A 1 283 ? -7.274 6.263 -11.675 1.00 97.69 283 SER A N 1
ATOM 2222 C CA . SER A 1 283 ? -8.448 6.297 -12.550 1.00 97.69 283 SER A CA 1
ATOM 2223 C C . SER A 1 283 ? -8.503 5.083 -13.478 1.00 97.69 283 SER A C 1
ATOM 2225 O O . SER A 1 283 ? -9.555 4.464 -13.601 1.00 97.69 283 SER A O 1
ATOM 2227 N N . GLY A 1 284 ? -7.371 4.689 -14.073 1.00 98.12 284 GLY A N 1
ATOM 2228 C CA . GLY A 1 284 ? -7.290 3.497 -14.920 1.00 98.12 284 GLY A CA 1
ATOM 2229 C C . GLY A 1 284 ? -7.521 2.190 -14.152 1.00 98.12 284 GLY A C 1
ATOM 2230 O O . GLY A 1 284 ? -8.111 1.254 -14.690 1.00 98.12 284 GLY A O 1
ATOM 2231 N N . VAL A 1 285 ? -7.109 2.117 -12.882 1.00 98.62 285 VAL A N 1
ATOM 2232 C CA . VAL A 1 285 ? -7.434 0.981 -12.001 1.00 98.62 285 VAL A CA 1
ATOM 2233 C C . VAL A 1 285 ? -8.937 0.942 -11.705 1.00 98.62 285 VAL A C 1
ATOM 2235 O O . VAL A 1 285 ? -9.557 -0.114 -11.839 1.00 98.62 285 VAL A O 1
ATOM 2238 N N . LEU A 1 286 ? -9.533 2.089 -11.352 1.00 98.31 286 LEU A N 1
ATOM 2239 C CA . LEU A 1 286 ? -10.966 2.221 -11.066 1.00 98.31 286 LEU A CA 1
ATOM 2240 C C . LEU A 1 286 ? -11.850 1.869 -12.269 1.00 98.31 286 LEU A C 1
ATOM 2242 O O . LEU A 1 286 ? -12.863 1.192 -12.105 1.00 98.31 286 LEU A O 1
ATOM 2246 N N . GLU A 1 287 ? -11.465 2.292 -13.470 1.00 97.69 287 GLU A N 1
ATOM 2247 C CA . GLU A 1 287 ? -12.176 1.967 -14.708 1.00 97.69 287 GLU A CA 1
ATOM 2248 C C . GLU A 1 287 ? -12.174 0.455 -14.967 1.00 97.69 287 GLU A C 1
ATOM 2250 O O . GLU A 1 287 ? -13.226 -0.148 -15.178 1.00 97.69 287 GLU A O 1
ATOM 2255 N N . ARG A 1 288 ? -11.006 -0.191 -14.863 1.00 98.50 288 ARG A N 1
ATOM 2256 C CA . ARG A 1 288 ? -10.875 -1.636 -15.101 1.00 98.50 288 ARG A CA 1
ATOM 2257 C C . ARG A 1 288 ? -11.635 -2.468 -14.075 1.00 98.50 288 ARG A C 1
ATOM 2259 O O . ARG A 1 288 ? -12.303 -3.426 -14.453 1.00 98.50 288 ARG A O 1
ATOM 2266 N N . ILE A 1 289 ? -11.570 -2.116 -12.788 1.00 97.94 289 ILE A N 1
ATOM 2267 C CA . ILE A 1 289 ? -12.306 -2.861 -11.757 1.00 97.94 289 ILE A CA 1
ATOM 2268 C C . ILE A 1 289 ? -13.825 -2.660 -11.894 1.00 97.94 289 ILE A C 1
ATOM 2270 O O . ILE A 1 289 ? -14.589 -3.599 -11.666 1.00 97.94 289 ILE A O 1
ATOM 2274 N N . ALA A 1 290 ? -14.273 -1.476 -12.330 1.00 96.94 290 ALA A N 1
ATOM 2275 C CA . ALA A 1 290 ? -15.678 -1.221 -12.633 1.00 96.94 290 ALA A CA 1
ATOM 2276 C C . ALA A 1 290 ? -16.157 -2.024 -13.851 1.00 96.94 290 ALA A C 1
ATOM 2278 O O . ALA A 1 290 ? -17.231 -2.618 -13.790 1.00 96.94 290 ALA A O 1
ATOM 2279 N N . ALA A 1 291 ? -15.339 -2.134 -14.901 1.00 97.56 291 ALA A N 1
ATOM 2280 C CA . ALA A 1 291 ? -15.638 -2.966 -16.066 1.00 97.56 291 ALA A CA 1
ATOM 2281 C C . ALA A 1 291 ? -15.739 -4.462 -15.711 1.00 97.56 291 ALA A C 1
ATOM 2283 O O . ALA A 1 291 ? -16.618 -5.162 -16.221 1.00 97.56 291 ALA A O 1
ATOM 2284 N N . ILE A 1 292 ? -14.888 -4.960 -14.800 1.00 97.38 292 ILE A N 1
ATOM 2285 C CA . ILE A 1 292 ? -15.012 -6.324 -14.252 1.00 97.38 292 ILE A CA 1
ATOM 2286 C C . ILE A 1 292 ? -16.351 -6.481 -13.532 1.00 97.38 292 ILE A C 1
ATOM 2288 O O . ILE A 1 292 ? -17.037 -7.483 -13.737 1.00 97.38 292 ILE A O 1
ATOM 2292 N N . ALA A 1 293 ? -16.730 -5.508 -12.701 1.00 97.00 293 ALA A N 1
ATOM 2293 C CA . ALA A 1 293 ? -17.991 -5.563 -11.977 1.00 97.00 293 ALA A CA 1
ATOM 2294 C C . ALA A 1 293 ? -19.195 -5.588 -12.927 1.00 97.00 293 ALA A C 1
ATOM 2296 O O . ALA A 1 293 ? -20.061 -6.446 -12.790 1.00 97.00 293 ALA A O 1
ATOM 2297 N N . GLU A 1 294 ? -19.216 -4.708 -13.928 1.00 96.50 294 GLU A N 1
ATOM 2298 C CA . GLU A 1 294 ? -20.275 -4.644 -14.937 1.00 96.50 294 GLU A CA 1
ATOM 2299 C C . GLU A 1 294 ? -20.383 -5.948 -15.738 1.00 96.50 294 GLU A C 1
ATOM 2301 O O . GLU A 1 294 ? -21.462 -6.534 -15.820 1.00 96.50 294 GLU A O 1
ATOM 2306 N N . SER A 1 295 ? -19.256 -6.465 -16.237 1.00 96.62 295 SER A N 1
ATOM 2307 C CA . SER A 1 295 ? -19.218 -7.684 -17.061 1.00 96.62 295 SER A CA 1
ATOM 2308 C C . SER A 1 295 ? -19.707 -8.933 -16.323 1.00 96.62 295 SER A C 1
ATOM 2310 O O . SER A 1 295 ? -20.182 -9.875 -16.953 1.00 96.62 295 SER A O 1
ATOM 2312 N N . ASN A 1 296 ? -19.587 -8.956 -14.993 1.00 95.19 296 ASN A N 1
ATOM 2313 C CA . ASN A 1 296 ? -19.991 -10.086 -14.157 1.00 95.19 296 ASN A CA 1
ATOM 2314 C C . ASN A 1 296 ? -21.284 -9.824 -13.358 1.00 95.19 296 ASN A C 1
ATOM 2316 O O . ASN A 1 296 ? -21.693 -10.675 -12.569 1.00 95.19 296 ASN A O 1
ATOM 2320 N N . GLY A 1 297 ? -21.934 -8.667 -13.539 1.00 94.94 297 GLY A N 1
ATOM 2321 C CA . GLY A 1 297 ? -23.152 -8.298 -12.810 1.00 94.94 297 GLY A CA 1
ATOM 2322 C C . GLY A 1 297 ? -22.944 -8.042 -11.310 1.00 94.94 297 GLY A C 1
ATOM 2323 O O . GLY A 1 297 ? -23.879 -8.187 -10.522 1.00 94.94 297 GLY A O 1
ATOM 2324 N N . TYR A 1 298 ? -21.732 -7.679 -10.892 1.00 95.44 298 TYR A N 1
ATOM 2325 C CA . TYR A 1 298 ? -21.401 -7.390 -9.498 1.00 95.44 298 TYR A CA 1
ATOM 2326 C C . TYR A 1 298 ? -21.901 -6.001 -9.096 1.00 95.44 298 TYR A C 1
ATOM 2328 O O . TYR A 1 298 ? -21.566 -4.983 -9.706 1.00 95.44 298 TYR A O 1
ATOM 2336 N N . ASN A 1 299 ? -22.674 -5.931 -8.012 1.00 91.94 299 ASN A N 1
ATOM 2337 C CA . ASN A 1 299 ? -23.124 -4.656 -7.470 1.00 91.94 299 ASN A CA 1
ATOM 2338 C C . ASN A 1 299 ? -22.046 -4.057 -6.555 1.00 91.94 299 ASN A C 1
ATOM 2340 O O . ASN A 1 299 ? -21.932 -4.420 -5.385 1.00 91.94 299 ASN A O 1
ATOM 2344 N N . LEU A 1 300 ? -21.293 -3.082 -7.070 1.00 90.50 300 LEU A N 1
ATOM 2345 C CA . LEU A 1 300 ? -20.244 -2.372 -6.321 1.00 90.50 300 LEU A CA 1
ATOM 2346 C C . LEU A 1 300 ? -20.748 -1.602 -5.092 1.00 90.50 300 LEU A C 1
ATOM 2348 O O . LEU A 1 300 ? -19.952 -1.252 -4.223 1.00 90.50 300 LEU A O 1
ATOM 2352 N N . ARG A 1 301 ? -22.052 -1.311 -5.022 1.00 85.81 301 ARG A N 1
ATOM 2353 C CA . ARG A 1 301 ? -22.694 -0.657 -3.872 1.00 85.81 301 ARG A CA 1
ATOM 2354 C C . ARG A 1 301 ? -23.305 -1.654 -2.890 1.00 85.81 301 ARG A C 1
ATOM 2356 O O . ARG A 1 301 ? -23.852 -1.225 -1.878 1.00 85.81 301 ARG A O 1
ATOM 2363 N N . ALA A 1 302 ? -23.273 -2.951 -3.198 1.00 84.69 302 ALA A N 1
ATOM 2364 C CA . ALA A 1 302 ? -23.802 -3.954 -2.293 1.00 84.69 302 ALA A CA 1
ATOM 2365 C C . ALA A 1 302 ? -22.958 -4.026 -1.011 1.00 84.69 302 ALA A C 1
ATOM 2367 O O . ALA A 1 302 ? -21.734 -3.864 -1.074 1.00 84.69 302 ALA A O 1
ATOM 2368 N N . PRO A 1 303 ? -23.604 -4.306 0.131 1.00 80.38 303 PRO A N 1
ATOM 2369 C CA . PRO A 1 303 ? -22.925 -4.522 1.390 1.00 80.38 303 PRO A CA 1
ATOM 2370 C C . PRO A 1 303 ? -21.815 -5.572 1.349 1.00 80.38 303 PRO A C 1
ATOM 2372 O O . PRO A 1 303 ? -21.997 -6.655 0.789 1.00 80.38 303 PRO A O 1
ATOM 2375 N N . LEU A 1 304 ? -20.688 -5.295 2.008 1.00 81.94 304 LEU A N 1
ATOM 2376 C CA . LEU A 1 304 ? -19.703 -6.325 2.326 1.00 81.94 304 LEU A CA 1
ATOM 2377 C C . LEU A 1 304 ? -20.149 -7.114 3.562 1.00 81.94 304 LEU A C 1
ATOM 2379 O O . LEU A 1 304 ? -19.861 -6.740 4.694 1.00 81.94 304 LEU A O 1
ATOM 2383 N N . VAL A 1 305 ? -20.840 -8.233 3.342 1.00 72.94 305 VAL A N 1
ATOM 2384 C CA . VAL A 1 305 ? -21.276 -9.109 4.435 1.00 72.94 305 VAL A CA 1
ATOM 2385 C C . VAL A 1 305 ? -20.137 -10.044 4.832 1.00 72.94 305 VAL A C 1
ATOM 2387 O O . VAL A 1 305 ? -19.914 -11.086 4.213 1.00 72.94 305 VAL A O 1
ATOM 2390 N N . PHE A 1 306 ? -19.431 -9.699 5.905 1.00 69.81 306 PHE A N 1
ATOM 2391 C CA . PHE A 1 306 ? -18.500 -10.611 6.559 1.00 69.81 306 PHE A CA 1
ATOM 2392 C C . PHE A 1 306 ? -19.177 -11.221 7.790 1.00 69.81 306 PHE A C 1
ATOM 2394 O O . PHE A 1 306 ? -19.596 -10.505 8.696 1.00 69.81 306 PHE A O 1
ATOM 2401 N N . GLN A 1 307 ? -19.316 -12.549 7.831 1.00 53.62 307 GLN A N 1
ATOM 2402 C CA . GLN A 1 307 ? -19.838 -13.240 9.014 1.00 53.62 307 GLN A CA 1
ATOM 2403 C C . GLN A 1 307 ? -18.826 -13.120 10.160 1.00 53.62 307 GLN A C 1
ATOM 2405 O O . GLN A 1 307 ? -17.918 -13.939 10.279 1.00 53.62 307 GLN A O 1
ATOM 2410 N N . HIS A 1 308 ? -18.972 -12.103 11.005 1.00 52.66 308 HIS A N 1
ATOM 2411 C CA . HIS A 1 308 ? -18.205 -12.004 12.241 1.00 52.66 308 HIS A CA 1
ATOM 2412 C C . HIS A 1 308 ? -18.864 -12.861 13.323 1.00 52.66 308 HIS A C 1
ATOM 2414 O O . HIS A 1 308 ? -19.971 -12.577 13.773 1.00 52.66 308 HIS A O 1
ATOM 2420 N N . LYS A 1 309 ? -18.169 -13.911 13.766 1.00 38.81 309 LYS A N 1
ATOM 2421 C CA . LYS A 1 309 ? -18.322 -14.439 15.127 1.00 38.81 309 LYS A CA 1
ATOM 2422 C C . LYS A 1 309 ? -17.189 -13.853 15.962 1.00 38.81 309 LYS A C 1
ATOM 2424 O O . LYS A 1 309 ? -16.206 -14.538 16.228 1.00 38.81 309 LYS A O 1
ATOM 2429 N N . ILE A 1 310 ? -17.307 -12.588 16.356 1.00 41.41 310 ILE A N 1
ATOM 2430 C CA . ILE A 1 310 ? -16.535 -12.116 17.505 1.00 41.41 310 ILE A CA 1
ATOM 2431 C C . ILE A 1 310 ? -17.281 -12.656 18.718 1.00 41.41 310 ILE A C 1
ATOM 2433 O O . ILE A 1 310 ? -18.376 -12.201 19.035 1.00 41.41 310 ILE A O 1
ATOM 2437 N N . SER A 1 311 ? -16.731 -13.695 19.338 1.00 34.31 311 SER A N 1
ATOM 2438 C CA . SER A 1 311 ? -17.158 -14.123 20.664 1.00 34.31 311 SER A CA 1
ATOM 2439 C C . SER A 1 311 ? -16.935 -12.941 21.606 1.00 34.31 311 SER A C 1
ATOM 2441 O O . SER A 1 311 ? -15.787 -12.588 21.877 1.00 34.31 311 SER A O 1
ATOM 2443 N N . GLU A 1 312 ? -18.003 -12.293 22.069 1.00 31.62 312 GLU A N 1
ATOM 2444 C CA . GLU A 1 312 ? -17.878 -11.405 23.221 1.00 31.62 312 GLU A CA 1
ATOM 2445 C C . GLU A 1 312 ? -17.315 -12.228 24.394 1.00 31.62 312 GLU A C 1
ATOM 2447 O O . GLU A 1 312 ? -17.758 -13.362 24.604 1.00 31.62 312 GLU A O 1
ATOM 2452 N N . PRO A 1 313 ? -16.322 -11.726 25.149 1.00 38.69 313 PRO A N 1
ATOM 2453 C CA . PRO A 1 313 ? -15.987 -12.326 26.428 1.00 38.69 313 PRO A CA 1
ATOM 2454 C C . PRO A 1 313 ? -17.202 -12.160 27.342 1.00 38.69 313 PRO A C 1
ATOM 2456 O O . PRO A 1 313 ? -17.699 -11.043 27.486 1.00 38.69 313 PRO A O 1
ATOM 2459 N N . ASP A 1 314 ? -17.666 -13.262 27.934 1.00 31.81 314 ASP A N 1
ATOM 2460 C CA . ASP A 1 314 ? -18.788 -13.314 28.873 1.00 31.81 314 ASP A CA 1
ATOM 2461 C C . ASP A 1 314 ? -18.801 -12.105 29.822 1.00 31.81 314 ASP A C 1
ATOM 2463 O O . ASP A 1 314 ? -17.975 -11.978 30.731 1.00 31.81 314 ASP A O 1
ATOM 2467 N N . SER A 1 315 ? -19.782 -11.225 29.637 1.00 34.50 315 SER A N 1
ATOM 2468 C CA . SER A 1 315 ? -20.103 -10.126 30.543 1.00 34.50 315 SER A CA 1
ATOM 2469 C C . SER A 1 315 ? -20.847 -10.650 31.776 1.00 34.50 315 SER A C 1
ATOM 2471 O O . SER A 1 315 ? -21.962 -10.249 32.075 1.00 34.50 315 SER A O 1
ATOM 2473 N N . ASN A 1 316 ? -20.213 -11.543 32.539 1.00 31.27 316 ASN A N 1
ATOM 2474 C CA . ASN A 1 316 ? -20.690 -11.959 33.861 1.00 31.27 316 ASN A CA 1
ATOM 2475 C C . ASN A 1 316 ? -19.826 -11.353 34.971 1.00 31.27 316 ASN A C 1
ATOM 2477 O O . ASN A 1 316 ? -19.266 -12.052 35.809 1.00 31.27 316 ASN A O 1
ATOM 2481 N N . TYR A 1 317 ? -19.756 -10.024 34.990 1.00 32.31 317 TYR A N 1
ATOM 2482 C CA . TYR A 1 317 ? -19.403 -9.263 36.183 1.00 32.31 317 TYR A CA 1
ATOM 2483 C C . TYR A 1 317 ? -20.309 -8.036 36.260 1.00 32.31 317 TYR A C 1
ATOM 2485 O O . TYR A 1 317 ? -19.987 -6.981 35.723 1.00 32.31 317 TYR A O 1
ATOM 2493 N N . LEU A 1 318 ? -21.466 -8.189 36.904 1.00 34.56 318 LEU A N 1
ATOM 2494 C CA . LEU A 1 318 ? -21.769 -7.545 38.184 1.00 34.56 318 LEU A CA 1
ATOM 2495 C C . LEU A 1 318 ? -23.218 -7.838 38.605 1.00 34.56 318 LEU A C 1
ATOM 2497 O O . LEU A 1 318 ? -24.138 -7.852 37.795 1.00 34.56 318 LEU A O 1
ATOM 2501 N N . ASP A 1 319 ? -23.353 -7.964 39.922 1.00 29.56 319 ASP A N 1
ATOM 2502 C CA . ASP A 1 319 ? -24.548 -7.754 40.740 1.00 29.56 319 ASP A CA 1
ATOM 2503 C C . ASP A 1 319 ? -25.423 -8.973 41.089 1.00 29.56 319 ASP A C 1
ATOM 2505 O O . ASP A 1 319 ? -26.343 -9.379 40.385 1.00 29.56 319 ASP A O 1
ATOM 2509 N N . GLY A 1 320 ? -25.134 -9.543 42.262 1.00 26.52 320 GLY A N 1
ATOM 2510 C CA . GLY A 1 320 ? -25.930 -10.576 42.916 1.00 26.52 320 GLY A CA 1
ATOM 2511 C C . GLY A 1 320 ? -26.193 -10.200 44.369 1.00 26.52 320 GLY A C 1
ATOM 2512 O O . GLY A 1 320 ? -25.613 -10.792 45.278 1.00 26.52 320 GLY A O 1
ATOM 2513 N N . ASN A 1 321 ? -27.056 -9.205 44.589 1.00 28.77 321 ASN A N 1
ATOM 2514 C CA . ASN A 1 321 ? -27.615 -8.910 45.902 1.00 28.77 321 ASN A CA 1
ATOM 2515 C C . ASN A 1 321 ? -28.810 -9.845 46.196 1.00 28.77 321 ASN A C 1
ATOM 2517 O O . ASN A 1 321 ? -29.814 -9.846 45.491 1.00 28.77 321 ASN A O 1
ATOM 2521 N N . CYS A 1 322 ? -28.633 -10.656 47.237 1.00 28.23 322 CYS A N 1
ATOM 2522 C CA . CYS A 1 322 ? -29.584 -11.295 48.154 1.00 28.23 322 CYS A CA 1
ATOM 2523 C C . CYS A 1 322 ? -31.096 -11.289 47.811 1.00 28.23 322 CYS A C 1
ATOM 2525 O O . CYS A 1 322 ? -31.752 -10.260 47.950 1.00 28.23 322 CYS A O 1
ATOM 2527 N N . ASN A 1 323 ? -31.702 -12.468 47.586 1.00 28.28 323 ASN A N 1
ATOM 2528 C CA . ASN A 1 323 ? -32.579 -13.130 48.579 1.00 28.28 323 ASN A CA 1
ATOM 2529 C C . ASN A 1 323 ? -33.360 -14.353 48.042 1.00 28.28 323 ASN A C 1
ATOM 2531 O O . ASN A 1 323 ? -34.087 -14.270 47.061 1.00 28.28 323 ASN A O 1
ATOM 2535 N N . ASN A 1 324 ? -33.303 -15.415 48.857 1.00 28.67 324 ASN A N 1
ATOM 2536 C CA . ASN A 1 324 ? -34.320 -16.434 49.164 1.00 28.67 324 ASN A CA 1
ATOM 2537 C C . ASN A 1 324 ? -34.809 -17.439 48.103 1.00 28.67 324 ASN A C 1
ATOM 2539 O O . ASN A 1 324 ? -35.538 -17.110 47.176 1.00 28.67 324 ASN A O 1
ATOM 2543 N N . GLY A 1 325 ? -34.586 -18.729 48.403 1.00 27.97 325 GLY A N 1
ATOM 2544 C CA . GLY A 1 325 ? -35.370 -19.831 47.831 1.00 27.97 325 GLY A CA 1
ATOM 2545 C C . GLY A 1 325 ? -34.757 -21.224 47.997 1.00 27.97 325 GLY A C 1
ATOM 2546 O O . GLY A 1 325 ? -34.209 -21.778 47.056 1.00 27.97 325 GLY A O 1
ATOM 2547 N N . VAL A 1 326 ? -34.861 -21.796 49.196 1.00 29.23 326 VAL A N 1
ATOM 2548 C CA . VAL A 1 326 ? -34.422 -23.152 49.587 1.00 29.23 326 VAL A CA 1
ATOM 2549 C C . VAL A 1 326 ? -35.015 -24.273 48.709 1.00 29.23 326 VAL A C 1
ATOM 2551 O O . VAL A 1 326 ? -36.228 -24.299 48.511 1.00 29.23 326 VAL A O 1
ATOM 2554 N N . LYS A 1 327 ? -34.195 -25.275 48.329 1.00 29.75 327 LYS A N 1
ATOM 2555 C CA . LYS A 1 327 ? -34.517 -26.726 48.393 1.00 29.75 327 LYS A CA 1
ATOM 2556 C C . LYS A 1 327 ? -33.256 -27.605 48.251 1.00 29.75 327 LYS A C 1
ATOM 2558 O O . LYS A 1 327 ? -32.459 -27.421 47.340 1.00 29.75 327 LYS A O 1
ATOM 2563 N N . ALA A 1 328 ? -33.084 -28.532 49.198 1.00 31.62 328 ALA A N 1
ATOM 2564 C CA . ALA A 1 328 ? -31.892 -29.357 49.436 1.00 31.62 328 ALA A CA 1
ATOM 2565 C C . ALA A 1 328 ? -31.863 -30.686 48.636 1.00 31.62 328 ALA A C 1
ATOM 2567 O O . ALA A 1 328 ? -32.932 -31.191 48.286 1.00 31.62 328 ALA A O 1
ATOM 2568 N N . PRO A 1 329 ? -30.681 -31.305 48.410 1.00 32.50 329 PRO A N 1
ATOM 2569 C CA . PRO A 1 329 ? -30.550 -32.674 47.900 1.00 32.50 329 PRO A CA 1
ATOM 2570 C C . PRO A 1 329 ? -30.497 -33.732 49.035 1.00 32.50 329 PRO A C 1
ATOM 2572 O O . PRO A 1 329 ? -30.252 -33.378 50.191 1.00 32.50 329 PRO A O 1
ATOM 2575 N N . PRO A 1 330 ? -30.744 -35.029 48.742 1.00 35.97 330 PRO A N 1
ATOM 2576 C CA . PRO A 1 330 ? -30.986 -36.064 49.754 1.00 35.97 330 PRO A CA 1
ATOM 2577 C C . PRO A 1 330 ? -29.700 -36.588 50.437 1.00 35.97 330 PRO A C 1
ATOM 2579 O O . PRO A 1 330 ? -28.606 -36.445 49.886 1.00 35.97 330 PRO A O 1
ATOM 2582 N N . PRO A 1 331 ? -29.813 -37.220 51.627 1.00 34.75 331 PRO A N 1
ATOM 2583 C CA . PRO A 1 331 ? -28.669 -37.606 52.452 1.00 34.75 331 PRO A CA 1
ATOM 2584 C C . PRO A 1 331 ? -28.031 -38.939 52.024 1.00 34.75 331 PRO A C 1
ATOM 2586 O O . PRO A 1 331 ? -28.706 -39.872 51.591 1.00 34.75 331 PRO A O 1
ATOM 2589 N N . ARG A 1 332 ? -26.707 -39.034 52.193 1.00 37.00 332 ARG A N 1
ATOM 2590 C CA . ARG A 1 332 ? -25.900 -40.248 51.982 1.00 37.00 332 ARG A CA 1
ATOM 2591 C C . ARG A 1 332 ? -25.851 -41.100 53.275 1.00 37.00 332 ARG A C 1
ATOM 2593 O O . ARG A 1 332 ? -25.813 -40.508 54.352 1.00 37.00 332 ARG A O 1
ATOM 2600 N N . PRO A 1 333 ? -25.821 -42.449 53.206 1.00 34.56 333 PRO A N 1
ATOM 2601 C CA . PRO A 1 333 ? -25.842 -43.319 54.390 1.00 34.56 333 PRO A CA 1
ATOM 2602 C C . PRO A 1 333 ? -24.541 -43.290 55.209 1.00 34.56 333 PRO A C 1
ATOM 2604 O O . PRO A 1 333 ? -23.456 -43.103 54.657 1.00 34.56 333 PRO A O 1
ATOM 2607 N N . ALA A 1 334 ? -24.670 -43.517 56.521 1.00 38.25 334 ALA A N 1
ATOM 2608 C CA . ALA A 1 334 ? -23.583 -43.535 57.502 1.00 38.25 334 ALA A CA 1
ATOM 2609 C C . ALA A 1 334 ? -22.756 -44.847 57.485 1.00 38.25 334 ALA A C 1
ATOM 2611 O O . ALA A 1 334 ? -23.304 -45.904 57.161 1.00 38.25 334 ALA A O 1
ATOM 2612 N N . PRO A 1 335 ? -21.461 -44.806 57.862 1.00 41.09 335 PRO A N 1
ATOM 2613 C CA . PRO A 1 335 ? -20.604 -45.988 57.983 1.00 41.09 335 PRO A CA 1
ATOM 2614 C C . PRO A 1 335 ? -20.730 -46.676 59.366 1.00 41.09 335 PRO A C 1
ATOM 2616 O O . PRO A 1 335 ? -21.123 -46.024 60.336 1.00 41.09 335 PRO A O 1
ATOM 2619 N N . PRO A 1 336 ? -20.394 -47.979 59.481 1.00 41.62 336 PRO A N 1
ATOM 2620 C CA . PRO A 1 336 ? -20.499 -48.738 60.732 1.00 41.62 336 PRO A CA 1
ATOM 2621 C C . PRO A 1 336 ? -19.325 -48.497 61.717 1.00 41.62 336 PRO A C 1
ATOM 2623 O O . PRO A 1 336 ? -18.294 -47.953 61.311 1.00 41.62 336 PRO A O 1
ATOM 2626 N N . PRO A 1 337 ? -19.465 -48.885 63.008 1.00 34.78 337 PRO A N 1
ATOM 2627 C CA . PRO A 1 337 ? -18.561 -48.499 64.099 1.00 34.78 337 PRO A CA 1
ATOM 2628 C C . PRO A 1 337 ? -17.273 -49.336 64.205 1.00 34.78 337 PRO A C 1
ATOM 2630 O O . PRO A 1 337 ? -17.188 -50.457 63.714 1.00 34.78 337 PRO A O 1
ATOM 2633 N N . GLN A 1 338 ? -16.289 -48.743 64.888 1.00 38.19 338 GLN A N 1
ATOM 2634 C CA . GLN A 1 338 ? -14.891 -49.158 65.065 1.00 38.19 338 GLN A CA 1
ATOM 2635 C C . GLN A 1 338 ? -14.676 -50.333 66.036 1.00 38.19 338 GLN A C 1
ATOM 2637 O O . GLN A 1 338 ? -15.348 -50.410 67.059 1.00 38.19 338 GLN A O 1
ATOM 2642 N N . GLU A 1 339 ? -13.593 -51.093 65.820 1.00 27.31 339 GLU A N 1
ATOM 2643 C CA . GLU A 1 339 ? -12.819 -51.729 66.897 1.00 27.31 339 GLU A CA 1
ATOM 2644 C C . GLU A 1 339 ? -11.306 -51.500 66.726 1.00 27.31 339 GLU A C 1
ATOM 2646 O O . GLU A 1 339 ? -10.782 -51.277 65.636 1.00 27.31 339 GLU A O 1
ATOM 2651 N N . SER A 1 340 ? -10.631 -51.470 67.869 1.00 30.14 340 SER A N 1
ATOM 2652 C CA . SER A 1 340 ? -9.364 -50.805 68.170 1.00 30.14 340 SER A CA 1
ATOM 2653 C C . SER A 1 340 ? -8.168 -51.750 68.303 1.00 30.14 340 SER A C 1
ATOM 2655 O O . SER A 1 340 ? -8.298 -52.759 68.991 1.00 30.14 340 SER A O 1
ATOM 2657 N N . THR A 1 341 ? -6.966 -51.353 67.849 1.00 29.02 341 THR A N 1
ATOM 2658 C CA . THR A 1 341 ? -5.702 -51.552 68.612 1.00 29.02 341 THR A CA 1
ATOM 2659 C C . THR A 1 341 ? -4.488 -50.759 68.062 1.00 29.02 341 THR A C 1
ATOM 2661 O O . THR A 1 341 ? -4.121 -50.884 66.902 1.00 29.02 341 THR A O 1
ATOM 2664 N N . ARG A 1 342 ? -3.906 -49.925 68.952 1.00 30.12 342 ARG A N 1
ATOM 2665 C CA . ARG A 1 342 ? -2.499 -49.456 69.170 1.00 30.12 342 ARG A CA 1
ATOM 2666 C C . ARG A 1 342 ? -1.400 -49.949 68.188 1.00 30.12 342 ARG A C 1
ATOM 2668 O O . ARG A 1 342 ? -1.384 -51.126 67.884 1.00 30.12 342 ARG A O 1
ATOM 2675 N N . GLN A 1 343 ? -0.362 -49.200 67.766 1.00 31.44 343 GLN A N 1
ATOM 2676 C CA . GLN A 1 343 ? 0.510 -48.235 68.476 1.00 31.44 343 GLN A CA 1
ATOM 2677 C C . GLN A 1 343 ? 1.545 -47.561 67.513 1.00 31.44 343 GLN A C 1
ATOM 2679 O O . GLN A 1 343 ? 1.980 -48.187 66.555 1.00 31.44 343 GLN A O 1
ATOM 2684 N N . LEU A 1 344 ? 1.997 -46.351 67.903 1.00 31.03 344 LEU A N 1
ATOM 2685 C CA . LEU A 1 344 ? 3.315 -45.671 67.733 1.00 31.03 344 LEU A CA 1
ATOM 2686 C C . LEU A 1 344 ? 3.802 -45.098 66.370 1.00 31.03 344 LEU A C 1
ATOM 2688 O O . LEU A 1 344 ? 4.030 -45.804 65.396 1.00 31.03 344 LEU A O 1
ATOM 2692 N N . MET A 1 345 ? 4.079 -43.781 66.382 1.00 39.53 345 MET A N 1
ATOM 2693 C CA . MET A 1 345 ? 4.743 -42.976 65.334 1.00 39.53 345 MET A CA 1
ATOM 2694 C C . MET A 1 345 ? 6.269 -42.869 65.534 1.00 39.53 345 MET A C 1
ATOM 2696 O O . MET A 1 345 ? 6.721 -42.825 66.680 1.00 39.53 345 MET A O 1
ATOM 2700 N N . PRO A 1 346 ? 7.040 -42.637 64.451 1.00 37.66 346 PRO A N 1
ATOM 2701 C CA . PRO A 1 346 ? 8.253 -41.813 64.532 1.00 37.66 346 PRO A CA 1
ATOM 2702 C C . PRO A 1 346 ? 8.288 -40.617 63.556 1.00 37.66 346 PRO A C 1
ATOM 2704 O O . PRO A 1 346 ? 7.678 -40.617 62.490 1.00 37.66 346 PRO A O 1
ATOM 2707 N N . GLN A 1 347 ? 9.034 -39.591 63.979 1.00 38.22 347 GLN A N 1
ATOM 2708 C CA . GLN A 1 347 ? 9.141 -38.235 63.431 1.00 38.22 347 GLN A CA 1
ATOM 2709 C C . GLN A 1 347 ? 10.058 -38.075 62.196 1.00 38.22 347 GLN A C 1
ATOM 2711 O O . GLN A 1 347 ? 10.854 -38.941 61.843 1.00 38.22 347 GLN A O 1
ATOM 2716 N N . ARG A 1 348 ? 9.931 -36.889 61.584 1.00 37.94 348 ARG A N 1
ATOM 2717 C CA . ARG A 1 348 ? 10.570 -36.346 60.371 1.00 37.94 348 ARG A CA 1
ATOM 2718 C C . ARG A 1 348 ? 12.088 -36.075 60.527 1.00 37.94 348 ARG A C 1
ATOM 2720 O O . ARG A 1 348 ? 12.468 -35.513 61.552 1.00 37.94 348 ARG A O 1
ATOM 2727 N N . PRO A 1 349 ? 12.941 -36.341 59.512 1.00 41.66 349 PRO A N 1
ATOM 2728 C CA . PRO A 1 349 ? 14.359 -35.950 59.537 1.00 41.66 349 PRO A CA 1
ATOM 2729 C C . PRO A 1 349 ? 14.643 -34.513 59.044 1.00 41.66 349 PRO A C 1
ATOM 2731 O O . PRO A 1 349 ? 13.896 -33.954 58.240 1.00 41.66 349 PRO A O 1
ATOM 2734 N N . ALA A 1 350 ? 15.760 -33.961 59.534 1.00 45.59 350 ALA A N 1
ATOM 2735 C CA . ALA A 1 350 ? 16.304 -32.606 59.350 1.00 45.59 350 ALA A CA 1
ATOM 2736 C C . ALA A 1 350 ? 17.268 -32.472 58.131 1.00 45.59 350 ALA A C 1
ATOM 2738 O O . ALA A 1 350 ? 17.661 -33.496 57.569 1.00 45.59 350 ALA A O 1
ATOM 2739 N N . PRO A 1 351 ? 17.670 -31.247 57.709 1.00 44.12 351 PRO A N 1
ATOM 2740 C CA . PRO A 1 351 ? 18.500 -31.024 56.517 1.00 44.12 351 PRO A CA 1
ATOM 2741 C C . PRO A 1 351 ? 20.019 -31.152 56.790 1.00 44.12 351 PRO A C 1
ATOM 2743 O O . PRO A 1 351 ? 20.447 -30.972 57.932 1.00 44.12 351 PRO A O 1
ATOM 2746 N N . PRO A 1 352 ? 20.854 -31.435 55.765 1.00 50.44 352 PRO A N 1
ATOM 2747 C CA . PRO A 1 352 ? 22.288 -31.667 55.948 1.00 50.44 352 PRO A CA 1
ATOM 2748 C C . PRO A 1 352 ? 23.158 -30.384 55.882 1.00 50.44 352 PRO A C 1
ATOM 2750 O O . PRO A 1 352 ? 22.716 -29.364 55.348 1.00 50.44 352 PRO A O 1
ATOM 2753 N N . PRO A 1 353 ? 24.398 -30.424 56.423 1.00 47.47 353 PRO A N 1
ATOM 2754 C CA . PRO A 1 353 ? 25.209 -29.241 56.736 1.00 47.47 353 PRO A CA 1
ATOM 2755 C C . PRO A 1 353 ? 26.233 -28.832 55.654 1.00 47.47 353 PRO A C 1
ATOM 2757 O O . PRO A 1 353 ? 26.665 -29.638 54.834 1.00 47.47 353 PRO A O 1
ATOM 2760 N N . GLN A 1 354 ? 26.677 -27.568 55.725 1.00 37.94 354 GLN A N 1
ATOM 2761 C CA . GLN A 1 354 ? 27.790 -26.965 54.968 1.00 37.94 354 GLN A CA 1
ATOM 2762 C C . GLN A 1 354 ? 29.170 -27.279 55.578 1.00 37.94 354 GLN A C 1
ATOM 2764 O O . GLN A 1 354 ? 29.308 -27.245 56.804 1.00 37.94 354 GLN A O 1
ATOM 2769 N N . ARG A 1 355 ? 30.214 -27.443 54.738 1.00 34.09 355 ARG A N 1
ATOM 2770 C CA . ARG A 1 355 ? 31.635 -27.144 55.060 1.00 34.09 355 ARG A CA 1
ATOM 2771 C C . ARG A 1 355 ? 32.561 -27.169 53.807 1.00 34.09 355 ARG A C 1
ATOM 2773 O O . ARG A 1 355 ? 32.071 -27.554 52.753 1.00 34.09 355 ARG A O 1
ATOM 2780 N N . PRO A 1 356 ? 33.851 -26.749 53.871 1.00 39.72 356 PRO A N 1
ATOM 2781 C CA . PRO A 1 356 ? 34.356 -25.423 53.484 1.00 39.72 356 PRO A CA 1
ATOM 2782 C C . PRO A 1 356 ? 35.361 -25.427 52.293 1.00 39.72 356 PRO A C 1
ATOM 2784 O O . PRO A 1 356 ? 35.642 -26.454 51.689 1.00 39.72 356 PRO A O 1
ATOM 2787 N N . SER A 1 357 ? 35.890 -24.239 51.979 1.00 34.94 357 SER A N 1
ATOM 2788 C CA . SER A 1 357 ? 36.663 -23.785 50.801 1.00 34.94 357 SER A CA 1
ATOM 2789 C C . SER A 1 357 ? 38.206 -23.984 50.802 1.00 34.94 357 SER A C 1
ATOM 2791 O O . SER A 1 357 ? 38.789 -24.088 51.879 1.00 34.94 357 SER A O 1
ATOM 2793 N N . VAL A 1 358 ? 38.823 -23.789 49.599 1.00 35.88 358 VAL A N 1
ATOM 2794 C CA . VAL A 1 358 ? 40.229 -23.353 49.239 1.00 35.88 358 VAL A CA 1
ATOM 2795 C C . VAL A 1 358 ? 41.228 -24.489 48.819 1.00 35.88 358 VAL A C 1
ATOM 2797 O O . VAL A 1 358 ? 41.192 -25.526 49.472 1.00 35.88 358 VAL A O 1
ATOM 2800 N N . PRO A 1 359 ? 42.228 -24.335 47.888 1.00 40.62 359 PRO A N 1
ATOM 2801 C CA . PRO A 1 359 ? 42.344 -23.750 46.516 1.00 40.62 359 PRO A CA 1
ATOM 2802 C C . PRO A 1 359 ? 43.103 -24.712 45.496 1.00 40.62 359 PRO A C 1
ATOM 2804 O O . PRO A 1 359 ? 43.275 -25.884 45.823 1.00 40.62 359 PRO A O 1
ATOM 2807 N N . PRO A 1 360 ? 43.548 -24.308 44.265 1.00 46.22 360 PRO A N 1
ATOM 2808 C CA . PRO A 1 360 ? 43.840 -25.215 43.124 1.00 46.22 360 PRO A CA 1
ATOM 2809 C C . PRO A 1 360 ? 45.325 -25.633 42.969 1.00 46.22 360 PRO A C 1
ATOM 2811 O O . PRO A 1 360 ? 46.186 -25.030 43.611 1.00 46.22 360 PRO A O 1
ATOM 2814 N N . PRO A 1 361 ? 45.659 -26.609 42.082 1.00 36.81 361 PRO A N 1
ATOM 2815 C CA . PRO A 1 361 ? 46.438 -26.238 40.878 1.00 36.81 361 PRO A CA 1
ATOM 2816 C C . PRO A 1 361 ? 46.311 -27.130 39.601 1.00 36.81 361 PRO A C 1
ATOM 2818 O O . PRO A 1 361 ? 46.107 -28.335 39.658 1.00 36.81 361 PRO A O 1
ATOM 2821 N N . GLN A 1 362 ? 46.547 -26.466 38.457 1.00 28.23 362 GLN A N 1
ATOM 2822 C CA . GLN A 1 362 ? 47.358 -26.826 37.265 1.00 28.23 362 GLN A CA 1
ATOM 2823 C C . GLN A 1 362 ? 47.095 -28.073 36.376 1.00 28.23 362 GLN A C 1
ATOM 2825 O O . GLN A 1 362 ? 47.235 -29.223 36.767 1.00 28.23 362 GLN A O 1
ATOM 2830 N N . GLN A 1 363 ? 46.861 -27.742 35.094 1.00 33.44 363 GLN A N 1
ATOM 2831 C CA . GLN A 1 363 ? 47.254 -28.377 33.818 1.00 33.44 363 GLN A CA 1
ATOM 2832 C C . GLN A 1 363 ? 47.943 -29.760 33.825 1.00 33.44 363 GLN A C 1
ATOM 2834 O O . GLN A 1 363 ? 49.047 -29.898 34.345 1.00 33.44 363 GLN A O 1
ATOM 2839 N N . LYS A 1 364 ? 47.386 -30.693 33.026 1.00 27.36 364 LYS A N 1
ATOM 2840 C CA . LYS A 1 364 ? 48.098 -31.519 32.018 1.00 27.36 364 LYS A CA 1
ATOM 2841 C C . LYS A 1 364 ? 47.118 -32.346 31.154 1.00 27.36 364 LYS A C 1
ATOM 2843 O O . LYS A 1 364 ? 46.279 -33.070 31.675 1.00 27.36 364 LYS A O 1
ATOM 2848 N N . GLN A 1 365 ? 47.246 -32.222 29.832 1.00 25.48 365 GLN A N 1
ATOM 2849 C CA . GLN A 1 365 ? 46.911 -33.233 28.804 1.00 25.48 365 GLN A CA 1
ATOM 2850 C C . GLN A 1 365 ? 48.118 -34.195 28.638 1.00 25.48 365 GLN A C 1
ATOM 2852 O O . GLN A 1 365 ? 49.163 -33.882 29.221 1.00 25.48 365 GLN A O 1
ATOM 2857 N N . PRO A 1 366 ? 48.106 -35.235 27.768 1.00 44.91 366 PRO A N 1
ATOM 2858 C CA . PRO A 1 366 ? 47.018 -35.937 27.049 1.00 44.91 366 PRO A CA 1
ATOM 2859 C C . PRO A 1 366 ? 47.125 -37.487 27.192 1.00 44.91 366 PRO A C 1
ATOM 2861 O O . PRO A 1 366 ? 48.052 -37.976 27.823 1.00 44.91 366 PRO A O 1
ATOM 2864 N N . ASP A 1 367 ? 46.195 -38.273 26.623 1.00 25.92 367 ASP A N 1
ATOM 2865 C CA . ASP A 1 367 ? 46.534 -39.284 25.593 1.00 25.92 367 ASP A CA 1
ATOM 2866 C C . ASP A 1 367 ? 45.351 -40.137 25.098 1.00 25.92 367 ASP A C 1
ATOM 2868 O O . ASP A 1 367 ? 44.354 -40.386 25.772 1.00 25.92 367 ASP A O 1
ATOM 2872 N N . VAL A 1 368 ? 45.512 -40.547 23.841 1.00 28.56 368 VAL A N 1
ATOM 2873 C CA . VAL A 1 368 ? 44.593 -41.216 22.915 1.00 28.56 368 VAL A CA 1
ATOM 2874 C C . VAL A 1 368 ? 44.707 -42.744 23.024 1.00 28.56 368 VAL A C 1
ATOM 2876 O O . VAL A 1 368 ? 45.826 -43.244 23.106 1.00 28.56 368 VAL A O 1
ATOM 2879 N N . LYS A 1 369 ? 43.595 -43.497 22.876 1.00 26.33 369 LYS A N 1
ATOM 2880 C CA . LYS A 1 369 ? 43.544 -44.713 22.023 1.00 26.33 369 LYS A CA 1
ATOM 2881 C C . LYS A 1 369 ? 42.140 -45.297 21.761 1.00 26.33 369 LYS A C 1
ATOM 2883 O O . LYS A 1 369 ? 41.307 -45.466 22.640 1.00 26.33 369 LYS A O 1
ATOM 2888 N N . GLN A 1 370 ? 41.986 -45.600 20.476 1.00 25.62 370 GLN A N 1
ATOM 2889 C CA . GLN A 1 370 ? 40.978 -46.271 19.647 1.00 25.62 370 GLN A CA 1
ATOM 2890 C C . GLN A 1 370 ? 40.330 -47.605 20.108 1.00 25.62 370 GLN A C 1
ATOM 2892 O O . GLN A 1 370 ? 41.012 -48.526 20.542 1.00 25.62 370 GLN A O 1
ATOM 2897 N N . SER A 1 371 ? 39.059 -47.752 19.688 1.00 26.11 371 SER A N 1
ATOM 2898 C CA . SER A 1 371 ? 38.475 -48.817 18.822 1.00 26.11 371 SER A CA 1
ATOM 2899 C C . SER A 1 371 ? 37.635 -49.983 19.394 1.00 26.11 371 SER A C 1
ATOM 2901 O O . SER A 1 371 ? 38.111 -50.787 20.183 1.00 26.11 371 SER A O 1
ATOM 2903 N N . GLY A 1 372 ? 36.427 -50.120 18.803 1.00 27.97 372 GLY A N 1
ATOM 2904 C CA . GLY A 1 372 ? 35.674 -51.369 18.540 1.00 27.97 372 GLY A CA 1
ATOM 2905 C C . GLY A 1 372 ? 34.662 -51.816 19.611 1.00 27.97 372 GLY A C 1
ATOM 2906 O O . GLY A 1 372 ? 34.948 -51.668 20.785 1.00 27.97 372 GLY A O 1
ATOM 2907 N N . LEU A 1 373 ? 33.482 -52.406 19.360 1.00 27.42 373 LEU A N 1
ATOM 2908 C CA . LEU A 1 373 ? 32.765 -52.923 18.179 1.00 27.42 373 LEU A CA 1
ATOM 2909 C C . LEU A 1 373 ? 31.283 -53.208 18.592 1.00 27.42 373 LEU A C 1
ATOM 2911 O O . LEU A 1 373 ? 31.046 -53.708 19.683 1.00 27.42 373 LEU A O 1
ATOM 2915 N N . PHE A 1 374 ? 30.342 -52.943 17.673 1.00 26.00 374 PHE A N 1
ATOM 2916 C CA . PHE A 1 374 ? 29.091 -53.654 17.296 1.00 26.00 374 PHE A CA 1
ATOM 2917 C C . PHE A 1 374 ? 27.953 -54.119 18.247 1.00 26.00 374 PHE A C 1
ATOM 2919 O O . PHE A 1 374 ? 28.140 -54.679 19.321 1.00 26.00 374 PHE A O 1
ATOM 2926 N N . SER A 1 375 ? 26.762 -54.092 17.611 1.00 26.91 375 SER A N 1
ATOM 2927 C CA . SER A 1 375 ? 25.463 -54.761 17.869 1.00 26.91 375 SER A CA 1
ATOM 2928 C C . SER A 1 375 ? 24.451 -53.944 18.698 1.00 26.91 375 SER A C 1
ATOM 2930 O O . SER A 1 375 ? 24.816 -53.330 19.685 1.00 26.91 375 SER A O 1
ATOM 2932 N N . SER A 1 376 ? 23.163 -53.819 18.359 1.00 28.62 376 SER A N 1
ATOM 2933 C CA . SER A 1 376 ? 22.328 -54.508 17.369 1.00 28.62 376 SER A CA 1
ATOM 2934 C C . SER A 1 376 ? 21.113 -53.653 16.976 1.00 28.62 376 SER A C 1
ATOM 2936 O O . SER A 1 376 ? 20.619 -52.837 17.750 1.00 28.62 376 SER A O 1
ATOM 2938 N N . LEU A 1 377 ? 20.641 -53.891 15.752 1.00 28.02 377 LEU A N 1
ATOM 2939 C CA . LEU A 1 377 ? 19.420 -53.373 15.132 1.00 28.02 377 LEU A CA 1
ATOM 2940 C C . LEU A 1 377 ? 18.152 -53.625 15.973 1.00 28.02 377 LEU A C 1
ATOM 2942 O O . LEU A 1 377 ? 18.024 -54.702 16.552 1.00 28.02 377 LEU A O 1
ATOM 2946 N N . LYS A 1 378 ? 17.144 -52.736 15.875 1.00 30.47 378 LYS A N 1
ATOM 2947 C CA . LYS A 1 378 ? 15.947 -52.914 15.008 1.00 30.47 378 LYS A CA 1
ATOM 2948 C C . LYS A 1 378 ? 14.813 -51.935 15.380 1.00 30.47 378 LYS A C 1
ATOM 2950 O O . LYS A 1 378 ? 14.306 -51.972 16.492 1.00 30.47 378 LYS A O 1
ATOM 2955 N N . GLY A 1 379 ? 14.331 -51.177 14.388 1.00 26.69 379 GLY A N 1
ATOM 2956 C CA . GLY A 1 379 ? 12.922 -50.767 14.294 1.00 26.69 379 GLY A CA 1
ATOM 2957 C C . GLY A 1 379 ? 12.613 -49.271 14.423 1.00 26.69 379 GLY A C 1
ATOM 2958 O O . GLY A 1 379 ? 12.971 -48.637 15.406 1.00 26.69 379 GLY A O 1
ATOM 2959 N N . GLY A 1 380 ? 11.850 -48.750 13.455 1.00 26.94 380 GLY A N 1
ATOM 2960 C CA . GLY A 1 380 ? 10.995 -47.574 13.651 1.00 26.94 380 GLY A CA 1
ATOM 2961 C C . GLY A 1 380 ? 11.348 -46.360 12.801 1.00 26.94 380 GLY A C 1
ATOM 2962 O O . GLY A 1 380 ? 12.068 -45.471 13.237 1.00 26.94 380 GLY A O 1
ATOM 2963 N N . ALA A 1 381 ? 10.791 -46.303 11.592 1.00 33.97 381 ALA A N 1
ATOM 2964 C CA . ALA A 1 381 ? 10.712 -45.079 10.808 1.00 33.97 381 ALA A CA 1
ATOM 2965 C C . ALA A 1 381 ? 9.890 -44.007 11.551 1.00 33.97 381 ALA A C 1
ATOM 2967 O O . ALA A 1 381 ? 8.864 -44.317 12.151 1.00 33.97 381 ALA A O 1
ATOM 2968 N N . GLY A 1 382 ? 10.319 -42.746 11.440 1.00 39.06 382 GLY A N 1
ATOM 2969 C CA . GLY A 1 382 ? 9.489 -41.579 11.744 1.00 39.06 382 GLY A CA 1
ATOM 2970 C C . GLY A 1 382 ? 9.689 -40.948 13.122 1.00 39.06 382 GLY A C 1
ATOM 2971 O O . GLY A 1 382 ? 8.780 -40.987 13.936 1.00 39.06 382 GLY A O 1
ATOM 2972 N N . SER A 1 383 ? 10.832 -40.294 13.361 1.00 36.25 383 SER A N 1
ATOM 2973 C CA . SER A 1 383 ? 10.928 -39.130 14.267 1.00 36.25 383 SER A CA 1
ATOM 2974 C C . SER A 1 383 ? 12.334 -38.516 14.201 1.00 36.25 383 SER A C 1
ATOM 2976 O O . SER A 1 383 ? 13.215 -38.895 14.963 1.00 36.25 383 SER A O 1
ATOM 2978 N N . PHE A 1 384 ? 12.585 -37.593 13.264 1.00 32.19 384 PHE A N 1
ATOM 2979 C CA . PHE A 1 384 ? 13.878 -36.879 13.193 1.00 32.19 384 PHE A CA 1
ATOM 2980 C C . PHE A 1 384 ? 13.768 -35.361 12.968 1.00 32.19 384 PHE A C 1
ATOM 2982 O O . PHE A 1 384 ? 14.785 -34.686 12.861 1.00 32.19 384 PHE A O 1
ATOM 2989 N N . LEU A 1 385 ? 12.557 -34.787 12.958 1.00 39.50 385 LEU A N 1
ATOM 2990 C CA . LEU A 1 385 ? 12.351 -33.354 12.672 1.00 39.50 385 LEU A CA 1
ATOM 2991 C C . LEU A 1 385 ? 11.779 -32.524 13.832 1.00 39.50 385 LEU A C 1
ATOM 2993 O O . LEU A 1 385 ? 11.455 -31.358 13.636 1.00 39.50 385 LEU A O 1
ATOM 2997 N N . LYS A 1 386 ? 11.697 -33.067 15.053 1.00 39.34 386 LYS A N 1
ATOM 2998 C CA . LYS A 1 386 ? 11.251 -32.285 16.224 1.00 39.34 386 LYS A CA 1
ATOM 2999 C C . LYS A 1 386 ? 12.377 -31.727 17.100 1.00 39.34 386 LYS A C 1
ATOM 3001 O O . LYS A 1 386 ? 12.182 -30.682 17.698 1.00 39.34 386 LYS A O 1
ATOM 3006 N N . ASN A 1 387 ? 13.569 -32.327 17.094 1.00 33.59 387 ASN A N 1
ATOM 3007 C CA . ASN A 1 387 ? 14.673 -31.896 17.971 1.00 33.59 387 ASN A CA 1
ATOM 3008 C C . ASN A 1 387 ? 15.695 -30.948 17.318 1.00 33.59 387 ASN A C 1
ATOM 3010 O O . ASN A 1 387 ? 16.623 -30.502 17.988 1.00 33.59 387 ASN A O 1
ATOM 3014 N N . LEU A 1 388 ? 15.525 -30.600 16.036 1.00 35.19 388 LEU A N 1
ATOM 3015 C CA . LEU A 1 388 ? 16.364 -29.586 15.382 1.00 35.19 388 LEU A CA 1
ATOM 3016 C C . LEU A 1 388 ? 15.814 -28.159 15.574 1.00 35.19 388 LEU A C 1
ATOM 3018 O O . LEU A 1 388 ? 16.576 -27.203 15.505 1.00 35.19 388 LEU A O 1
ATOM 3022 N N . LYS A 1 389 ? 14.510 -28.002 15.853 1.00 38.72 389 LYS A N 1
ATOM 3023 C CA . LYS A 1 389 ? 13.858 -26.684 15.945 1.00 38.72 389 LYS A CA 1
ATOM 3024 C C . LYS A 1 389 ? 14.142 -25.972 17.274 1.00 38.72 389 LYS A C 1
ATOM 3026 O O . LYS A 1 389 ? 14.396 -24.776 17.265 1.00 38.72 389 LYS A O 1
ATOM 3031 N N . ASP A 1 390 ? 14.202 -26.701 18.389 1.00 40.88 390 ASP A N 1
ATOM 3032 C CA . ASP A 1 390 ? 14.350 -26.078 19.716 1.00 40.88 390 ASP A CA 1
ATOM 3033 C C . ASP A 1 390 ? 15.801 -25.725 20.086 1.00 40.88 390 ASP A C 1
ATOM 3035 O O . ASP A 1 390 ? 16.039 -24.778 20.839 1.00 40.88 390 ASP A O 1
ATOM 3039 N N . THR A 1 391 ? 16.789 -26.416 19.508 1.00 32.75 391 THR A N 1
ATOM 3040 C CA . THR A 1 391 ? 18.213 -26.086 19.700 1.00 32.75 391 THR A CA 1
ATOM 3041 C C . THR A 1 391 ? 18.625 -24.870 18.859 1.00 32.75 391 THR A C 1
ATOM 3043 O O . THR A 1 391 ? 19.429 -24.059 19.311 1.00 32.75 391 THR A O 1
ATOM 3046 N N . SER A 1 392 ? 18.023 -24.668 17.679 1.00 34.91 392 SER A N 1
ATOM 3047 C CA . SER A 1 392 ? 18.297 -23.502 16.826 1.00 34.91 392 SER A CA 1
ATOM 3048 C C . SER A 1 392 ? 17.775 -22.189 17.417 1.00 34.91 392 SER A C 1
ATOM 3050 O O . SER A 1 392 ? 18.458 -21.174 17.311 1.00 34.91 392 SER A O 1
ATOM 3052 N N . THR A 1 393 ? 16.627 -22.190 18.102 1.00 37.91 393 THR A N 1
ATOM 3053 C CA . THR A 1 393 ? 16.043 -20.955 18.659 1.00 37.91 393 THR A CA 1
ATOM 3054 C C . THR A 1 393 ? 16.790 -20.461 19.898 1.00 37.91 393 THR A C 1
ATOM 3056 O O . THR A 1 393 ? 16.995 -19.260 20.052 1.00 37.91 393 THR A O 1
ATOM 3059 N N . LYS A 1 394 ? 17.267 -21.367 20.766 1.00 37.66 394 LYS A N 1
ATOM 3060 C CA . LYS A 1 394 ? 18.054 -20.970 21.949 1.00 37.66 394 LYS A CA 1
ATOM 3061 C C . LYS A 1 394 ? 19.480 -20.549 21.601 1.00 37.66 394 LYS A C 1
ATOM 3063 O O . LYS A 1 394 ? 19.978 -19.610 22.206 1.00 37.66 394 LYS A O 1
ATOM 3068 N N . VAL A 1 395 ? 20.110 -21.160 20.594 1.00 37.28 395 VAL A N 1
ATOM 3069 C CA . VAL A 1 395 ? 21.437 -20.718 20.128 1.00 37.28 395 VAL A CA 1
ATOM 3070 C C . VAL A 1 395 ? 21.350 -19.369 19.395 1.00 37.28 395 VAL A C 1
ATOM 3072 O O . VAL A 1 395 ? 22.213 -18.523 19.610 1.00 37.28 395 VAL A O 1
ATOM 3075 N N . MET A 1 396 ? 20.277 -19.107 18.633 1.00 36.22 396 MET A N 1
ATOM 3076 C CA . MET A 1 396 ? 20.017 -17.792 18.016 1.00 36.22 396 MET A CA 1
ATOM 3077 C C . MET A 1 396 ? 19.746 -16.699 19.065 1.00 36.22 396 MET A C 1
ATOM 3079 O O . MET A 1 396 ? 20.346 -15.629 19.007 1.00 36.22 396 MET A O 1
ATOM 3083 N N . ALA A 1 397 ? 18.908 -16.979 20.070 1.00 35.31 397 ALA A N 1
ATOM 3084 C CA . ALA A 1 397 ? 18.545 -15.998 21.095 1.00 35.31 397 ALA A CA 1
ATOM 3085 C C . ALA A 1 397 ? 19.708 -15.642 22.041 1.00 35.31 397 ALA A C 1
ATOM 3087 O O . ALA A 1 397 ? 19.809 -14.499 22.479 1.00 35.31 397 ALA A O 1
ATOM 3088 N N . THR A 1 398 ? 20.611 -16.585 22.343 1.00 31.50 398 THR A N 1
ATOM 3089 C CA . THR A 1 398 ? 21.796 -16.298 23.172 1.00 31.50 398 THR A CA 1
ATOM 3090 C C . THR A 1 398 ? 22.923 -15.628 22.373 1.00 31.50 398 THR A C 1
ATOM 3092 O O . THR A 1 398 ? 23.654 -14.820 22.938 1.00 31.50 398 THR A O 1
ATOM 3095 N N . MET A 1 399 ? 23.043 -15.871 21.059 1.00 35.06 399 MET A N 1
ATOM 3096 C CA . MET A 1 399 ? 24.046 -15.192 20.218 1.00 35.06 399 MET A CA 1
ATOM 3097 C C . MET A 1 399 ? 23.677 -13.748 19.855 1.00 35.06 399 MET A C 1
ATOM 3099 O O . MET A 1 399 ? 24.572 -12.928 19.656 1.00 35.06 399 MET A O 1
ATOM 3103 N N . GLN A 1 400 ? 22.388 -13.399 19.835 1.00 34.59 400 GLN A N 1
ATOM 3104 C CA . GLN A 1 400 ? 21.948 -12.028 19.550 1.00 34.59 400 GLN A CA 1
ATOM 3105 C C . GLN A 1 400 ? 22.223 -11.048 20.705 1.00 34.59 400 GLN A C 1
ATOM 3107 O O . GLN A 1 400 ? 22.209 -9.838 20.507 1.00 34.59 400 GLN A O 1
ATOM 3112 N N . GLN A 1 401 ? 22.539 -11.560 21.900 1.00 31.52 401 GLN A N 1
ATOM 3113 C CA . GLN A 1 401 ? 22.965 -10.748 23.045 1.00 31.52 401 GLN A CA 1
ATOM 3114 C C . GLN A 1 401 ? 24.490 -10.564 23.144 1.00 31.52 401 GLN A C 1
ATOM 3116 O O . GLN A 1 401 ? 24.928 -9.708 23.908 1.00 31.52 401 GLN A O 1
ATOM 3121 N N . SER A 1 402 ? 25.308 -11.308 22.383 1.00 31.36 402 SER A N 1
ATOM 3122 C CA . SER A 1 402 ? 26.780 -11.218 22.463 1.00 31.36 402 SER A CA 1
ATOM 3123 C C . SER A 1 402 ? 27.469 -10.588 21.249 1.00 31.36 402 SER A C 1
ATOM 3125 O O . SER A 1 402 ? 28.687 -10.441 21.272 1.00 31.36 402 SER A O 1
ATOM 3127 N N . ILE A 1 403 ? 26.733 -10.190 20.209 1.00 40.72 403 ILE A N 1
ATOM 3128 C CA . ILE A 1 403 ? 27.274 -9.433 19.065 1.00 40.72 403 ILE A CA 1
ATOM 3129 C C . ILE A 1 403 ? 26.578 -8.072 19.041 1.00 40.72 403 ILE A C 1
ATOM 3131 O O . ILE A 1 403 ? 25.774 -7.740 18.177 1.00 40.72 403 ILE A O 1
ATOM 3135 N N . ALA A 1 404 ? 26.847 -7.288 20.080 1.00 35.62 404 ALA A N 1
ATOM 3136 C CA . ALA A 1 404 ? 26.606 -5.860 20.032 1.00 35.62 404 ALA A CA 1
ATOM 3137 C C . ALA A 1 404 ? 27.642 -5.251 19.073 1.00 35.62 404 ALA A C 1
ATOM 3139 O O . ALA A 1 404 ? 28.836 -5.320 19.353 1.00 35.62 404 ALA A O 1
ATOM 3140 N N . ARG A 1 405 ? 27.144 -4.636 17.989 1.00 42.53 405 ARG A N 1
ATOM 3141 C CA . ARG A 1 405 ? 27.860 -3.986 16.871 1.00 42.53 405 ARG A CA 1
ATOM 3142 C C . ARG A 1 405 ? 28.428 -4.942 15.821 1.00 42.53 405 ARG A C 1
ATOM 3144 O O . ARG A 1 405 ? 29.535 -5.436 15.987 1.00 42.53 405 ARG A O 1
ATOM 3151 N N . THR A 1 406 ? 27.694 -5.119 14.718 1.00 49.97 406 THR A N 1
ATOM 3152 C CA . THR A 1 406 ? 28.164 -4.858 13.334 1.00 49.97 406 THR A CA 1
ATOM 3153 C C . THR A 1 406 ? 27.120 -5.326 12.317 1.00 49.97 406 THR A C 1
ATOM 3155 O O . THR A 1 406 ? 26.992 -6.513 12.030 1.00 49.97 406 THR A O 1
ATOM 3158 N N . ASP A 1 407 ? 26.343 -4.382 11.778 1.00 62.34 407 ASP A N 1
ATOM 3159 C CA . ASP A 1 407 ? 25.474 -4.626 10.623 1.00 62.34 407 ASP A CA 1
ATOM 3160 C C . ASP A 1 407 ? 26.348 -4.729 9.365 1.00 62.34 407 ASP A C 1
ATOM 3162 O O . ASP A 1 407 ? 26.661 -3.728 8.722 1.00 62.34 407 ASP A O 1
ATOM 3166 N N . LEU A 1 408 ? 26.800 -5.945 9.049 1.00 75.44 408 LEU A N 1
ATOM 3167 C CA . LEU A 1 408 ? 27.539 -6.220 7.818 1.00 75.44 408 LEU A CA 1
ATOM 3168 C C . LEU A 1 408 ? 26.572 -6.335 6.632 1.00 75.44 408 LEU A C 1
ATOM 3170 O O . LEU A 1 408 ? 25.629 -7.126 6.658 1.00 75.44 408 LEU A O 1
ATOM 3174 N N . ASP A 1 409 ? 26.849 -5.599 5.563 1.00 81.69 409 ASP A N 1
ATOM 3175 C CA . ASP A 1 409 ? 26.162 -5.692 4.278 1.00 81.69 409 ASP A CA 1
ATOM 3176 C C . ASP A 1 409 ? 26.626 -6.951 3.524 1.00 81.69 409 ASP A C 1
ATOM 3178 O O . ASP A 1 409 ? 27.637 -6.948 2.815 1.00 81.69 409 ASP A O 1
ATOM 3182 N N . ILE A 1 410 ? 25.912 -8.059 3.744 1.00 84.69 410 ILE A N 1
ATOM 3183 C CA . ILE A 1 410 ? 26.148 -9.377 3.141 1.00 84.69 410 ILE A CA 1
ATOM 3184 C C . ILE A 1 410 ? 24.870 -9.908 2.486 1.00 84.69 410 ILE A C 1
ATOM 3186 O O . ILE A 1 410 ? 23.783 -9.830 3.053 1.00 84.69 410 ILE A O 1
ATOM 3190 N N . ASN A 1 411 ? 24.997 -10.535 1.318 1.00 83.44 411 ASN A N 1
ATOM 3191 C CA . ASN A 1 411 ? 23.874 -11.126 0.592 1.00 83.44 411 ASN A CA 1
ATOM 3192 C C . ASN A 1 411 ? 24.124 -12.608 0.312 1.00 83.44 411 ASN A C 1
ATOM 3194 O O . ASN A 1 411 ? 25.134 -12.979 -0.276 1.00 83.44 411 ASN A O 1
ATOM 3198 N N . TYR A 1 412 ? 23.185 -13.473 0.687 1.00 83.56 412 TYR A N 1
ATOM 3199 C CA . TYR A 1 412 ? 23.236 -14.894 0.343 1.00 83.56 412 TYR A CA 1
ATOM 3200 C C . TYR A 1 412 ? 22.491 -15.123 -0.973 1.00 83.56 412 TYR A C 1
ATOM 3202 O O . TYR A 1 412 ? 21.269 -15.020 -1.022 1.00 83.56 412 TYR A O 1
ATOM 3210 N N . ILE A 1 413 ? 23.214 -15.468 -2.039 1.00 78.75 413 ILE A N 1
ATOM 3211 C CA . ILE A 1 413 ? 22.618 -15.904 -3.315 1.00 78.75 413 ILE A CA 1
ATOM 3212 C C . ILE A 1 413 ? 22.055 -17.319 -3.171 1.00 78.75 413 ILE A C 1
ATOM 3214 O O . ILE A 1 413 ? 21.012 -17.664 -3.718 1.00 78.75 413 ILE A O 1
ATOM 3218 N N . THR A 1 414 ? 22.754 -18.147 -2.398 1.00 83.44 414 THR A N 1
ATOM 3219 C CA . THR A 1 414 ? 22.287 -19.455 -1.934 1.00 83.44 414 THR A CA 1
ATOM 3220 C C . THR A 1 414 ? 22.763 -19.651 -0.499 1.00 83.44 414 THR A C 1
ATOM 3222 O O . THR A 1 414 ? 23.546 -18.852 0.009 1.00 83.44 414 THR A O 1
ATOM 3225 N N . SER A 1 415 ? 22.397 -20.759 0.147 1.00 82.12 415 SER A N 1
ATOM 3226 C CA . SER A 1 415 ? 22.936 -21.109 1.470 1.00 82.12 415 SER A CA 1
ATOM 3227 C C . SER A 1 415 ? 24.465 -21.265 1.514 1.00 82.12 415 SER A C 1
ATOM 3229 O O . SER A 1 415 ? 25.024 -21.335 2.605 1.00 82.12 415 SER A O 1
ATOM 3231 N N . ARG A 1 416 ? 25.141 -21.333 0.355 1.00 89.00 416 ARG A N 1
ATOM 3232 C CA . ARG A 1 416 ? 26.591 -21.560 0.232 1.00 89.00 416 ARG A CA 1
ATOM 3233 C C . ARG A 1 416 ? 27.305 -20.547 -0.667 1.00 89.00 416 ARG A C 1
ATOM 3235 O O . ARG A 1 416 ? 28.477 -20.743 -0.969 1.00 89.00 416 ARG A O 1
ATOM 3242 N N . ILE A 1 417 ? 26.622 -19.492 -1.115 1.00 91.31 417 ILE A N 1
ATOM 3243 C CA . ILE A 1 417 ? 27.219 -18.425 -1.931 1.00 91.31 417 ILE A CA 1
ATOM 3244 C C . ILE A 1 417 ? 26.817 -17.088 -1.324 1.00 91.31 417 ILE A C 1
ATOM 3246 O O . ILE A 1 417 ? 25.640 -16.730 -1.338 1.00 91.31 417 ILE A O 1
ATOM 3250 N N . ILE A 1 418 ? 27.810 -16.375 -0.814 1.00 92.94 418 ILE A N 1
ATOM 3251 C CA . ILE A 1 418 ? 27.720 -15.052 -0.210 1.00 92.94 418 ILE A CA 1
ATOM 3252 C C . ILE A 1 418 ? 28.312 -14.054 -1.202 1.00 92.94 418 ILE A C 1
ATOM 3254 O O . ILE A 1 418 ? 29.354 -14.313 -1.797 1.00 92.94 418 ILE A O 1
ATOM 3258 N N . VAL A 1 419 ? 27.660 -12.914 -1.372 1.00 92.62 419 VAL A N 1
ATOM 3259 C CA . VAL A 1 419 ? 28.138 -11.772 -2.148 1.00 92.62 419 VAL A CA 1
ATOM 3260 C C . VAL A 1 419 ? 28.103 -10.554 -1.242 1.00 92.62 419 VAL A C 1
ATOM 3262 O O . VAL A 1 419 ? 27.111 -10.330 -0.549 1.00 92.62 419 VAL A O 1
ATOM 3265 N N . MET A 1 420 ? 29.175 -9.771 -1.235 1.00 90.62 420 MET A N 1
ATOM 3266 C CA . MET A 1 420 ? 29.239 -8.545 -0.448 1.00 90.62 420 MET A CA 1
ATOM 3267 C C . MET A 1 420 ? 30.150 -7.489 -1.080 1.00 90.62 420 MET A C 1
ATOM 3269 O O . MET A 1 420 ? 31.069 -7.846 -1.824 1.00 90.62 420 MET A O 1
ATOM 3273 N N . PRO A 1 421 ? 29.939 -6.197 -0.772 1.00 88.88 421 PRO A N 1
ATOM 3274 C CA . PRO A 1 421 ? 30.891 -5.152 -1.122 1.00 88.88 421 PRO A CA 1
ATOM 3275 C C . PRO A 1 421 ? 32.272 -5.431 -0.527 1.00 88.88 421 PRO A C 1
ATOM 3277 O O . PRO A 1 421 ? 32.387 -6.000 0.564 1.00 88.88 421 PRO A O 1
ATOM 3280 N N . PHE A 1 422 ? 33.326 -5.003 -1.226 1.00 87.31 422 PHE A N 1
ATOM 3281 C CA . PHE A 1 422 ? 34.692 -5.147 -0.741 1.00 87.31 422 PHE A CA 1
ATOM 3282 C C . PHE A 1 422 ? 34.840 -4.451 0.625 1.00 87.31 422 PHE A C 1
ATOM 3284 O O . PHE A 1 422 ? 34.552 -3.255 0.735 1.00 87.31 422 PHE A O 1
ATOM 3291 N N . PRO A 1 423 ? 35.282 -5.179 1.663 1.00 87.06 423 PRO A N 1
ATOM 3292 C CA . PRO A 1 423 ? 35.376 -4.668 3.019 1.00 87.06 423 PRO A CA 1
ATOM 3293 C C . PRO A 1 423 ? 36.372 -3.515 3.113 1.00 87.06 423 PRO A C 1
ATOM 3295 O O . PRO A 1 423 ? 37.413 -3.502 2.457 1.00 87.06 423 PRO A O 1
ATOM 3298 N N . SER A 1 424 ? 36.052 -2.539 3.952 1.00 82.75 424 SER A N 1
ATOM 3299 C CA . SER A 1 424 ? 36.931 -1.415 4.247 1.00 82.75 424 SER A CA 1
ATOM 3300 C C . SER A 1 424 ? 38.071 -1.834 5.170 1.00 82.75 424 SER A C 1
ATOM 3302 O O . SER A 1 424 ? 37.842 -2.496 6.186 1.00 82.75 424 SER A O 1
ATOM 3304 N N . GLU A 1 425 ? 39.281 -1.381 4.844 1.00 74.31 425 GLU A N 1
ATOM 3305 C CA . GLU A 1 425 ? 40.489 -1.539 5.657 1.00 74.31 425 GLU A CA 1
ATOM 3306 C C . GLU A 1 425 ? 41.012 -0.149 6.085 1.00 74.31 425 GLU A C 1
ATOM 3308 O O . GLU A 1 425 ? 40.889 0.834 5.347 1.00 74.31 425 GLU A O 1
ATOM 3313 N N . GLY A 1 426 ? 41.617 -0.043 7.272 1.00 69.31 426 GLY A N 1
ATOM 3314 C CA . GLY A 1 426 ? 42.247 1.198 7.745 1.00 69.31 426 GLY A CA 1
ATOM 3315 C C . GLY A 1 426 ? 41.267 2.365 7.943 1.00 69.31 426 GLY A C 1
ATOM 3316 O O . GLY A 1 426 ? 40.156 2.177 8.416 1.00 69.31 426 GLY A O 1
ATOM 3317 N N . PHE A 1 427 ? 41.673 3.589 7.582 1.00 55.53 427 PHE A N 1
ATOM 3318 C CA . PHE A 1 427 ? 40.875 4.817 7.775 1.00 55.53 427 PHE A CA 1
ATOM 3319 C C . PHE A 1 427 ? 39.574 4.864 6.942 1.00 55.53 427 PHE A C 1
ATOM 3321 O O . PHE A 1 427 ? 38.765 5.768 7.141 1.00 55.53 427 PHE A O 1
ATOM 3328 N N . GLU A 1 428 ? 39.365 3.925 6.002 1.00 58.22 428 GLU A N 1
ATOM 3329 C CA . GLU A 1 428 ? 38.096 3.790 5.267 1.00 58.22 428 GLU A CA 1
ATOM 3330 C C . GLU A 1 428 ? 36.966 3.209 6.134 1.00 58.22 428 GLU A C 1
ATOM 3332 O O . GLU A 1 428 ? 35.794 3.349 5.785 1.00 58.22 428 GLU A O 1
ATOM 3337 N N . SER A 1 429 ? 37.289 2.572 7.265 1.00 58.41 429 SER A N 1
ATOM 3338 C CA . SER A 1 429 ? 36.295 1.923 8.123 1.00 58.41 429 SER A CA 1
ATOM 3339 C C . SER A 1 429 ? 35.483 2.881 8.997 1.00 58.41 429 SER A C 1
ATOM 3341 O O . SER A 1 429 ? 34.484 2.487 9.590 1.00 58.41 429 SER A O 1
ATOM 3343 N N . THR A 1 430 ? 35.855 4.163 9.041 1.00 45.97 430 THR A N 1
ATOM 3344 C CA . THR A 1 430 ? 35.117 5.209 9.764 1.00 45.97 430 THR A CA 1
ATOM 3345 C C . THR A 1 430 ? 33.840 5.655 9.045 1.00 45.97 430 THR A C 1
ATOM 3347 O O . THR A 1 430 ? 33.024 6.350 9.643 1.00 45.97 430 THR A O 1
ATOM 3350 N N . TYR A 1 431 ? 33.675 5.302 7.766 1.00 50.41 431 TYR A N 1
ATOM 3351 C CA . TYR A 1 431 ? 32.540 5.729 6.935 1.00 50.41 431 TYR A CA 1
ATOM 3352 C C . TYR A 1 431 ? 32.010 4.643 5.978 1.00 50.41 431 TYR A C 1
ATOM 3354 O O . TYR A 1 431 ? 31.113 4.920 5.185 1.00 50.41 431 TYR A O 1
ATOM 3362 N N . LYS A 1 432 ? 32.530 3.410 6.040 1.00 60.38 432 LYS A N 1
ATOM 3363 C CA . LYS A 1 432 ? 32.005 2.237 5.320 1.00 60.38 432 LYS A CA 1
ATOM 3364 C C . LYS A 1 432 ? 31.550 1.170 6.312 1.00 60.38 432 LYS A C 1
ATOM 3366 O O . LYS A 1 432 ? 32.171 0.986 7.351 1.00 60.38 432 LYS A O 1
ATOM 3371 N N . THR A 1 433 ? 30.472 0.468 5.975 1.00 64.69 433 THR A N 1
ATOM 3372 C CA . THR A 1 433 ? 29.747 -0.448 6.874 1.00 64.69 433 THR A CA 1
ATOM 3373 C C . THR A 1 433 ? 30.448 -1.792 7.103 1.00 64.69 433 THR A C 1
ATOM 3375 O O . THR A 1 433 ? 30.344 -2.359 8.187 1.00 64.69 433 THR A O 1
ATOM 3378 N N . ASN A 1 434 ? 31.212 -2.292 6.124 1.00 77.69 434 ASN A N 1
ATOM 3379 C CA . ASN A 1 434 ? 31.859 -3.609 6.184 1.00 77.69 434 ASN A CA 1
ATOM 3380 C C . ASN A 1 434 ? 33.328 -3.532 6.623 1.00 77.69 434 ASN A C 1
ATOM 3382 O O . ASN A 1 434 ? 34.227 -3.636 5.787 1.00 77.69 434 ASN A O 1
ATOM 3386 N N . HIS A 1 435 ? 33.601 -3.389 7.921 1.00 84.31 435 HIS A N 1
ATOM 3387 C CA . HIS A 1 435 ? 34.975 -3.467 8.436 1.00 84.31 435 HIS A CA 1
ATOM 3388 C C . HIS A 1 435 ? 35.569 -4.872 8.221 1.00 84.31 435 HIS A C 1
ATOM 3390 O O . HIS A 1 435 ? 34.936 -5.877 8.547 1.00 84.31 435 HIS A O 1
ATOM 3396 N N . ILE A 1 436 ? 36.799 -4.965 7.706 1.00 84.19 436 ILE A N 1
ATOM 3397 C CA . ILE A 1 436 ? 37.438 -6.246 7.347 1.00 84.19 436 ILE A CA 1
ATOM 3398 C C . ILE A 1 436 ? 37.526 -7.248 8.516 1.00 84.19 436 ILE A C 1
ATOM 3400 O O . ILE A 1 436 ? 37.206 -8.424 8.333 1.00 84.19 436 ILE A O 1
ATOM 3404 N N . GLU A 1 437 ? 37.886 -6.805 9.725 1.00 83.06 437 GLU A N 1
ATOM 3405 C CA . GLU A 1 437 ? 37.882 -7.647 10.933 1.00 83.06 437 GLU A CA 1
ATOM 3406 C C . GLU A 1 437 ? 36.496 -8.185 11.290 1.00 83.06 437 GLU A C 1
ATOM 3408 O O . GLU A 1 437 ? 36.386 -9.358 11.640 1.00 83.06 437 GLU A O 1
ATOM 3413 N N . ASP A 1 438 ? 35.445 -7.381 11.152 1.00 84.12 438 ASP A N 1
ATOM 3414 C CA . ASP A 1 438 ? 34.082 -7.800 11.479 1.00 84.12 438 ASP A CA 1
ATOM 3415 C C . ASP A 1 438 ? 33.575 -8.828 10.464 1.00 84.12 438 ASP A C 1
ATOM 3417 O O . ASP A 1 438 ? 33.034 -9.868 10.843 1.00 84.12 438 ASP A O 1
ATOM 3421 N N . VAL A 1 439 ? 33.859 -8.612 9.173 1.00 86.94 439 VAL A N 1
ATOM 3422 C CA . VAL A 1 439 ? 33.593 -9.595 8.109 1.00 86.94 439 VAL A CA 1
ATOM 3423 C C . VAL A 1 439 ? 34.318 -10.905 8.386 1.00 86.94 439 VAL A C 1
ATOM 3425 O O . VAL A 1 439 ? 33.735 -11.984 8.268 1.00 86.94 439 VAL A O 1
ATOM 3428 N N . ARG A 1 440 ? 35.586 -10.833 8.792 1.00 85.75 440 ARG A N 1
ATOM 3429 C CA . ARG A 1 440 ? 36.360 -12.019 9.142 1.00 85.75 440 ARG A CA 1
ATOM 3430 C C . ARG A 1 440 ? 35.770 -12.744 10.351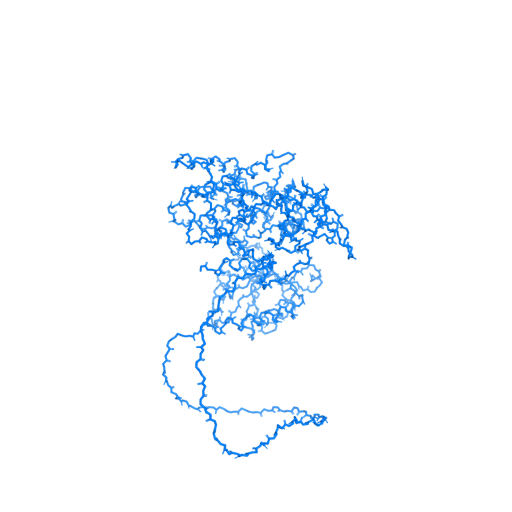 1.00 85.75 440 ARG A C 1
ATOM 3432 O O . ARG A 1 440 ? 35.576 -13.953 10.272 1.00 85.75 440 ARG A O 1
ATOM 3439 N N . LEU A 1 441 ? 35.475 -12.035 11.440 1.00 84.69 441 LEU A N 1
ATOM 3440 C CA . LEU A 1 441 ? 34.885 -12.616 12.649 1.00 84.69 441 LEU A CA 1
ATOM 3441 C C . LEU A 1 441 ? 33.542 -13.281 12.341 1.00 84.69 441 LEU A C 1
ATOM 3443 O O . LEU A 1 441 ? 33.284 -14.399 12.793 1.00 84.69 441 LEU A O 1
ATOM 3447 N N . PHE A 1 442 ? 32.719 -12.637 11.515 1.00 87.06 442 PHE A N 1
ATOM 3448 C CA . PHE A 1 442 ? 31.468 -13.199 11.034 1.00 87.06 442 PHE A CA 1
ATOM 3449 C C . PHE A 1 442 ? 31.692 -14.509 10.268 1.00 87.06 442 PHE A C 1
ATOM 3451 O O . PHE A 1 442 ? 31.102 -15.532 10.624 1.00 87.06 442 PHE A O 1
ATOM 3458 N N . LEU A 1 443 ? 32.567 -14.511 9.257 1.00 87.12 443 LEU A N 1
ATOM 3459 C CA . LEU A 1 443 ? 32.831 -15.696 8.435 1.00 87.12 443 LEU A CA 1
ATOM 3460 C C . LEU A 1 443 ? 33.448 -16.839 9.251 1.00 87.12 443 LEU A C 1
ATOM 3462 O O . LEU A 1 443 ? 32.988 -17.974 9.136 1.00 87.12 443 LEU A O 1
ATOM 3466 N N . ASP A 1 444 ? 34.412 -16.545 10.126 1.00 86.00 444 ASP A N 1
ATOM 3467 C CA . ASP A 1 444 ? 35.049 -17.532 11.005 1.00 86.00 444 ASP A CA 1
ATOM 3468 C C . ASP A 1 444 ? 34.038 -18.137 12.001 1.00 86.00 444 ASP A C 1
ATOM 3470 O O . ASP A 1 444 ? 34.067 -19.343 12.261 1.00 86.00 444 ASP A O 1
ATOM 3474 N N . SER A 1 445 ? 33.101 -17.331 12.522 1.00 82.62 445 SER A N 1
ATOM 3475 C CA . SER A 1 445 ? 32.054 -17.806 13.441 1.00 82.62 445 SER A CA 1
ATOM 3476 C C . SER A 1 445 ? 31.021 -18.707 12.758 1.00 82.62 445 SER A C 1
ATOM 3478 O O . SER A 1 445 ? 30.542 -19.678 13.349 1.00 82.62 445 SER A O 1
ATOM 3480 N N . ARG A 1 446 ? 30.682 -18.401 11.501 1.00 82.44 446 ARG A N 1
ATOM 3481 C CA . ARG A 1 446 ? 29.580 -19.036 10.769 1.00 82.44 446 ARG A CA 1
ATOM 3482 C C . ARG A 1 446 ? 30.033 -20.225 9.925 1.00 82.44 446 ARG A C 1
ATOM 3484 O O . ARG A 1 446 ? 29.249 -21.144 9.690 1.00 82.44 446 ARG A O 1
ATOM 3491 N N . HIS A 1 447 ? 31.300 -20.234 9.518 1.00 85.12 447 HIS A N 1
ATOM 3492 C CA . HIS A 1 447 ? 31.914 -21.257 8.672 1.00 85.12 447 HIS A CA 1
ATOM 3493 C C . HIS A 1 447 ? 33.181 -21.827 9.339 1.00 85.12 447 HIS A C 1
ATOM 3495 O O . HIS A 1 447 ? 34.300 -21.610 8.861 1.00 85.12 447 HIS A O 1
ATOM 3501 N N . PRO A 1 448 ? 33.023 -22.584 10.444 1.00 75.62 448 PRO A N 1
ATOM 3502 C CA . PRO A 1 448 ? 34.144 -23.072 11.239 1.00 75.62 448 PRO A CA 1
ATOM 3503 C C . PRO A 1 448 ? 35.086 -23.976 10.430 1.00 75.62 448 PRO A C 1
ATOM 3505 O O . PRO A 1 448 ? 34.673 -24.680 9.504 1.00 75.62 448 PRO A O 1
ATOM 3508 N N . ASN A 1 449 ? 36.361 -24.007 10.832 1.00 80.69 449 ASN A N 1
ATOM 3509 C CA . ASN A 1 449 ? 37.467 -24.681 10.132 1.00 80.69 449 ASN A CA 1
ATOM 3510 C C . ASN A 1 449 ? 37.802 -24.088 8.754 1.00 80.69 449 ASN A C 1
ATOM 3512 O O . ASN A 1 449 ? 38.266 -24.821 7.879 1.00 80.69 449 ASN A O 1
ATOM 3516 N N . PHE A 1 450 ? 37.553 -22.790 8.550 1.00 80.12 450 PHE A N 1
ATOM 3517 C CA . PHE A 1 450 ? 37.859 -22.084 7.300 1.00 80.12 450 PHE A CA 1
ATOM 3518 C C . PHE A 1 450 ? 37.230 -22.760 6.074 1.00 80.12 450 PHE A C 1
ATOM 3520 O O . PHE A 1 450 ? 37.810 -22.807 4.989 1.00 80.12 450 PHE A O 1
ATOM 3527 N N . LYS A 1 451 ? 36.018 -23.307 6.243 1.00 88.06 451 LYS A N 1
ATOM 3528 C CA . LYS A 1 451 ? 35.232 -23.943 5.171 1.00 88.06 451 LYS A CA 1
ATOM 3529 C C . LYS A 1 451 ? 34.553 -22.905 4.277 1.00 88.06 451 LYS A C 1
ATOM 3531 O O . LYS A 1 451 ? 33.425 -23.090 3.826 1.00 88.06 451 LYS A O 1
ATOM 3536 N N . TYR A 1 452 ? 35.257 -21.809 4.025 1.00 92.81 452 TYR A N 1
ATOM 3537 C CA . TYR A 1 452 ? 34.870 -20.799 3.069 1.00 92.81 452 TYR A CA 1
ATOM 3538 C C . TYR A 1 452 ? 36.062 -20.380 2.203 1.00 92.81 452 TYR A C 1
ATOM 3540 O O . TYR A 1 452 ? 37.218 -20.445 2.629 1.00 92.81 452 TYR A O 1
ATOM 3548 N N . SER A 1 453 ? 35.775 -19.975 0.968 1.00 93.38 453 SER A N 1
ATOM 3549 C CA . SER A 1 453 ? 36.756 -19.419 0.036 1.00 93.38 453 SER A CA 1
ATOM 3550 C C . SER A 1 453 ? 36.286 -18.053 -0.428 1.00 93.38 453 SER A C 1
ATOM 3552 O O . SER A 1 453 ? 35.136 -17.899 -0.836 1.00 93.38 453 SER A O 1
ATOM 3554 N N . VAL A 1 454 ? 37.183 -17.077 -0.372 1.00 92.94 454 VAL A N 1
ATOM 3555 C CA . VAL A 1 454 ? 36.930 -15.694 -0.762 1.00 92.94 454 VAL A CA 1
ATOM 3556 C C . VAL A 1 454 ? 37.415 -15.482 -2.191 1.00 92.94 454 VAL A C 1
ATOM 3558 O O . VAL A 1 454 ? 38.572 -15.746 -2.499 1.00 92.94 454 VAL A O 1
ATOM 3561 N N . TYR A 1 455 ? 36.540 -14.997 -3.058 1.00 92.94 455 TYR A N 1
ATOM 3562 C CA . TYR A 1 455 ? 36.818 -14.637 -4.440 1.00 92.94 455 TYR A CA 1
ATOM 3563 C C . TYR A 1 455 ? 36.696 -13.129 -4.567 1.00 92.94 455 TYR A C 1
ATOM 3565 O O . TYR A 1 455 ? 35.610 -12.559 -4.449 1.00 92.94 455 TYR A O 1
ATOM 3573 N N . ASN A 1 456 ? 37.828 -12.475 -4.775 1.00 90.06 456 ASN A N 1
ATOM 3574 C CA . ASN A 1 456 ? 37.889 -11.031 -4.850 1.00 90.06 456 ASN A CA 1
ATOM 3575 C C . ASN A 1 456 ? 37.775 -10.573 -6.299 1.00 90.06 456 ASN A C 1
ATOM 3577 O O . ASN A 1 456 ? 38.761 -10.557 -7.029 1.00 90.06 456 ASN A O 1
ATOM 3581 N N . LEU A 1 457 ? 36.563 -10.211 -6.709 1.00 87.50 457 LEU A N 1
ATOM 3582 C CA . LEU A 1 457 ? 36.300 -9.554 -7.991 1.00 87.50 457 LEU A CA 1
ATOM 3583 C C . LEU A 1 457 ? 36.505 -8.041 -7.913 1.00 87.50 457 LEU A C 1
ATOM 3585 O O . LEU A 1 457 ? 36.451 -7.358 -8.937 1.00 87.50 457 LEU A O 1
ATOM 3589 N N . SER A 1 458 ? 36.742 -7.501 -6.717 1.00 78.44 458 SER A N 1
ATOM 3590 C CA . SER A 1 458 ? 37.150 -6.116 -6.599 1.00 78.44 458 SER A CA 1
ATOM 3591 C C . SER A 1 458 ? 38.571 -5.966 -7.143 1.00 78.44 458 SER A C 1
ATOM 3593 O O . SER A 1 458 ? 39.444 -6.796 -6.906 1.00 78.44 458 SER A O 1
ATOM 3595 N N . ARG A 1 459 ? 38.845 -4.866 -7.844 1.00 75.94 459 ARG A N 1
ATOM 3596 C CA . ARG A 1 459 ? 40.202 -4.550 -8.324 1.00 75.94 459 ARG A CA 1
ATOM 3597 C C . ARG A 1 459 ? 41.144 -4.092 -7.198 1.00 75.94 459 ARG A C 1
ATOM 3599 O O . ARG A 1 459 ? 42.170 -3.477 -7.475 1.00 75.94 459 ARG A O 1
ATOM 3606 N N . LYS A 1 460 ? 40.768 -4.307 -5.935 1.00 79.38 460 LYS A N 1
ATOM 3607 C CA . LYS A 1 460 ? 41.512 -3.871 -4.754 1.00 79.38 460 LYS A CA 1
ATOM 3608 C C . LYS A 1 460 ? 42.194 -5.077 -4.111 1.00 79.38 460 LYS A C 1
ATOM 3610 O O . LYS A 1 460 ? 41.512 -6.068 -3.868 1.00 79.38 460 LYS A O 1
ATOM 3615 N N . PRO A 1 461 ? 43.499 -5.026 -3.810 1.00 77.38 461 PRO A N 1
ATOM 3616 C CA . PRO A 1 461 ? 44.152 -6.092 -3.059 1.00 77.38 461 PRO A CA 1
ATOM 3617 C C . PRO A 1 461 ? 43.701 -6.066 -1.591 1.00 77.38 461 PRO A C 1
ATOM 3619 O O . PRO A 1 461 ? 43.412 -4.999 -1.052 1.00 77.38 461 PRO A O 1
ATOM 3622 N N . TYR A 1 462 ? 43.687 -7.224 -0.927 1.00 74.44 462 TYR A N 1
ATOM 3623 C CA . TYR A 1 462 ? 43.603 -7.258 0.537 1.00 74.44 462 TYR A CA 1
ATOM 3624 C C . TYR A 1 462 ? 44.963 -6.938 1.144 1.00 74.44 462 TYR A C 1
ATOM 3626 O O . TYR A 1 462 ? 45.975 -7.500 0.716 1.00 74.44 462 TYR A O 1
ATOM 3634 N N . HIS A 1 463 ? 44.983 -6.123 2.196 1.00 67.75 463 HIS A N 1
ATOM 3635 C CA . HIS A 1 463 ? 46.164 -5.975 3.044 1.00 67.75 463 HIS A CA 1
ATOM 3636 C C . HIS A 1 463 ? 46.068 -6.885 4.277 1.00 67.75 463 HIS A C 1
ATOM 3638 O O . HIS A 1 463 ? 47.097 -7.296 4.820 1.00 67.75 463 HIS A O 1
ATOM 3644 N N . ALA A 1 464 ? 44.852 -7.264 4.692 1.00 65.31 464 ALA A N 1
ATOM 3645 C CA . ALA A 1 464 ? 44.611 -8.184 5.801 1.00 65.31 464 ALA A CA 1
ATOM 3646 C C . ALA A 1 464 ? 44.455 -9.652 5.351 1.00 65.31 464 ALA A C 1
ATOM 3648 O O . ALA A 1 464 ? 43.990 -9.961 4.255 1.00 65.31 464 ALA A O 1
ATOM 3649 N N . LYS A 1 465 ? 44.828 -10.601 6.223 1.00 66.12 465 LYS A N 1
ATOM 3650 C CA . LYS A 1 465 ? 44.671 -12.048 5.970 1.00 66.12 465 LYS A CA 1
ATOM 3651 C C . LYS A 1 465 ? 43.371 -12.580 6.585 1.00 66.12 465 LYS A C 1
ATOM 3653 O O . LYS A 1 465 ? 43.175 -12.454 7.794 1.00 66.12 465 LYS A O 1
ATOM 3658 N N . PHE A 1 466 ? 42.550 -13.288 5.803 1.00 71.38 466 PHE A N 1
ATOM 3659 C CA . PHE A 1 466 ? 41.412 -14.087 6.297 1.00 71.38 466 PHE A CA 1
ATOM 3660 C C . PHE A 1 466 ? 41.871 -15.417 6.916 1.00 71.38 466 PHE A C 1
ATOM 3662 O O . PHE A 1 466 ? 41.557 -16.493 6.415 1.00 71.38 466 PHE A O 1
ATOM 3669 N N . GLY A 1 467 ? 42.661 -15.365 7.991 1.00 71.19 467 GLY A N 1
ATOM 3670 C CA . GLY A 1 467 ? 43.091 -16.573 8.706 1.00 71.19 467 GLY A CA 1
ATOM 3671 C C . GLY A 1 467 ? 43.733 -17.623 7.783 1.00 71.19 467 GLY A C 1
ATOM 3672 O O . GLY A 1 467 ? 44.741 -17.332 7.140 1.00 71.19 467 GLY A O 1
ATOM 3673 N N . GLN A 1 468 ? 43.157 -18.834 7.736 1.00 75.75 468 GLN A N 1
ATOM 3674 C CA . GLN A 1 468 ? 43.572 -19.925 6.832 1.00 75.75 468 GLN A CA 1
ATOM 3675 C C . GLN A 1 468 ? 42.615 -20.131 5.640 1.00 75.75 468 GLN A C 1
ATOM 3677 O O . GLN A 1 468 ? 42.733 -21.129 4.929 1.00 75.75 468 GLN A O 1
ATOM 3682 N N . ALA A 1 469 ? 41.651 -19.232 5.427 1.00 81.00 469 ALA A N 1
ATOM 3683 C CA . ALA A 1 469 ? 40.702 -19.346 4.327 1.00 81.00 469 ALA A CA 1
ATOM 3684 C C . ALA A 1 469 ? 41.394 -19.158 2.970 1.00 81.00 469 ALA A C 1
ATOM 3686 O O . ALA A 1 469 ? 42.340 -18.379 2.826 1.00 81.00 469 ALA A O 1
ATOM 3687 N N . ARG A 1 470 ? 40.902 -19.875 1.955 1.00 86.50 470 ARG A N 1
ATOM 3688 C CA . ARG A 1 470 ? 41.379 -19.729 0.575 1.00 86.50 470 ARG A CA 1
ATOM 3689 C C . ARG A 1 470 ? 40.940 -18.360 0.055 1.00 86.50 470 ARG A C 1
ATOM 3691 O O . ARG A 1 470 ? 39.756 -18.048 0.103 1.00 86.50 470 ARG A O 1
ATOM 3698 N N . ILE A 1 471 ? 41.879 -17.566 -0.456 1.00 88.56 471 ILE A N 1
ATOM 3699 C CA . ILE A 1 471 ? 41.591 -16.294 -1.128 1.00 88.56 471 ILE A CA 1
ATOM 3700 C C . ILE A 1 471 ? 42.036 -16.423 -2.582 1.00 88.56 471 ILE A C 1
ATOM 3702 O O . ILE A 1 471 ? 43.183 -16.772 -2.855 1.00 88.56 471 ILE A O 1
ATOM 3706 N N . VAL A 1 472 ? 41.122 -16.148 -3.504 1.00 89.38 472 VAL A N 1
ATOM 3707 C CA . VAL A 1 472 ? 41.355 -16.129 -4.945 1.00 89.38 472 VAL A CA 1
ATOM 3708 C C . VAL A 1 472 ? 41.197 -14.690 -5.415 1.00 89.38 472 VAL A C 1
ATOM 3710 O O . VAL A 1 472 ? 40.086 -14.158 -5.465 1.00 89.38 472 VAL A O 1
ATOM 3713 N N . ASP A 1 473 ? 42.314 -14.045 -5.738 1.00 86.31 473 ASP A N 1
ATOM 3714 C CA . ASP A 1 473 ? 42.281 -12.740 -6.391 1.00 86.31 473 ASP A CA 1
ATOM 3715 C C . ASP A 1 473 ? 41.848 -12.916 -7.850 1.00 86.31 473 ASP A C 1
ATOM 3717 O O . ASP A 1 473 ? 42.495 -13.627 -8.620 1.00 86.31 473 ASP A O 1
ATOM 3721 N N . CYS A 1 474 ? 40.725 -12.297 -8.214 1.00 84.12 474 CYS A N 1
ATOM 3722 C CA . CYS A 1 474 ? 40.142 -12.377 -9.547 1.00 84.12 474 CYS A CA 1
ATOM 3723 C C . CYS A 1 474 ? 40.510 -11.162 -10.411 1.00 84.12 474 CYS A C 1
ATOM 3725 O O . CYS A 1 474 ? 39.908 -10.958 -11.466 1.00 84.12 474 CYS A O 1
ATOM 3727 N N . SER A 1 475 ? 41.512 -10.371 -10.009 1.00 76.25 475 SER A N 1
ATOM 3728 C CA . SER A 1 475 ? 42.075 -9.271 -10.803 1.00 76.25 475 SER A CA 1
ATOM 3729 C C . SER A 1 475 ? 42.470 -9.697 -12.227 1.00 76.25 475 SER A C 1
ATOM 3731 O O . SER A 1 475 ? 42.248 -8.940 -13.171 1.00 76.25 475 SER A O 1
ATOM 3733 N N . PHE A 1 476 ? 42.916 -10.947 -12.424 1.00 72.19 476 PHE A N 1
ATOM 3734 C CA . PHE A 1 476 ? 43.201 -11.532 -13.746 1.00 72.19 476 PHE A CA 1
ATOM 3735 C C . PHE A 1 476 ? 42.000 -11.526 -14.708 1.00 72.19 476 PHE A C 1
ATOM 3737 O O . PHE A 1 476 ? 42.174 -11.617 -15.925 1.00 72.19 476 PHE A O 1
ATOM 3744 N N . ALA A 1 477 ? 40.771 -11.448 -14.190 1.00 71.19 477 ALA A N 1
ATOM 3745 C CA . ALA A 1 477 ? 39.575 -11.389 -15.016 1.00 71.19 477 ALA A CA 1
ATOM 3746 C C . ALA A 1 477 ? 39.438 -10.042 -15.741 1.00 71.19 477 ALA A C 1
ATOM 3748 O O . ALA A 1 477 ? 38.726 -9.980 -16.743 1.00 71.19 477 ALA A O 1
ATOM 3749 N N . TYR A 1 478 ? 40.148 -9.001 -15.286 1.00 74.75 478 TYR A N 1
ATOM 3750 C CA . TYR A 1 478 ? 40.076 -7.631 -15.785 1.00 74.75 478 TYR A CA 1
ATOM 3751 C C . TYR A 1 478 ? 41.426 -7.176 -16.368 1.00 74.75 478 TYR A C 1
ATOM 3753 O O . TYR A 1 478 ? 42.285 -6.700 -15.628 1.00 74.75 478 TYR A O 1
ATOM 3761 N N . PRO A 1 479 ? 41.634 -7.250 -17.694 1.00 73.88 479 PRO A N 1
ATOM 3762 C CA . PRO A 1 479 ? 42.802 -6.622 -18.308 1.00 73.88 479 PRO A CA 1
ATOM 3763 C C . PRO A 1 479 ? 42.753 -5.093 -18.123 1.00 73.88 479 PRO A C 1
ATOM 3765 O O . PRO A 1 479 ? 41.664 -4.512 -18.145 1.00 73.88 479 PRO A O 1
ATOM 3768 N N . GLU A 1 480 ? 43.912 -4.429 -17.991 1.00 66.44 480 GLU A N 1
ATOM 3769 C CA . GLU A 1 480 ? 44.023 -3.004 -17.598 1.00 66.44 480 GLU A CA 1
ATOM 3770 C C . GLU A 1 480 ? 43.169 -2.031 -18.436 1.00 66.44 480 GLU A C 1
ATOM 3772 O O . GLU A 1 480 ? 42.741 -0.989 -17.939 1.00 66.44 480 GLU A O 1
ATOM 3777 N N . HIS A 1 481 ? 42.858 -2.378 -19.688 1.00 70.00 481 HIS A N 1
ATOM 3778 C CA . HIS A 1 481 ? 42.114 -1.523 -20.620 1.00 70.00 481 HIS A CA 1
ATOM 3779 C C . HIS A 1 481 ? 40.612 -1.832 -20.738 1.00 70.00 481 HIS A C 1
ATOM 3781 O O . HIS A 1 481 ? 39.907 -1.141 -21.474 1.00 70.00 481 HIS A O 1
ATOM 3787 N N . PHE A 1 482 ? 40.089 -2.842 -20.035 1.00 64.62 482 PHE A N 1
ATOM 3788 C CA . PHE A 1 482 ? 38.686 -3.253 -20.152 1.00 64.62 482 PHE A CA 1
ATOM 3789 C C . PHE A 1 482 ? 37.877 -2.893 -18.903 1.00 64.62 482 PHE A C 1
ATOM 3791 O O . PHE A 1 482 ? 38.324 -3.051 -17.766 1.00 64.62 482 PHE A O 1
ATOM 3798 N N . LYS A 1 483 ? 36.640 -2.420 -19.107 1.00 66.94 483 LYS A N 1
ATOM 3799 C CA . LYS A 1 483 ? 35.680 -2.143 -18.020 1.00 66.94 483 LYS A CA 1
ATOM 3800 C C . LYS A 1 483 ? 34.933 -3.395 -17.542 1.00 66.94 483 LYS A C 1
ATOM 3802 O O . LYS A 1 483 ? 34.466 -3.413 -16.410 1.00 66.94 483 LYS A O 1
ATOM 3807 N N . ALA A 1 484 ? 34.866 -4.439 -18.366 1.00 73.38 484 ALA A N 1
ATOM 3808 C CA . ALA A 1 484 ? 34.201 -5.706 -18.069 1.00 73.38 484 ALA A CA 1
ATOM 3809 C C . ALA A 1 484 ? 35.206 -6.870 -18.105 1.00 73.38 484 ALA A C 1
ATOM 3811 O O . ALA A 1 484 ? 36.196 -6.781 -18.839 1.00 73.38 484 ALA A O 1
ATOM 3812 N N . PRO A 1 485 ? 34.979 -7.944 -17.331 1.00 77.44 485 PRO A N 1
ATOM 3813 C CA . PRO A 1 485 ? 35.871 -9.090 -17.330 1.00 77.44 485 PRO A CA 1
ATOM 3814 C C . PRO A 1 485 ? 35.744 -9.905 -18.624 1.00 77.44 485 PRO A C 1
ATOM 3816 O O . PRO A 1 485 ? 34.691 -9.923 -19.264 1.00 77.44 485 PRO A O 1
ATOM 3819 N N . LEU A 1 486 ? 36.814 -10.602 -19.013 1.00 83.19 486 LEU A N 1
ATOM 3820 C CA . LEU A 1 486 ? 36.778 -11.485 -20.182 1.00 83.19 486 LEU A CA 1
ATOM 3821 C C . LEU A 1 486 ? 35.852 -12.681 -19.925 1.00 83.19 486 LEU A C 1
ATOM 3823 O O . LEU A 1 486 ? 35.914 -13.307 -18.866 1.00 83.19 486 LEU A O 1
ATOM 3827 N N . LEU A 1 487 ? 35.049 -13.053 -20.927 1.00 84.38 487 LEU A N 1
ATOM 3828 C CA . LEU A 1 487 ? 34.113 -14.181 -20.826 1.00 84.38 487 LEU A CA 1
ATOM 3829 C C . LEU A 1 487 ? 34.820 -15.496 -20.456 1.00 84.38 487 LEU A C 1
ATOM 3831 O O . LEU A 1 487 ? 34.318 -16.252 -19.630 1.00 84.38 487 LEU A O 1
ATOM 3835 N N . ASN A 1 488 ? 36.008 -15.740 -21.017 1.00 86.56 488 ASN A N 1
ATOM 3836 C CA . ASN A 1 488 ? 36.808 -16.923 -20.694 1.00 86.56 488 ASN A CA 1
ATOM 3837 C C . ASN A 1 488 ? 37.244 -16.940 -19.217 1.00 86.56 488 ASN A C 1
ATOM 3839 O O . ASN A 1 488 ? 37.184 -17.973 -18.558 1.00 86.56 488 ASN A O 1
ATOM 3843 N N . SER A 1 489 ? 37.622 -15.781 -18.673 1.00 84.69 489 SER A N 1
ATOM 3844 C CA . SER A 1 489 ? 38.005 -15.649 -17.264 1.00 84.69 489 SER A CA 1
ATOM 3845 C C . SER A 1 489 ? 36.814 -15.853 -16.326 1.00 84.69 489 SER A C 1
ATOM 3847 O O . SER A 1 489 ? 36.966 -16.480 -15.280 1.00 84.69 489 SER A O 1
ATOM 3849 N N . LEU A 1 490 ? 35.622 -15.379 -16.709 1.00 85.38 490 LEU A N 1
ATOM 3850 C CA . LEU A 1 490 ? 34.386 -15.647 -15.969 1.00 85.38 490 LEU A CA 1
ATOM 3851 C C . LEU A 1 490 ? 34.032 -17.136 -15.969 1.00 85.38 490 LEU A C 1
ATOM 3853 O O . LEU A 1 490 ? 33.685 -17.673 -14.922 1.00 85.38 490 LEU A O 1
ATOM 3857 N N . TYR A 1 491 ? 34.154 -17.810 -17.115 1.00 89.50 491 TYR A N 1
ATOM 3858 C CA . TYR A 1 491 ? 33.909 -19.249 -17.203 1.00 89.50 491 TYR A CA 1
ATOM 3859 C C . TYR A 1 491 ? 34.851 -20.032 -16.279 1.00 89.50 491 TYR A C 1
ATOM 3861 O O . TYR A 1 491 ? 34.391 -20.855 -15.489 1.00 89.50 491 TYR A O 1
ATOM 3869 N N . GLN A 1 492 ? 36.149 -19.710 -16.303 1.00 89.06 492 GLN A N 1
ATOM 3870 C CA . GLN A 1 492 ? 37.141 -20.367 -15.450 1.00 89.06 492 GLN A CA 1
ATOM 3871 C C . GLN A 1 492 ? 36.876 -20.138 -13.955 1.00 89.06 492 GLN A C 1
ATOM 3873 O O . GLN A 1 492 ? 37.047 -21.047 -13.142 1.00 89.06 492 GLN A O 1
ATOM 3878 N N . LEU A 1 493 ? 36.427 -18.933 -13.593 1.00 90.81 493 LEU A N 1
ATOM 3879 C CA . LEU A 1 493 ? 36.028 -18.598 -12.230 1.00 90.81 493 LEU A CA 1
ATOM 3880 C C . LEU A 1 493 ? 34.799 -19.402 -11.785 1.00 90.81 493 LEU A C 1
ATOM 3882 O O . LEU A 1 493 ? 34.791 -19.962 -10.690 1.00 90.81 493 LEU A O 1
ATOM 3886 N N . CYS A 1 494 ? 33.769 -19.483 -12.630 1.00 92.12 494 CYS A N 1
ATOM 3887 C CA . CYS A 1 494 ? 32.576 -20.278 -12.349 1.00 92.12 494 CYS A CA 1
ATOM 3888 C C . CYS A 1 494 ? 32.904 -21.768 -12.194 1.00 92.12 494 CYS A C 1
ATOM 3890 O O . CYS A 1 494 ? 32.353 -22.419 -11.306 1.00 92.12 494 CYS A O 1
ATOM 3892 N N . GLU A 1 495 ? 33.809 -22.300 -13.017 1.00 94.12 495 GLU A N 1
ATOM 3893 C CA . GLU A 1 495 ? 34.273 -23.684 -12.919 1.00 94.12 495 GLU A CA 1
ATOM 3894 C C . GLU A 1 495 ? 34.998 -23.947 -11.589 1.00 94.12 495 GLU A C 1
ATOM 3896 O O . GLU A 1 495 ? 34.667 -24.911 -10.896 1.00 94.12 495 GLU A O 1
ATOM 3901 N N . ASP A 1 496 ? 35.915 -23.070 -11.168 1.00 94.69 496 ASP A N 1
ATOM 3902 C CA . ASP A 1 496 ? 36.616 -23.215 -9.883 1.00 94.69 496 ASP A CA 1
ATOM 3903 C C . ASP A 1 496 ? 35.659 -23.118 -8.681 1.00 94.69 496 ASP A C 1
ATOM 3905 O O . ASP A 1 496 ? 35.728 -23.942 -7.764 1.00 94.69 496 ASP A O 1
ATOM 3909 N N . ILE A 1 497 ? 34.713 -22.170 -8.711 1.00 94.62 497 ILE A N 1
ATOM 3910 C CA . ILE A 1 497 ? 33.652 -22.035 -7.699 1.00 94.62 497 ILE A CA 1
ATOM 3911 C C . ILE A 1 497 ? 32.815 -23.316 -7.621 1.00 94.62 497 ILE A C 1
ATOM 3913 O O . ILE A 1 497 ? 32.541 -23.816 -6.525 1.00 94.62 497 ILE A O 1
ATOM 3917 N N . PHE A 1 498 ? 32.421 -23.871 -8.771 1.00 94.81 498 PHE A N 1
ATOM 3918 C CA . PHE A 1 498 ? 31.642 -25.104 -8.837 1.00 94.81 498 PHE A CA 1
ATOM 3919 C C . PHE A 1 498 ? 32.405 -26.283 -8.225 1.00 94.81 498 PHE A C 1
ATOM 3921 O O . PHE A 1 498 ? 31.859 -26.984 -7.371 1.00 94.81 498 PHE A O 1
ATOM 3928 N N . GLN A 1 499 ? 33.675 -26.468 -8.594 1.00 95.56 499 GLN A N 1
ATOM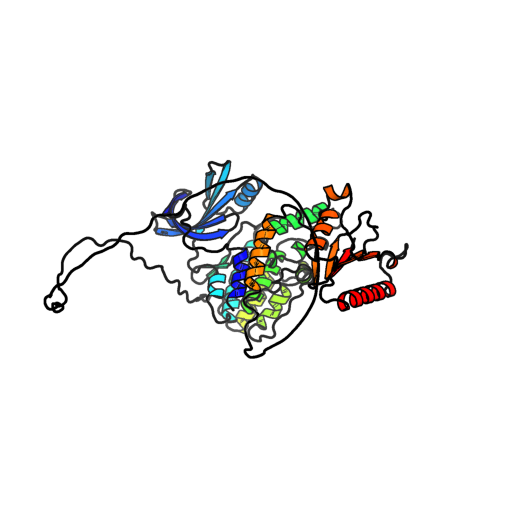 3929 C CA . GLN A 1 499 ? 34.511 -27.543 -8.053 1.00 95.56 499 GLN A CA 1
ATOM 3930 C C . GLN A 1 499 ? 34.725 -27.394 -6.542 1.00 95.56 499 GLN A C 1
ATOM 3932 O O . GLN A 1 499 ? 34.609 -28.371 -5.796 1.00 95.56 499 GLN A O 1
ATOM 3937 N N . TYR A 1 500 ? 34.959 -26.170 -6.058 1.00 94.94 500 TYR A N 1
ATOM 3938 C CA . TYR A 1 500 ? 35.106 -25.906 -4.628 1.00 94.94 500 TYR A CA 1
ATOM 3939 C C . TYR A 1 500 ? 33.831 -26.260 -3.848 1.00 94.94 500 TYR A C 1
ATOM 3941 O O . TYR A 1 500 ? 33.900 -26.942 -2.824 1.00 94.94 500 TYR A O 1
ATOM 3949 N N . LEU A 1 501 ? 32.655 -25.862 -4.341 1.00 93.94 501 LEU A N 1
ATOM 3950 C CA . LEU A 1 501 ? 31.367 -26.176 -3.710 1.00 93.94 501 LEU A CA 1
ATOM 3951 C C . LEU A 1 501 ? 30.981 -27.660 -3.809 1.00 93.94 501 LEU A C 1
ATOM 3953 O O . LEU A 1 501 ? 30.247 -28.155 -2.945 1.00 93.94 501 LEU A O 1
ATOM 3957 N N . ALA A 1 502 ? 31.434 -28.363 -4.850 1.00 93.44 502 ALA A N 1
ATOM 3958 C CA . ALA A 1 502 ? 31.206 -29.795 -5.036 1.00 93.44 502 ALA A CA 1
ATOM 3959 C C . ALA A 1 502 ? 32.090 -30.657 -4.117 1.00 93.44 502 ALA A C 1
ATOM 3961 O O . ALA A 1 502 ? 31.667 -31.735 -3.703 1.00 93.44 502 ALA A O 1
ATOM 3962 N N . GLY A 1 503 ? 33.286 -30.175 -3.758 1.00 92.38 503 GLY A N 1
ATOM 3963 C CA . GLY A 1 503 ? 34.254 -30.927 -2.954 1.00 92.38 503 GLY A CA 1
ATOM 3964 C C . GLY A 1 503 ? 33.841 -31.197 -1.499 1.00 92.38 503 GLY A C 1
ATOM 3965 O O . GLY A 1 503 ? 34.260 -32.198 -0.923 1.00 92.38 503 GLY A O 1
ATOM 3966 N N . ASP A 1 504 ? 33.023 -30.338 -0.881 1.00 91.00 504 ASP A N 1
ATOM 3967 C CA . ASP A 1 504 ? 32.471 -30.557 0.466 1.00 91.00 504 ASP A CA 1
ATOM 3968 C C . ASP A 1 504 ? 31.143 -29.801 0.611 1.00 91.00 504 ASP A C 1
ATOM 3970 O O . ASP A 1 504 ? 31.042 -28.612 0.312 1.00 91.00 504 ASP A O 1
ATOM 3974 N N . SER A 1 505 ? 30.117 -30.479 1.129 1.00 88.50 505 SER A N 1
ATOM 3975 C CA . SER A 1 505 ? 28.793 -29.891 1.382 1.00 88.50 505 SER A CA 1
ATOM 3976 C C . SER A 1 505 ? 28.814 -28.653 2.293 1.00 88.50 505 SER A C 1
ATOM 3978 O O . SER A 1 505 ? 27.910 -27.825 2.203 1.00 88.50 505 SER A O 1
ATOM 3980 N N . ARG A 1 506 ? 29.845 -28.503 3.135 1.00 87.94 506 ARG A N 1
ATOM 3981 C CA . ARG A 1 506 ? 30.026 -27.366 4.053 1.00 87.94 506 ARG A CA 1
ATOM 3982 C C . ARG A 1 506 ? 30.773 -26.189 3.431 1.00 87.94 506 ARG A C 1
ATOM 3984 O O . ARG A 1 506 ? 30.805 -25.124 4.040 1.00 87.94 506 ARG A O 1
ATOM 3991 N N . ASN A 1 507 ? 31.390 -26.377 2.263 1.00 93.94 507 ASN A N 1
ATOM 3992 C CA . ASN A 1 507 ? 32.136 -25.313 1.607 1.00 93.94 507 ASN A CA 1
ATOM 3993 C C . ASN A 1 507 ? 31.193 -24.172 1.220 1.00 93.94 507 ASN A C 1
ATOM 3995 O O . ASN A 1 507 ? 30.132 -24.399 0.635 1.00 93.94 507 ASN A O 1
ATOM 3999 N N . THR A 1 508 ? 31.604 -22.953 1.554 1.00 94.00 508 THR A N 1
ATOM 4000 C CA . THR A 1 508 ? 30.885 -21.714 1.252 1.00 94.00 508 THR A CA 1
ATOM 4001 C C . THR A 1 508 ? 31.767 -20.793 0.421 1.00 94.00 508 THR A C 1
ATOM 4003 O O . THR A 1 508 ? 32.962 -20.662 0.661 1.00 94.00 508 THR A O 1
ATOM 4006 N N . VAL A 1 509 ? 31.197 -20.144 -0.578 1.00 95.56 509 VAL A N 1
ATOM 4007 C CA . VAL A 1 509 ? 31.899 -19.179 -1.421 1.00 95.56 509 VAL A CA 1
ATOM 4008 C C . VAL A 1 509 ? 31.502 -17.779 -0.995 1.00 95.56 509 VAL A C 1
ATOM 4010 O O . VAL A 1 509 ? 30.322 -17.515 -0.800 1.00 95.56 509 VAL A O 1
ATOM 4013 N N . VAL A 1 510 ? 32.482 -16.896 -0.847 1.00 93.94 510 VAL A N 1
ATOM 4014 C CA . VAL A 1 510 ? 32.289 -15.479 -0.540 1.00 93.94 510 VAL A CA 1
ATOM 4015 C C . VAL A 1 510 ? 32.839 -14.680 -1.708 1.00 93.94 510 VAL A C 1
ATOM 4017 O O . VAL A 1 510 ? 34.001 -14.837 -2.057 1.00 93.94 510 VAL A O 1
ATOM 4020 N N . ILE A 1 511 ? 32.020 -13.848 -2.335 1.00 93.56 511 ILE A N 1
ATOM 4021 C CA . ILE A 1 511 ? 32.394 -13.046 -3.497 1.00 93.56 511 ILE A CA 1
ATOM 4022 C C . ILE A 1 511 ? 32.414 -11.585 -3.073 1.00 93.56 511 ILE A C 1
ATOM 4024 O O . ILE A 1 511 ? 31.388 -11.051 -2.655 1.00 93.56 511 ILE A O 1
ATOM 4028 N N . HIS A 1 512 ? 33.574 -10.942 -3.181 1.00 91.00 512 HIS A N 1
ATOM 4029 C CA . HIS A 1 512 ? 33.699 -9.509 -2.934 1.00 91.00 512 HIS A CA 1
ATOM 4030 C C . HIS A 1 512 ? 33.652 -8.755 -4.256 1.00 91.00 512 HIS A C 1
ATOM 4032 O O . HIS A 1 512 ? 34.456 -9.025 -5.149 1.00 91.00 512 HIS A O 1
ATOM 4038 N N . CYS A 1 513 ? 32.732 -7.805 -4.372 1.00 85.44 513 CYS A N 1
ATOM 4039 C CA . CYS A 1 513 ? 32.597 -6.922 -5.528 1.00 85.44 513 CYS A CA 1
ATOM 4040 C C . CYS A 1 513 ? 32.903 -5.465 -5.151 1.00 85.44 513 CYS A C 1
ATOM 4042 O O . CYS A 1 513 ? 32.912 -5.112 -3.973 1.00 85.44 513 CYS A O 1
ATOM 4044 N N . THR A 1 514 ? 33.230 -4.637 -6.148 1.00 72.81 514 THR A N 1
ATOM 4045 C CA . THR A 1 514 ? 33.471 -3.193 -5.958 1.00 72.81 514 THR A CA 1
ATOM 4046 C C . THR A 1 514 ? 32.232 -2.436 -5.543 1.00 72.81 514 THR A C 1
ATOM 4048 O O . THR A 1 514 ? 31.169 -2.759 -6.119 1.00 72.81 514 THR A O 1
#

InterPro domains:
  IPR000719 Protein kinase domain [PF00069] (38-287)
  IPR000719 Protein kinase domain [PS50011] (36-292)
  IPR000719 Protein kinase domain [SM00220] (36-291)
  IPR008271 Serine/threonine-protein kinase, active site [PS00108] (147-159)
  IPR011009 Protein kinase-like domain superfamily [SSF56112] (26-346)
  IPR029021 Protein-tyrosine phosphatase-like [G3DSA:3.90.190.10] (386-514)
  IPR029021 Protein-tyrosine phosphatase-like [SSF52799] (405-514)
  IPR029023 Tensin-type phosphatase domain [PS51181] (399-514)